Protein 3C3K (pdb70)

Foldseek 3Di:
DQLEEEEEFLAPVAVLRVLLVLLQQVLSVVVRHHYDYFNCNLPVVSVVVVLVCVVVVNHQAYEYQHFPLNVVVVCVSCPQRQYEYFQFDDPPDPHHYEHAQLLVVLLVVLVVLVVVPFQAEEEEAEDVSHVSSVNSVVSPVVNNVVVVGPHYYYFYFHDQALCSLQVSLVVQVVDPDHGLEYEYAALRSQLSNLVNCVVVVHDANVRYAYAYEAPGCSLCVHVVRHWYKHTPSSVSNNVRVVSSVVCSPDPDYHHDDIDTGDTRSRD/DQAEEEEEFLAPPAVLSVLLVVLLQVQSVVVRYYYDYFPCNQPLVSVVVVLVCVVVVRHQAYEYAHAPVCCVVCCVSCPLGQYEYEAADDQVDFHAYEHADLLVVLLVVVVVLVVVPFQAEEEEAEDVSHVSSVSSQCSNVVSSVVVVRPHYYYFYQDDQALCSLLVSLVVQCPDPDHGLEYEYAALRSQLSNLVNCVVVVHDANVRYFYEHEAPGCSQCVHVQRHWYWHDPSSCRNNVRNVLSVLSSDPPHPRGHYYHHDDIDGDDTRRRD

Organism: Actinobacillus succinogenes (strain ATCC 55618 / DSM 22257 / CCUG 43843 / 130Z) (NCBI:txid339671)

Solvent-accessible surface area: 21289 Å² total; per-residue (Å²): 222,52,26,13,0,0,0,0,0,12,37,12,61,19,46,15,1,12,35,0,1,114,0,0,14,92,11,0,57,145,71,64,19,71,12,1,0,3,11,0,85,26,58,46,47,25,0,121,16,1,4,63,0,24,89,34,159,36,5,10,0,0,0,0,4,0,1,34,79,11,3,86,57,0,65,113,58,7,34,107,57,22,5,0,2,0,13,1,22,28,57,169,30,138,14,18,1,0,2,4,57,6,39,36,0,0,42,83,0,0,32,35,6,32,174,71,49,28,113,86,0,0,0,0,0,37,59,73,35,17,17,43,0,65,40,12,26,50,0,0,74,68,54,5,179,129,64,59,28,147,15,53,85,46,19,107,6,150,84,26,44,13,79,15,0,23,103,8,0,72,64,8,22,181,36,108,68,87,4,20,0,0,0,0,4,5,0,20,0,0,2,0,0,8,34,0,0,80,111,51,65,50,51,19,22,139,65,4,1,0,0,0,0,10,22,17,67,18,0,74,23,9,98,20,31,0,0,0,0,58,13,41,11,57,86,0,0,48,57,0,0,42,7,0,18,102,44,42,132,88,167,121,66,51,89,34,107,59,125,30,34,118,41,124,0,20,117,258,90,16,10,0,0,0,0,1,9,35,13,59,18,48,13,1,14,30,0,1,112,0,0,14,99,27,0,56,186,64,43,23,57,12,0,0,6,8,0,70,32,54,48,50,30,0,119,27,0,0,70,1,2,80,36,183,35,4,64,0,0,0,0,2,0,3,26,74,6,10,78,89,1,101,140,68,0,52,108,94,18,18,0,2,0,9,1,58,45,78,165,23,117,16,9,2,0,1,2,47,9,51,41,0,0,45,83,0,0,31,25,4,36,171,72,44,24,123,90,0,0,0,0,0,47,59,71,55,14,31,38,2,79,50,10,26,47,0,0,58,88,54,0,111,127,60,66,22,143,16,35,85,47,13,107,2,154,81,27,45,13,76,8,0,25,104,6,0,73,67,4,14,184,42,110,68,102,3,14,0,0,0,0,9,6,0,22,0,0,2,0,0,8,30,0,0,82,106,53,65,49,54,21,14,138,66,3,0,0,0,0,0,8,16,14,70,24,1,75,16,8,100,16,32,0,0,0,0,59,8,26,13,52,98,0,0,46,71,0,0,44,7,0,14,76,55,49,85,118,136,55,156,40,151,64,60,39,56,75,31,110,55,147,20,36,148,46,112,0,15,148

B-factor: mean 19.9, std 6.7, range [6.81, 59.12]

CATH classification: 3.40.50.2300 (+1 more: 3.40.50.2300)

Sequence (539 aa):
KTGMLLVMVSNIANPFCAAVVKGIEKTAEKNGYRILLCNTESDLARSRSCLTLLSGKMVDGVITMDALSELPELQNIIGAFPWVQCAEYDPLSTVSSVSIDDVAASEYVVDQLVKSGKKRIALINHDLAYQYAQHRESGYLNRLKFHGLDYSRISYAENLDYMAGKLATFSLLKSAVKPDAIFAISDVLAAGAIQALTESGLSIPQDVAVVGFDGVDISQITVPALTTVQQPSEQIGMKAVSLLLEQIHSDVHHLLPWKFVRRQSSEKTGMLLVMVSNIANPFCAAVVKGIEKTAEKNGYRILLCNTESDLARSRSCLTLLSGKMVDGVITMDALSELPELQNIIGAFPWVQCAEYDPLSTVSSVSIDDVAASEYVVDQLVKSGKKRIALINHDLAYQYAQHRESGYLNRLKFHGLDYSRISYAENLDYMAGKLATFSLLKSAVKPDAIFAISDVLAAGAIQALTESGLSIPQDVAVVGFDGVDISQITVPALTTVQQPSEQIGMKAVSLLLEQIHSDVLAKTVHHLLPWKFVRRQSSE

Nearest PDB structures (foldseek):
  3c3k-assembly1_A  TM=1.004E+00  e=8.674E-56  Actinobacillus succinogenes 130Z
  3c3k-assembly1_B  TM=9.838E-01  e=5.955E-51  Actinobacillus succinogenes 130Z
  2o20-assembly3_E  TM=8.814E-01  e=1.344E-20  Lactococcus lactis
  3h5o-assembly1_A  TM=9.016E-01  e=6.628E-18  Chromobacterium violaceum
  3clk-assembly1_B  TM=8.522E-01  e=9.092E-19  Lactiplantibacillus plantarum WCFS1

Secondary structure (DSSP, 8-state):
---EEEEEES-TTSHHHHHHHHHHHHHHHHTT-EEEEEE-TT-HHHHHHHTHHHHTT--SEEEE---GGGHHHHHHHHTTSSEEEESS--TTSSS-EEE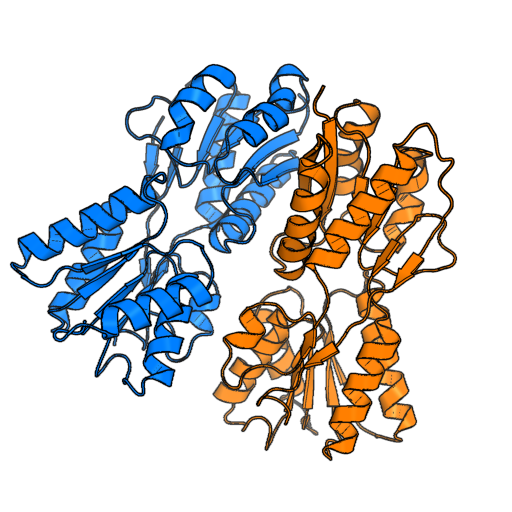--HHHHHHHHHHHHHHTT---EEEEE--TTSHHHHHHHHHHHHHHHHHT----EEEE-SSSSHHHHHHHHHHHHSSSS--SEEEESSHHHHHHHHHHHHHTT--TTTT-EEE-SB--GGGGTSSSPPBEEE--HHHHHHHHHHHHHHHHT---EEEPPPEEE--TTT-/--EEEEEEES-TTSHHHHHHHHHHHHHHHTTTEEEEEEE-TT-HHHHHHHTHHHHTTS-S-EEE-S-GGGHHHHHHHHTTS-EEEES---TT-SSEEEE--HHHHHHHHHHHHHHTT---EEEEE--TTSHHHHHHHHHHHHHHHHTT----EEEE-SSSSHHHHHHHHHHHHSSSS--SEEEESSHHHHHHHHHHHHHTT--TTTT-EEE-SB--GGGGTSSS--BEEE--HHHHHHHHHHHHHHHH-TT------EEEPPPEEE--TTT-

Radius of gyration: 23.86 Å; Cα contacts (8 Å, |Δi|>4): 1235; chains: 2; bounding box: 47×69×69 Å

InterPro domains:
  IPR000843 LacI-type HTH domain [PF00356] (2-47)
  IPR000843 LacI-type HTH domain [PR00036] (2-12)
  IPR000843 LacI-type HTH domain [PR00036] (12-22)
  IPR000843 LacI-type HTH domain [PS50932] (1-55)
  IPR000843 LacI-type HTH domain [SM00354] (1-70)
  IPR000843 LacI-type HTH domain [cd01392] (4-55)
  IPR001387 Cro/C1-type, helix-turn-helix domain [PS50943] (1-45)
  IPR010982 Lambda repressor-like, DNA-binding domain superfamily [G3DSA:1.10.260.40] (1-58)
  IPR010982 Lambda repressor-like, DNA-binding domain superfamily [SSF47413] (2-58)
  IPR028082 Periplasmic binding protein-like I [SSF53822] (61-326)
  IPR046335 Transcriptional regulator LacI/GalR-like, sensor domain [PF13377] (166-327)

Structure (mmCIF, N/CA/C/O backbone):
data_3C3K
#
_entry.id   3C3K
#
_cell.length_a   34.888
_cell.length_b   67.602
_cell.length_c   204.802
_cell.angle_alpha   90.000
_cell.angle_beta   90.000
_cell.angle_gamma   90.000
#
_symmetry.space_group_name_H-M   'P 21 21 21'
#
loop_
_entity.id
_entity.type
_entity.pdbx_description
1 polymer 'Alanine racemase'
2 non-polymer GLYCEROL
3 non-polymer 'CHLORIDE ION'
4 water water
#
loop_
_atom_site.group_PDB
_atom_site.id
_atom_site.type_symbol
_atom_site.label_atom_id
_atom_site.label_alt_id
_atom_site.label_comp_id
_atom_site.label_asym_id
_atom_site.label_entity_id
_atom_site.label_seq_id
_atom_site.pdbx_PDB_ins_code
_atom_site.Cartn_x
_atom_site.Cartn_y
_atom_site.Cartn_z
_atom_site.occupancy
_atom_site.B_iso_or_equiv
_atom_site.auth_seq_id
_atom_site.auth_comp_id
_atom_site.auth_asym_id
_atom_site.auth_atom_id
_atom_site.pdbx_PDB_model_num
ATOM 1 N N . LYS A 1 7 ? 33.212 50.877 52.582 1.00 36.78 7 LYS A N 1
ATOM 2 C CA . LYS A 1 7 ? 33.345 52.322 52.889 1.00 36.32 7 LYS A CA 1
ATOM 3 C C . LYS A 1 7 ? 32.971 52.759 54.327 1.00 34.95 7 LYS A C 1
ATOM 4 O O . LYS A 1 7 ? 33.518 53.759 54.778 1.00 34.83 7 LYS A O 1
ATOM 10 N N . THR A 1 8 ? 32.085 52.055 55.054 1.00 32.58 8 THR A N 1
ATOM 11 C CA . THR A 1 8 ? 31.772 52.506 56.424 1.00 31.23 8 THR A CA 1
ATOM 12 C C . THR A 1 8 ? 32.648 51.892 57.497 1.00 30.62 8 THR A C 1
ATOM 13 O O . THR A 1 8 ? 32.758 52.437 58.592 1.00 30.37 8 THR A O 1
ATOM 17 N N . GLY A 1 9 ? 33.198 50.715 57.226 1.00 29.42 9 GLY A N 1
ATOM 18 C CA . GLY A 1 9 ? 34.050 50.043 58.214 1.00 27.19 9 GLY A CA 1
ATOM 19 C C . GLY A 1 9 ? 33.250 49.325 59.285 1.00 25.31 9 GLY A C 1
ATOM 20 O O . GLY A 1 9 ? 33.815 48.912 60.286 1.00 25.37 9 GLY A O 1
ATOM 21 N N . MET A 1 10 ? 31.949 49.172 59.045 1.00 22.88 10 MET A N 1
ATOM 22 C CA . MET A 1 10 ? 31.025 48.517 59.939 1.00 21.89 10 MET A CA 1
ATOM 23 C C . MET A 1 10 ? 30.282 47.334 59.263 1.00 20.52 10 MET A C 1
ATOM 24 O O . MET A 1 10 ? 29.793 47.467 58.130 1.00 20.13 10 MET A O 1
ATOM 29 N N . LEU A 1 11 ? 30.167 46.213 59.972 1.00 17.89 11 LEU A N 1
ATOM 30 C CA . LEU A 1 11 ? 29.253 45.130 59.558 1.00 16.46 11 LEU A CA 1
ATOM 31 C C . LEU A 1 11 ? 28.068 44.895 60.514 1.00 15.75 11 LEU A C 1
ATOM 32 O O . LEU A 1 11 ? 28.162 45.087 61.723 1.00 15.61 11 LEU A O 1
ATOM 37 N N . LEU A 1 12 ? 26.925 44.532 59.974 1.00 14.45 12 LEU A N 1
ATOM 38 C CA . LEU A 1 12 ? 25.824 44.175 60.846 1.00 14.16 12 LEU A CA 1
ATOM 39 C C . LEU A 1 12 ? 25.764 42.648 61.024 1.00 14.27 12 LEU A C 1
ATOM 40 O O . LEU A 1 12 ? 25.847 41.905 60.046 1.00 11.76 12 LEU A O 1
ATOM 45 N N . VAL A 1 13 ? 25.624 42.193 62.268 1.00 12.81 13 VAL A N 1
ATOM 46 C CA . VAL A 1 13 ? 25.411 40.756 62.559 1.00 12.79 13 VAL A CA 1
ATOM 47 C C . VAL A 1 13 ? 24.046 40.514 63.170 1.00 13.10 13 VAL A C 1
ATOM 48 O O . VAL A 1 13 ? 23.759 41.016 64.239 1.00 13.65 13 VAL A O 1
ATOM 52 N N . MET A 1 14 ? 23.175 39.772 62.493 1.00 12.64 14 MET A N 1
ATOM 53 C CA . MET A 1 14 ? 21.925 39.420 63.123 1.00 13.57 14 MET A CA 1
ATOM 54 C C . MET A 1 14 ? 22.080 38.030 63.803 1.00 12.92 14 MET A C 1
ATOM 55 O O . MET A 1 14 ? 22.262 37.027 63.155 1.00 12.55 14 MET A O 1
ATOM 60 N N . VAL A 1 15 ? 21.930 37.989 65.118 1.00 14.47 15 VAL A N 1
ATOM 61 C CA . VAL A 1 15 ? 22.136 36.805 65.901 1.00 14.87 15 VAL A CA 1
ATOM 62 C C . VAL A 1 15 ? 20.774 36.223 66.247 1.00 15.84 15 VAL A C 1
ATOM 63 O O . VAL A 1 15 ? 19.847 36.958 66.531 1.00 16.76 15 VAL A O 1
ATOM 67 N N . SER A 1 16 ? 20.628 34.904 66.247 1.00 15.65 16 SER A N 1
ATOM 68 C CA . SER A 1 16 ? 19.369 34.275 66.640 1.00 17.64 16 SER A CA 1
ATOM 69 C C . SER A 1 16 ? 19.077 34.369 68.139 1.00 18.80 16 SER A C 1
ATOM 70 O O . SER A 1 16 ? 17.961 34.656 68.529 1.00 20.31 16 SER A O 1
ATOM 73 N N . ASN A 1 17 ? 20.096 34.204 68.975 1.00 18.77 17 ASN A N 1
ATOM 74 C CA . ASN A 1 17 ? 19.930 34.207 70.442 1.00 18.21 17 ASN A CA 1
ATOM 75 C C . ASN A 1 17 ? 21.274 34.414 71.118 1.00 17.08 17 ASN A C 1
ATOM 76 O O . ASN A 1 17 ? 22.036 33.447 71.252 1.00 16.78 17 ASN A O 1
ATOM 81 N N . ILE A 1 18 ? 21.579 35.636 71.550 1.00 15.69 18 ILE A N 1
ATOM 82 C CA . ILE A 1 18 ? 22.816 35.912 72.286 1.00 16.17 18 ILE A CA 1
ATOM 83 C C . ILE A 1 18 ? 22.988 35.128 73.580 1.00 17.16 18 ILE A C 1
ATOM 84 O O . ILE A 1 18 ? 24.133 34.926 74.010 1.00 15.66 18 ILE A O 1
ATOM 89 N N . ALA A 1 19 ? 21.876 34.658 74.173 1.00 16.37 19 ALA A N 1
ATOM 90 C CA . ALA A 1 19 ? 21.939 33.806 75.334 1.00 17.15 19 ALA A CA 1
ATOM 91 C C . ALA A 1 19 ? 22.239 32.383 74.888 1.00 17.41 19 ALA A C 1
ATOM 92 O O . ALA A 1 19 ? 22.463 31.542 75.716 1.00 17.92 19 ALA A O 1
ATOM 94 N N . ASN A 1 20 ? 22.274 32.089 73.599 1.00 16.96 20 ASN A N 1
ATOM 95 C CA . ASN A 1 20 ? 22.707 30.707 73.208 1.00 16.67 20 ASN A CA 1
ATOM 96 C C . ASN A 1 20 ? 24.251 30.713 73.108 1.00 16.08 20 ASN A C 1
ATOM 97 O O . ASN A 1 20 ? 24.816 31.459 72.330 1.00 17.01 20 ASN A O 1
ATOM 102 N N . PRO A 1 21 ? 24.935 29.876 73.891 1.00 15.95 21 PRO A N 1
ATOM 103 C CA . PRO A 1 21 ? 26.399 29.937 73.844 1.00 14.93 21 PRO A CA 1
ATOM 104 C C . PRO A 1 21 ? 27.008 29.554 72.505 1.00 14.70 21 PRO A C 1
ATOM 105 O O . PRO A 1 21 ? 28.118 29.982 72.192 1.00 13.78 21 PRO A O 1
ATOM 109 N N . PHE A 1 22 ? 26.298 28.798 71.687 1.00 13.68 22 PHE A N 1
ATOM 110 C CA . PHE A 1 22 ? 26.726 28.643 70.278 1.00 15.14 22 PHE A CA 1
ATOM 111 C C . PHE A 1 22 ? 26.854 29.992 69.528 1.00 15.13 22 PHE A C 1
ATOM 112 O O . PHE A 1 22 ? 27.852 30.281 68.885 1.00 16.52 22 PHE A O 1
ATOM 120 N N . CYS A 1 23 ? 25.844 30.827 69.634 1.00 16.49 23 CYS A N 1
ATOM 121 C CA . CYS A 1 23 ? 25.853 32.174 69.050 1.00 16.40 23 CYS A CA 1
ATOM 122 C C . CYS A 1 23 ? 27.028 33.027 69.518 1.00 16.03 23 CYS A C 1
ATOM 123 O O . CYS A 1 23 ? 27.703 33.699 68.702 1.00 15.35 23 CYS A O 1
ATOM 126 N N . ALA A 1 24 ? 27.276 32.996 70.826 1.00 14.58 24 ALA A N 1
ATOM 127 C CA . ALA A 1 24 ? 28.384 33.742 71.375 1.00 14.79 24 ALA A CA 1
ATOM 128 C C . ALA A 1 24 ? 29.705 33.257 70.768 1.00 13.77 24 ALA A C 1
ATOM 129 O O . ALA A 1 24 ? 30.509 34.082 70.439 1.00 14.74 24 ALA A O 1
ATOM 131 N N . ALA A 1 25 ? 29.928 31.965 70.608 1.00 13.96 25 ALA A N 1
ATOM 132 C CA . ALA A 1 25 ? 31.216 31.455 70.021 1.00 13.66 25 ALA A CA 1
ATOM 133 C C . ALA A 1 25 ? 31.290 31.791 68.547 1.00 14.28 25 ALA A C 1
ATOM 134 O O . ALA A 1 25 ? 32.332 32.125 68.061 1.00 13.55 25 ALA A O 1
ATOM 136 N N . VAL A 1 26 ? 30.159 31.765 67.826 1.00 13.20 26 VAL A N 1
ATOM 137 C CA . VAL A 1 26 ? 30.179 32.150 66.409 1.00 12.56 26 VAL A CA 1
ATOM 138 C C . VAL A 1 26 ? 30.483 33.671 66.280 1.00 13.00 26 VAL A C 1
ATOM 139 O O . VAL A 1 26 ? 31.291 34.056 65.479 1.00 12.84 26 VAL A O 1
ATOM 143 N N . VAL A 1 27 ? 29.857 34.514 67.106 1.00 11.62 27 VAL A N 1
ATOM 144 C CA . VAL A 1 27 ? 30.071 35.964 67.099 1.00 11.59 27 VAL A CA 1
ATOM 145 C C . VAL A 1 27 ? 31.543 36.304 67.421 1.00 13.01 27 VAL A C 1
ATOM 146 O O . VAL A 1 27 ? 32.088 37.145 66.807 1.00 13.57 27 VAL A O 1
ATOM 150 N N . LYS A 1 28 ? 32.168 35.605 68.354 1.00 14.44 28 LYS A N 1
ATOM 151 C CA . LYS A 1 28 ? 33.573 35.766 68.664 1.00 16.17 28 LYS A CA 1
ATOM 152 C C . LYS A 1 28 ? 34.414 35.542 67.412 1.00 14.87 28 LYS A C 1
ATOM 153 O O . LYS A 1 28 ? 35.272 36.336 67.098 1.00 15.88 28 LYS A O 1
ATOM 159 N N . GLY A 1 29 ? 34.118 34.497 66.645 1.00 14.46 29 GLY A N 1
ATOM 160 C CA . GLY A 1 29 ? 34.834 34.241 65.429 1.00 12.83 29 GLY A CA 1
ATOM 161 C C . GLY A 1 29 ? 34.574 35.292 64.365 1.00 14.03 29 GLY A C 1
ATOM 162 O O . GLY A 1 29 ? 35.463 35.647 63.588 1.00 11.80 29 GLY A O 1
ATOM 163 N N . ILE A 1 30 ? 33.334 35.735 64.248 1.00 12.39 30 ILE A N 1
ATOM 164 C CA . ILE A 1 30 ? 33.055 36.837 63.352 1.00 12.77 30 ILE A CA 1
ATOM 165 C C . ILE A 1 30 ? 33.824 38.110 63.725 1.00 14.34 30 ILE A C 1
ATOM 166 O O . ILE A 1 30 ? 34.387 38.762 62.829 1.00 13.23 30 ILE A O 1
ATOM 171 N N . GLU A 1 31 ? 33.773 38.516 65.015 1.00 14.53 31 GLU A N 1
ATOM 172 C CA . GLU A 1 31 ? 34.455 39.741 65.463 1.00 17.43 31 GLU A CA 1
ATOM 173 C C . GLU A 1 31 ? 35.943 39.629 65.214 1.00 17.60 31 GLU A C 1
ATOM 174 O O . GLU A 1 31 ? 36.568 40.609 64.875 1.00 17.91 31 GLU A O 1
ATOM 180 N N . LYS A 1 32 ? 36.516 38.457 65.419 1.00 17.73 32 LYS A N 1
ATOM 181 C CA . LYS A 1 32 ? 37.935 38.304 65.129 1.00 19.24 32 LYS A CA 1
ATOM 182 C C . LYS A 1 32 ? 38.287 38.578 63.697 1.00 19.14 32 LYS A C 1
ATOM 183 O O . LYS A 1 32 ? 39.158 39.367 63.441 1.00 21.28 32 LYS A O 1
ATOM 189 N N . THR A 1 33 ? 37.600 37.965 62.740 1.00 19.05 33 THR A N 1
ATOM 190 C CA . THR A 1 33 ? 37.976 38.127 61.355 1.00 18.59 33 THR A CA 1
ATOM 191 C C . THR A 1 33 ? 37.649 39.517 60.867 1.00 18.07 33 THR A C 1
ATOM 192 O O . THR A 1 33 ? 38.443 40.087 60.151 1.00 17.35 33 THR A O 1
ATOM 196 N N . ALA A 1 34 ? 36.477 40.066 61.246 1.00 16.96 34 ALA A N 1
ATOM 197 C CA . ALA A 1 34 ? 36.136 41.451 60.894 1.00 14.87 34 ALA A CA 1
ATOM 198 C C . ALA A 1 34 ? 37.248 42.402 61.332 1.00 15.57 34 ALA A C 1
ATOM 199 O O . ALA A 1 34 ? 37.715 43.231 60.525 1.00 15.22 34 ALA A O 1
ATOM 201 N N . GLU A 1 35 ? 37.719 42.268 62.574 1.00 16.17 35 GLU A N 1
ATOM 202 C CA . GLU A 1 35 ? 38.683 43.258 63.093 1.00 16.29 35 GLU A CA 1
ATOM 203 C C . GLU A 1 35 ? 40.087 43.003 62.521 1.00 17.71 35 GLU A C 1
ATOM 204 O O . GLU A 1 35 ? 40.971 43.827 62.569 1.00 17.99 35 GLU A O 1
ATOM 210 N N . LYS A 1 36 ? 40.287 41.838 61.990 1.00 17.08 36 LYS A N 1
ATOM 211 C CA . LYS A 1 36 ? 41.568 41.506 61.379 1.00 19.28 36 LYS A CA 1
ATOM 212 C C . LYS A 1 36 ? 41.654 42.180 59.983 1.00 19.14 36 LYS A C 1
ATOM 213 O O . LYS A 1 36 ? 42.712 42.264 59.338 1.00 20.05 36 LYS A O 1
ATOM 219 N N . ASN A 1 37 ? 40.487 42.627 59.529 1.00 19.68 37 ASN A N 1
ATOM 220 C CA . ASN A 1 37 ? 40.245 43.139 58.197 1.00 19.16 37 ASN A CA 1
ATOM 221 C C . ASN A 1 37 ? 39.729 44.561 58.238 1.00 19.42 37 ASN A C 1
ATOM 222 O O . ASN A 1 37 ? 39.161 45.042 57.278 1.00 19.45 37 ASN A O 1
ATOM 227 N N . GLY A 1 38 ? 39.897 45.224 59.385 1.00 19.69 38 GLY A N 1
ATOM 228 C CA . GLY A 1 38 ? 39.563 46.598 59.517 1.00 19.78 38 GLY A CA 1
ATOM 229 C C . GLY A 1 38 ? 38.097 46.905 59.643 1.00 20.04 38 GLY A C 1
ATOM 230 O O . GLY A 1 38 ? 37.671 48.026 59.346 1.00 21.78 38 GLY A O 1
ATOM 231 N N . TYR A 1 39 ? 37.309 45.942 60.081 1.00 18.86 39 TYR A N 1
ATOM 232 C CA . TYR A 1 39 ? 35.857 46.203 60.341 1.00 18.93 39 TYR A CA 1
ATOM 233 C C . TYR A 1 39 ? 35.561 46.123 61.808 1.00 18.10 39 TYR A C 1
ATOM 234 O O . TYR A 1 39 ? 36.231 45.429 62.545 1.00 17.51 39 TYR A O 1
ATOM 243 N N . ARG A 1 40 ? 34.516 46.805 62.211 1.00 18.39 40 ARG A N 1
ATOM 244 C CA . ARG A 1 40 ? 33.896 46.655 63.497 1.00 18.27 40 ARG A CA 1
ATOM 245 C C . ARG A 1 40 ? 32.501 46.136 63.294 1.00 18.79 40 ARG A C 1
ATOM 246 O O . ARG A 1 40 ? 31.909 46.290 62.218 1.00 18.35 40 ARG A O 1
ATOM 254 N N . ILE A 1 41 ? 31.936 45.564 64.345 1.00 18.28 41 ILE A N 1
ATOM 255 C CA . ILE A 1 41 ? 30.710 44.794 64.208 1.00 19.43 41 ILE A CA 1
ATOM 256 C C . ILE A 1 41 ? 29.578 45.391 65.081 1.00 17.72 41 ILE A C 1
ATOM 257 O O . ILE A 1 41 ? 29.821 45.768 66.221 1.00 17.07 41 ILE A O 1
ATOM 262 N N . LEU A 1 42 ? 28.353 45.493 64.549 1.00 16.23 42 LEU A N 1
ATOM 263 C CA . LEU A 1 42 ? 27.179 45.787 65.360 1.00 15.88 42 LEU A CA 1
ATOM 264 C C . LEU A 1 42 ? 26.245 44.564 65.403 1.00 16.31 42 LEU A C 1
ATOM 265 O O . LEU A 1 42 ? 26.115 43.899 64.390 1.00 15.69 42 LEU A O 1
ATOM 270 N N . LEU A 1 43 ? 25.614 44.267 66.544 1.00 14.04 43 LEU A N 1
ATOM 271 C CA . LEU A 1 43 ? 24.837 43.043 66.629 1.00 16.53 43 LEU A CA 1
ATOM 272 C C . LEU A 1 43 ? 23.393 43.404 66.839 1.00 16.28 43 LEU A C 1
ATOM 273 O O . LEU A 1 43 ? 23.086 44.392 67.529 1.00 15.45 43 LEU A O 1
ATOM 278 N N . CYS A 1 44 ? 22.511 42.611 66.259 1.00 17.68 44 CYS A N 1
ATOM 279 C CA . CYS A 1 44 ? 21.108 42.686 66.606 1.00 16.65 44 CYS A CA 1
ATOM 280 C C . CYS A 1 44 ? 20.663 41.294 67.167 1.00 16.86 44 CYS A C 1
ATOM 281 O O . CYS A 1 44 ? 20.766 40.308 66.479 1.00 16.99 44 CYS A O 1
ATOM 284 N N . ASN A 1 45 ? 20.176 41.212 68.410 1.00 16.09 45 ASN A N 1
ATOM 285 C CA . ASN A 1 45 ? 19.586 40.005 68.906 1.00 15.24 45 ASN A CA 1
ATOM 286 C C . ASN A 1 45 ? 18.155 39.842 68.322 1.00 16.59 45 ASN A C 1
ATOM 287 O O . ASN A 1 45 ? 17.165 40.244 68.942 1.00 16.06 45 ASN A O 1
ATOM 292 N N . THR A 1 46 ? 18.046 39.257 67.125 1.00 17.77 46 THR A N 1
ATOM 293 C CA . THR A 1 46 ? 16.748 39.310 66.424 1.00 18.84 46 THR A CA 1
ATOM 294 C C . THR A 1 46 ? 15.765 38.300 66.939 1.00 19.26 46 THR A C 1
ATOM 295 O O . THR A 1 46 ? 14.543 38.475 66.835 1.00 19.35 46 THR A O 1
ATOM 299 N N . GLU A 1 47 ? 16.324 37.200 67.452 1.00 19.03 47 GLU A N 1
ATOM 300 C CA . GLU A 1 47 ? 15.616 35.931 67.629 1.00 19.86 47 GLU A CA 1
ATOM 301 C C . GLU A 1 47 ? 14.724 35.571 66.471 1.00 19.17 47 GLU A C 1
ATOM 302 O O . GLU A 1 47 ? 13.608 35.068 66.669 1.00 19.93 47 GLU A O 1
ATOM 308 N N . SER A 1 48 ? 15.210 35.808 65.271 1.00 19.55 48 SER A N 1
ATOM 309 C CA . SER A 1 48 ? 14.453 35.536 64.045 1.00 20.88 48 SER A CA 1
ATOM 310 C C . SER A 1 48 ? 13.069 36.160 64.029 1.00 21.72 48 SER A C 1
ATOM 311 O O . SER A 1 48 ? 12.125 35.573 63.508 1.00 21.41 48 SER A O 1
ATOM 314 N N . ASP A 1 49 ? 12.993 37.388 64.547 1.00 22.52 49 ASP A N 1
ATOM 315 C CA . ASP A 1 49 ? 11.782 38.160 64.583 1.00 22.46 49 ASP A CA 1
ATOM 316 C C . ASP A 1 49 ? 11.958 39.311 63.593 1.00 22.19 49 ASP A C 1
ATOM 317 O O . ASP A 1 49 ? 12.638 40.281 63.870 1.00 23.40 49 ASP A O 1
ATOM 322 N N . LEU A 1 50 ? 11.286 39.179 62.462 1.00 21.09 50 LEU A N 1
ATOM 323 C CA . LEU A 1 50 ? 11.424 40.053 61.303 1.00 20.50 50 LEU A CA 1
ATOM 324 C C . LEU A 1 50 ? 11.097 41.483 61.724 1.00 20.56 50 LEU A C 1
ATOM 325 O O . LEU A 1 50 ? 11.627 42.380 61.127 1.00 19.48 50 LEU A O 1
ATOM 330 N N . ALA A 1 51 ? 10.252 41.695 62.755 1.00 19.31 51 ALA A N 1
ATOM 331 C CA . ALA A 1 51 ? 10.080 43.060 63.286 1.00 20.21 51 ALA A CA 1
ATOM 332 C C . ALA A 1 51 ? 11.404 43.711 63.755 1.00 20.74 51 ALA A C 1
ATOM 333 O O . ALA A 1 51 ? 11.624 44.877 63.476 1.00 21.77 51 ALA A O 1
ATOM 335 N N . ARG A 1 52 ? 12.258 42.976 64.470 1.00 19.17 52 ARG A N 1
ATOM 336 C CA . ARG A 1 52 ? 13.596 43.471 64.824 1.00 18.81 52 ARG A CA 1
ATOM 337 C C . ARG A 1 52 ? 14.508 43.518 63.627 1.00 18.93 52 ARG A C 1
ATOM 338 O O . ARG A 1 52 ? 15.292 44.444 63.450 1.00 20.44 52 ARG A O 1
ATOM 346 N N . SER A 1 53 ? 14.448 42.523 62.789 1.00 19.28 53 SER A N 1
ATOM 347 C CA . SER A 1 53 ? 15.270 42.586 61.575 1.00 20.25 53 SER A CA 1
ATOM 348 C C . SER A 1 53 ? 14.996 43.805 60.726 1.00 20.33 53 SER A C 1
ATOM 349 O O . SER A 1 53 ? 15.950 44.412 60.245 1.00 18.92 53 SER A O 1
ATOM 352 N N . ARG A 1 54 ? 13.720 44.169 60.536 1.00 20.29 54 ARG A N 1
ATOM 353 C CA . ARG A 1 54 ? 13.393 45.289 59.638 1.00 21.75 54 ARG A CA 1
ATOM 354 C C . ARG A 1 54 ? 13.974 46.590 60.188 1.00 22.57 54 ARG A C 1
ATOM 355 O O . ARG A 1 54 ? 14.396 47.501 59.445 1.00 21.34 54 ARG A O 1
ATOM 363 N N . SER A 1 55 ? 14.017 46.654 61.513 1.00 21.20 55 SER A N 1
ATOM 364 C CA . SER A 1 55 ? 14.505 47.794 62.204 1.00 22.10 55 SER A CA 1
ATOM 365 C C . SER A 1 55 ? 16.018 47.880 62.019 1.00 21.72 55 SER A C 1
ATOM 366 O O . SER A 1 55 ? 16.546 48.891 61.548 1.00 21.04 55 SER A O 1
ATOM 369 N N . CYS A 1 56 ? 16.747 46.825 62.362 1.00 21.16 56 CYS A N 1
ATOM 370 C CA . CYS A 1 56 ? 18.211 46.907 62.254 1.00 19.66 56 CYS A CA 1
ATOM 371 C C . CYS A 1 56 ? 18.682 46.975 60.824 1.00 20.31 56 CYS A C 1
ATOM 372 O O . CYS A 1 56 ? 19.764 47.531 60.542 1.00 19.63 56 CYS A O 1
ATOM 375 N N . LEU A 1 57 ? 17.882 46.470 59.884 1.00 19.35 57 LEU A N 1
ATOM 376 C CA . LEU A 1 57 ? 18.309 46.586 58.486 1.00 19.02 57 LEU A CA 1
ATOM 377 C C . LEU A 1 57 ? 18.198 48.002 57.925 1.00 20.04 57 LEU A C 1
ATOM 378 O O . LEU A 1 57 ? 18.707 48.269 56.840 1.00 18.95 57 LEU A O 1
ATOM 383 N N . THR A 1 58 ? 17.616 48.943 58.687 1.00 20.23 58 THR A N 1
ATOM 384 C CA . THR A 1 58 ? 17.611 50.316 58.196 1.00 20.06 58 THR A CA 1
ATOM 385 C C . THR A 1 58 ? 19.033 50.851 58.203 1.00 21.02 58 THR A C 1
ATOM 386 O O . THR A 1 58 ? 19.253 51.949 57.733 1.00 20.78 58 THR A O 1
ATOM 390 N N . LEU A 1 59 ? 19.989 50.106 58.759 1.00 19.60 59 LEU A N 1
ATOM 391 C CA . LEU A 1 59 ? 21.442 50.434 58.623 1.00 20.86 59 LEU A CA 1
ATOM 392 C C . LEU A 1 59 ? 22.019 50.248 57.210 1.00 21.44 59 LEU A C 1
ATOM 393 O O . LEU A 1 59 ? 23.085 50.828 56.870 1.00 20.83 59 LEU A O 1
ATOM 398 N N . LEU A 1 60 ? 21.355 49.436 56.382 1.00 21.63 60 LEU A N 1
ATOM 399 C CA . LEU A 1 60 ? 21.787 49.279 54.988 1.00 24.28 60 LEU A CA 1
ATOM 400 C C . LEU A 1 60 ? 21.400 50.531 54.239 1.00 25.17 60 LEU A C 1
ATOM 401 O O . LEU A 1 60 ? 22.197 51.124 53.533 1.00 25.67 60 LEU A O 1
ATOM 406 N N . SER A 1 61 ? 20.142 50.925 54.375 1.00 26.99 61 SER A N 1
ATOM 407 C CA . SER A 1 61 ? 19.655 52.035 53.590 1.00 28.07 61 SER A CA 1
ATOM 408 C C . SER A 1 61 ? 20.194 53.333 54.210 1.00 28.64 61 SER A C 1
ATOM 409 O O . SER A 1 61 ? 20.394 54.367 53.545 1.00 27.66 61 SER A O 1
ATOM 412 N N . GLY A 1 62 ? 20.376 53.287 55.521 1.00 28.81 62 GLY A N 1
ATOM 413 C CA . GLY A 1 62 ? 20.998 54.391 56.196 1.00 28.87 62 GLY A CA 1
ATOM 414 C C . GLY A 1 62 ? 22.453 54.528 55.807 1.00 29.27 62 GLY A C 1
ATOM 415 O O . GLY A 1 62 ? 23.099 55.481 56.207 1.00 30.19 62 GLY A O 1
ATOM 416 N N . LYS A 1 63 ? 22.990 53.572 55.066 1.00 29.22 63 LYS A N 1
ATOM 417 C CA . LYS A 1 63 ? 24.391 53.654 54.606 1.00 30.38 63 LYS A CA 1
ATOM 418 C C . LYS A 1 63 ? 25.425 53.592 55.720 1.00 28.84 63 LYS A C 1
ATOM 419 O O . LYS A 1 63 ? 26.539 54.103 55.575 1.00 31.05 63 LYS A O 1
ATOM 425 N N . MET A 1 64 ? 25.074 52.913 56.802 1.00 26.30 64 MET A N 1
ATOM 426 C CA . MET A 1 64 ? 25.910 52.776 57.977 1.00 24.26 64 MET A CA 1
ATOM 427 C C . MET A 1 64 ? 26.754 51.473 58.032 1.00 22.09 64 MET A C 1
ATOM 428 O O . MET A 1 64 ? 27.664 51.369 58.852 1.00 21.94 64 MET A O 1
ATOM 433 N N . VAL A 1 65 ? 26.491 50.495 57.163 1.00 19.77 65 VAL A N 1
ATOM 434 C CA . VAL A 1 65 ? 27.255 49.227 57.166 1.00 17.33 65 VAL A CA 1
ATOM 435 C C . VAL A 1 65 ? 27.547 48.808 55.754 1.00 16.50 65 VAL A C 1
ATOM 436 O O . VAL A 1 65 ? 26.909 49.309 54.869 1.00 17.26 65 VAL A O 1
ATOM 440 N N . ASP A 1 66 ? 28.518 47.907 55.558 1.00 16.28 66 ASP A N 1
ATOM 441 C CA . ASP A 1 66 ? 29.026 47.471 54.256 1.00 17.31 66 ASP A CA 1
ATOM 442 C C . ASP A 1 66 ? 28.539 46.043 53.915 1.00 17.80 66 ASP A C 1
ATOM 443 O O . ASP A 1 66 ? 28.603 45.561 52.768 1.00 16.62 66 ASP A O 1
ATOM 448 N N . GLY A 1 67 ? 28.070 45.348 54.930 1.00 17.13 67 GLY A N 1
ATOM 449 C CA . GLY A 1 67 ? 27.669 43.952 54.720 1.00 16.52 67 GLY A CA 1
ATOM 450 C C . GLY A 1 67 ? 26.885 43.440 55.907 1.00 16.02 67 GLY A C 1
ATOM 451 O O . GLY A 1 67 ? 26.962 43.984 57.016 1.00 15.47 67 GLY A O 1
ATOM 452 N N . VAL A 1 68 ? 26.179 42.351 55.672 1.00 15.96 68 VAL A N 1
ATOM 453 C CA . VAL A 1 68 ? 25.326 41.724 56.690 1.00 15.97 68 VAL A CA 1
ATOM 454 C C . VAL A 1 68 ? 25.597 40.224 56.843 1.00 13.92 68 VAL A C 1
ATOM 455 O O . VAL A 1 68 ? 25.671 39.532 55.865 1.00 12.23 68 VAL A O 1
ATOM 459 N N . ILE A 1 69 ? 25.700 39.715 58.081 1.00 13.96 69 ILE A N 1
ATOM 460 C CA . ILE A 1 69 ? 25.677 38.286 58.348 1.00 12.60 69 ILE A CA 1
ATOM 461 C C . ILE A 1 69 ? 24.446 37.990 59.204 1.00 14.31 69 ILE A C 1
ATOM 462 O O . ILE A 1 69 ? 24.222 38.674 60.210 1.00 14.56 69 ILE A O 1
ATOM 467 N N . THR A 1 70 ? 23.697 36.958 58.843 1.00 13.85 70 THR A N 1
ATOM 468 C CA . THR A 1 70 ? 22.480 36.537 59.573 1.00 16.37 70 THR A CA 1
ATOM 469 C C . THR A 1 70 ? 22.614 35.111 60.137 1.00 14.86 70 THR A C 1
ATOM 470 O O . THR A 1 70 ? 23.245 34.271 59.531 1.00 15.83 70 THR A O 1
ATOM 474 N N . MET A 1 71 ? 22.070 34.872 61.326 1.00 16.00 71 MET A N 1
ATOM 475 C CA . MET A 1 71 ? 21.997 33.531 61.890 1.00 16.57 71 MET A CA 1
ATOM 476 C C . MET A 1 71 ? 20.497 33.214 62.022 1.00 17.67 71 MET A C 1
ATOM 477 O O . MET A 1 71 ? 20.118 32.169 62.571 1.00 18.25 71 MET A O 1
ATOM 482 N N . ASP A 1 72 ? 19.660 34.098 61.470 1.00 19.29 72 ASP A N 1
ATOM 483 C CA . ASP A 1 72 ? 18.186 33.945 61.518 1.00 19.73 72 ASP A CA 1
ATOM 484 C C . ASP A 1 72 ? 17.645 32.674 60.849 1.00 19.61 72 ASP A C 1
ATOM 485 O O . ASP A 1 72 ? 18.164 32.237 59.808 1.00 20.21 72 ASP A O 1
ATOM 490 N N . ALA A 1 73 ? 16.565 32.146 61.443 1.00 19.11 73 ALA A N 1
ATOM 491 C CA . ALA A 1 73 ? 15.764 30.985 61.013 1.00 19.50 73 ALA A CA 1
ATOM 492 C C . ALA A 1 73 ? 15.448 31.021 59.521 1.00 21.12 73 ALA A C 1
ATOM 493 O O . ALA A 1 73 ? 15.155 32.085 58.981 1.00 19.16 73 ALA A O 1
ATOM 495 N N . LEU A 1 74 ? 15.532 29.843 58.897 1.00 22.15 74 LEU A N 1
ATOM 496 C CA . LEU A 1 74 ? 15.161 29.621 57.498 1.00 24.61 74 LEU A CA 1
ATOM 497 C C . LEU A 1 74 ? 13.804 30.228 57.160 1.00 24.90 74 LEU A C 1
ATOM 498 O O . LEU A 1 74 ? 13.621 30.827 56.125 1.00 26.32 74 LEU A O 1
ATOM 503 N N . SER A 1 75 ? 12.845 30.017 58.036 1.00 25.31 75 SER A N 1
ATOM 504 C CA . SER A 1 75 ? 11.522 30.626 57.977 1.00 25.05 75 SER A CA 1
ATOM 505 C C . SER A 1 75 ? 11.554 32.115 57.535 1.00 25.43 75 SER A C 1
ATOM 506 O O . SER A 1 75 ? 10.657 32.591 56.844 1.00 25.71 75 SER A O 1
ATOM 509 N N . GLU A 1 76 ? 12.570 32.852 57.983 1.00 23.05 76 GLU A N 1
ATOM 510 C CA . GLU A 1 76 ? 12.580 34.329 57.855 1.00 22.74 76 GLU A CA 1
ATOM 511 C C . GLU A 1 76 ? 13.359 34.714 56.614 1.00 21.78 76 GLU A C 1
ATOM 512 O O . GLU A 1 76 ? 13.249 35.839 56.152 1.00 23.23 76 GLU A O 1
ATOM 518 N N . LEU A 1 77 ? 14.132 33.781 56.074 1.00 21.20 77 LEU A N 1
ATOM 519 C CA . LEU A 1 77 ? 15.107 34.112 55.026 1.00 21.54 77 LEU A CA 1
ATOM 520 C C . LEU A 1 77 ? 14.473 34.614 53.704 1.00 21.40 77 LEU A C 1
ATOM 521 O O . LEU A 1 77 ? 15.006 35.529 53.090 1.00 21.88 77 LEU A O 1
ATOM 526 N N . PRO A 1 78 ? 13.309 34.063 53.291 1.00 21.63 78 PRO A N 1
ATOM 527 C CA . PRO A 1 78 ? 12.757 34.633 52.048 1.00 21.58 78 PRO A CA 1
ATOM 528 C C . PRO A 1 78 ? 12.428 36.153 52.129 1.00 22.68 78 PRO A C 1
ATOM 529 O O . PRO A 1 78 ? 12.713 36.905 51.180 1.00 19.84 78 PRO A O 1
ATOM 533 N N . GLU A 1 79 ? 11.850 36.579 53.268 1.00 22.38 79 GLU A N 1
ATOM 534 C CA . GLU A 1 79 ? 11.568 37.976 53.524 1.00 23.30 79 GLU A CA 1
ATOM 535 C C . GLU A 1 79 ? 12.794 38.852 53.719 1.00 22.12 79 GLU A C 1
ATOM 536 O O . GLU A 1 79 ? 12.841 39.960 53.242 1.00 22.99 79 GLU A O 1
ATOM 542 N N . LEU A 1 80 ? 13.769 38.355 54.460 1.00 20.67 80 LEU A N 1
ATOM 543 C CA . LEU A 1 80 ? 15.089 38.999 54.533 1.00 20.28 80 LEU A CA 1
ATOM 544 C C . LEU A 1 80 ? 15.697 39.224 53.162 1.00 21.04 80 LEU A C 1
ATOM 545 O O . LEU A 1 80 ? 16.385 40.221 52.952 1.00 20.68 80 LEU A O 1
ATOM 550 N N . GLN A 1 81 ? 15.433 38.319 52.226 1.00 21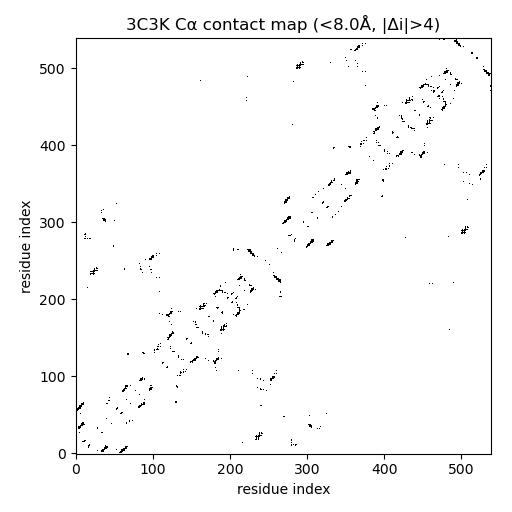.39 81 GLN A N 1
ATOM 551 C CA . GLN A 1 81 ? 16.024 38.436 50.872 1.00 21.99 81 GLN A CA 1
ATOM 552 C C . GLN A 1 81 ? 15.429 39.620 50.136 1.00 21.73 81 GLN A C 1
ATOM 553 O O . GLN A 1 81 ? 16.111 40.331 49.389 1.00 20.34 81 GLN A O 1
ATOM 559 N N . ASN A 1 82 ? 14.132 39.804 50.353 1.00 21.62 82 ASN A N 1
ATOM 560 C CA . ASN A 1 82 ? 13.419 40.925 49.806 1.00 22.39 82 ASN A CA 1
ATOM 561 C C . ASN A 1 82 ? 13.961 42.221 50.290 1.00 21.68 82 ASN A C 1
ATOM 562 O O . ASN A 1 82 ? 14.013 43.171 49.509 1.00 22.08 82 ASN A O 1
ATOM 567 N N . ILE A 1 83 ? 14.340 42.293 51.569 1.00 20.39 83 ILE A N 1
ATOM 568 C CA . ILE A 1 83 ? 14.906 43.542 52.105 1.00 19.63 83 ILE A CA 1
ATOM 569 C C . ILE A 1 83 ? 16.374 43.714 51.658 1.00 19.35 83 ILE A C 1
ATOM 570 O O . ILE A 1 83 ? 16.795 44.779 51.195 1.00 19.97 83 ILE A O 1
ATOM 575 N N . ILE A 1 84 ? 17.154 42.663 51.799 1.00 17.89 84 ILE A N 1
ATOM 576 C CA . ILE A 1 84 ? 18.610 42.767 51.569 1.00 17.01 84 ILE A CA 1
ATOM 577 C C . ILE A 1 84 ? 19.025 42.812 50.080 1.00 17.37 84 ILE A C 1
ATOM 578 O O . ILE A 1 84 ? 19.981 43.515 49.696 1.00 17.80 84 ILE A O 1
ATOM 583 N N . GLY A 1 85 ? 18.314 42.063 49.254 1.00 17.69 85 GLY A N 1
ATOM 584 C CA . GLY A 1 85 ? 18.586 42.007 47.802 1.00 17.23 85 GLY A CA 1
ATOM 585 C C . GLY A 1 85 ? 20.035 41.602 47.609 1.00 17.61 85 GLY A C 1
ATOM 586 O O . GLY A 1 85 ? 20.498 40.639 48.258 1.00 18.84 85 GLY A O 1
ATOM 587 N N . ALA A 1 86 ? 20.758 42.294 46.740 1.00 15.41 86 ALA A N 1
ATOM 588 C CA . ALA A 1 86 ? 22.126 41.915 46.401 1.00 15.62 86 ALA A CA 1
ATOM 589 C C . ALA A 1 86 ? 23.192 42.491 47.320 1.00 16.30 86 ALA A C 1
ATOM 590 O O . ALA A 1 86 ? 24.348 42.281 47.072 1.00 16.77 86 ALA A O 1
ATOM 592 N N . PHE A 1 87 ? 22.827 43.238 48.350 1.00 17.71 87 PHE A N 1
ATOM 593 C CA . PHE A 1 87 ? 23.825 43.799 49.323 1.00 18.32 87 PHE A CA 1
ATOM 594 C C . PHE A 1 87 ? 24.660 42.655 49.894 1.00 17.68 87 PHE A C 1
ATOM 595 O O . PHE A 1 87 ? 24.153 41.554 49.983 1.00 20.21 87 PHE A O 1
ATOM 603 N N . PRO A 1 88 ? 25.971 42.861 50.169 1.00 17.27 88 PRO A N 1
ATOM 604 C CA . PRO A 1 88 ? 26.749 41.717 50.686 1.00 16.52 88 PRO A CA 1
ATOM 605 C C . PRO A 1 88 ? 26.071 41.039 51.887 1.00 15.55 88 PRO A C 1
ATOM 606 O O . PRO A 1 88 ? 25.629 41.713 52.839 1.00 15.41 88 PRO A O 1
ATOM 610 N N . TRP A 1 89 ? 26.008 39.713 51.839 1.00 15.23 89 TRP A N 1
ATOM 611 C CA . TRP A 1 89 ? 25.235 38.962 52.785 1.00 14.42 89 TRP A CA 1
ATOM 612 C C . TRP A 1 89 ? 25.738 37.576 52.854 1.00 13.83 89 TRP A C 1
ATOM 613 O O . TRP A 1 89 ? 25.922 36.921 51.811 1.00 13.62 89 TRP A O 1
ATOM 624 N N . VAL A 1 90 ? 25.906 37.069 54.072 1.00 13.17 90 VAL A N 1
ATOM 625 C CA . VAL A 1 90 ? 26.217 35.642 54.225 1.00 13.59 90 VAL A CA 1
ATOM 626 C C . VAL A 1 90 ? 25.281 35.131 55.266 1.00 13.84 90 VAL A C 1
ATOM 627 O O . VAL A 1 90 ? 25.114 35.783 56.301 1.00 13.91 90 VAL A O 1
ATOM 631 N N . GLN A 1 91 ? 24.684 33.962 55.027 1.00 12.70 91 GLN A N 1
ATOM 632 C CA . GLN A 1 91 ? 23.930 33.307 56.057 1.00 14.83 91 GLN A CA 1
ATOM 633 C C . GLN A 1 91 ? 24.849 32.332 56.808 1.00 15.93 91 GLN A C 1
ATOM 634 O O . GLN A 1 91 ? 25.636 31.629 56.201 1.00 16.10 91 GLN A O 1
ATOM 640 N N . CYS A 1 92 ? 24.728 32.295 58.113 1.00 18.04 92 CYS A N 1
ATOM 641 C CA . CYS A 1 92 ? 25.712 31.660 58.966 1.00 18.55 92 CYS A CA 1
ATOM 642 C C . CYS A 1 92 ? 24.991 30.657 59.864 1.00 20.06 92 CYS A C 1
ATOM 643 O O . CYS A 1 92 ? 24.084 31.046 60.582 1.00 21.13 92 CYS A O 1
ATOM 646 N N . ALA A 1 93 ? 25.371 29.373 59.804 1.00 20.86 93 ALA A N 1
ATOM 647 C CA . ALA A 1 93 ? 24.749 28.254 60.576 1.00 21.54 93 ALA A CA 1
ATOM 648 C C . ALA A 1 93 ? 23.351 27.966 60.123 1.00 21.81 93 ALA A C 1
ATOM 649 O O . ALA A 1 93 ? 23.001 26.839 59.843 1.00 22.10 93 ALA A O 1
ATOM 651 N N . GLU A 1 94 ? 22.538 29.006 60.074 1.00 22.11 94 GLU A N 1
ATOM 652 C CA . GLU A 1 94 ? 21.200 28.868 59.562 1.00 23.48 94 GLU A CA 1
ATOM 653 C C . GLU A 1 94 ? 21.229 29.484 58.153 1.00 22.62 94 GLU A C 1
ATOM 654 O O . GLU A 1 94 ? 21.710 30.591 57.983 1.00 21.64 94 GLU A O 1
ATOM 660 N N . TYR A 1 95 ? 20.796 28.721 57.144 1.00 22.96 95 TYR A N 1
ATOM 661 C CA . TYR A 1 95 ? 20.775 29.152 55.737 1.00 24.48 95 TYR A CA 1
ATOM 662 C C . TYR A 1 95 ? 19.690 28.409 54.951 1.00 25.85 95 TYR A C 1
ATOM 663 O O . TYR A 1 95 ? 18.998 27.508 55.470 1.00 25.77 95 TYR A O 1
ATOM 672 N N . ASP A 1 96 ? 19.566 28.764 53.679 1.00 26.27 96 ASP A N 1
ATOM 673 C CA . ASP A 1 96 ? 18.573 28.148 52.782 1.00 26.76 96 ASP A CA 1
ATOM 674 C C . ASP A 1 96 ? 19.336 27.530 51.612 1.00 26.55 96 ASP A C 1
ATOM 675 O O . ASP A 1 96 ? 19.858 28.250 50.750 1.00 26.05 96 ASP A O 1
ATOM 680 N N . PRO A 1 97 ? 19.418 26.185 51.582 1.00 26.60 97 PRO A N 1
ATOM 681 C CA . PRO A 1 97 ? 20.281 25.505 50.637 1.00 27.00 97 PRO A CA 1
ATOM 682 C C . PRO A 1 97 ? 19.777 25.618 49.199 1.00 27.40 97 PRO A C 1
ATOM 683 O O . PRO A 1 97 ? 20.503 25.287 48.238 1.00 27.91 97 PRO A O 1
ATOM 687 N N . LEU A 1 98 ? 18.518 26.027 49.072 1.00 27.06 98 LEU A N 1
ATOM 688 C CA . LEU A 1 98 ? 17.871 26.246 47.776 1.00 26.97 98 LEU A CA 1
ATOM 689 C C . LEU A 1 98 ? 18.091 27.675 47.247 1.00 26.32 98 LEU A C 1
ATOM 690 O O . LEU A 1 98 ? 17.760 27.984 46.107 1.00 26.32 98 LEU A O 1
ATOM 695 N N . SER A 1 99 ? 18.655 28.542 48.074 1.00 25.65 99 SER A N 1
ATOM 696 C CA . SER A 1 99 ? 18.848 29.938 47.709 1.00 24.60 99 SER A CA 1
ATOM 697 C C . SER A 1 99 ? 20.231 30.203 47.145 1.00 24.69 99 SER A C 1
ATOM 698 O O . SER A 1 99 ? 21.154 29.386 47.268 1.00 23.96 99 SER A O 1
ATOM 701 N N . THR A 1 100 ? 20.377 31.388 46.572 1.00 23.52 100 THR A N 1
ATOM 702 C CA . THR A 1 100 ? 21.604 31.770 45.907 1.00 23.96 100 THR A CA 1
ATOM 703 C C . THR A 1 100 ? 22.537 32.543 46.849 1.00 22.69 100 THR A C 1
ATOM 704 O O . THR A 1 100 ? 23.603 32.954 46.429 1.00 24.65 100 THR A O 1
ATOM 708 N N . VAL A 1 101 ? 22.127 32.709 48.100 1.00 21.50 101 VAL A N 1
ATOM 709 C CA . VAL A 1 101 ? 22.907 33.436 49.116 1.00 19.31 101 VAL A CA 1
ATOM 710 C C . VAL A 1 101 ? 24.055 32.620 49.688 1.00 18.42 101 VAL A C 1
ATOM 711 O O . VAL A 1 101 ? 23.863 31.545 50.179 1.00 18.94 101 VAL A O 1
ATOM 715 N N . SER A 1 102 ? 25.255 33.142 49.628 1.00 17.28 102 SER A N 1
ATOM 716 C CA . SER A 1 102 ? 26.351 32.426 50.156 1.00 18.07 102 SER A CA 1
ATOM 717 C C . SER A 1 102 ? 26.200 32.062 51.696 1.00 16.41 102 SER A C 1
ATOM 718 O O . SER A 1 102 ? 25.663 32.849 52.514 1.00 15.88 102 SER A O 1
ATOM 721 N N . SER A 1 103 ? 26.573 30.840 52.067 1.00 14.75 103 SER A N 1
ATOM 722 C CA . SER A 1 103 ? 26.487 30.396 53.482 1.00 14.92 103 SER A CA 1
ATOM 723 C C . SER A 1 103 ? 27.624 29.528 54.010 1.00 13.07 103 SER A C 1
ATOM 724 O O . SER A 1 103 ? 28.432 28.996 53.265 1.00 12.96 103 SER A O 1
ATOM 727 N N . VAL A 1 104 ? 27.649 29.376 55.327 1.00 13.88 104 VAL A N 1
ATOM 728 C CA . VAL A 1 104 ? 28.554 28.433 55.949 1.00 13.05 104 VAL A CA 1
ATOM 729 C C . VAL A 1 104 ? 27.882 27.768 57.137 1.00 12.76 104 VAL A C 1
ATOM 730 O O . VAL A 1 104 ? 27.293 28.438 57.996 1.00 12.73 104 VAL A O 1
ATOM 734 N N . SER A 1 105 ? 27.905 26.441 57.164 1.00 12.62 105 SER A N 1
ATOM 735 C CA . SER A 1 105 ? 27.404 25.717 58.325 1.00 15.39 105 SER A CA 1
ATOM 736 C C . SER A 1 105 ? 28.061 24.358 58.349 1.00 14.84 105 SER A C 1
ATOM 737 O O . SER A 1 105 ? 29.071 24.166 57.679 1.00 19.29 105 SER A O 1
ATOM 740 N N . ILE A 1 106 ? 27.501 23.436 59.132 1.00 15.56 106 ILE A N 1
ATOM 741 C CA . ILE A 1 106 ? 27.820 22.007 59.064 1.00 14.47 106 ILE A CA 1
ATOM 742 C C . ILE A 1 106 ? 26.689 21.248 58.396 1.00 16.31 106 ILE A C 1
ATOM 743 O O . ILE A 1 106 ? 25.594 21.815 58.188 1.00 16.65 106 ILE A O 1
ATOM 748 N N . ASP A 1 107 ? 26.919 19.953 58.135 1.00 16.48 107 ASP A N 1
ATOM 749 C CA . ASP A 1 107 ? 25.864 19.070 57.677 1.00 17.19 107 ASP A CA 1
ATOM 750 C C . ASP A 1 107 ? 25.155 18.482 58.887 1.00 17.69 107 ASP A C 1
ATOM 751 O O . ASP A 1 107 ? 25.556 17.445 59.431 1.00 16.64 107 ASP A O 1
ATOM 756 N N . ASP A 1 108 ? 24.104 19.174 59.284 1.00 17.58 108 ASP A N 1
ATOM 757 C CA . ASP A 1 108 ? 23.272 18.830 60.412 1.00 18.52 108 ASP A CA 1
ATOM 758 C C . ASP A 1 108 ? 22.659 17.446 60.277 1.00 16.35 108 ASP A C 1
ATOM 759 O O . ASP A 1 108 ? 22.606 16.711 61.243 1.00 16.62 108 ASP A O 1
ATOM 764 N N . VAL A 1 109 ? 22.133 17.134 59.099 1.00 13.88 109 VAL A N 1
ATOM 765 C CA . VAL A 1 109 ? 21.522 15.827 58.860 1.00 13.02 109 VAL A CA 1
ATOM 766 C C . VAL A 1 109 ? 22.538 14.680 59.087 1.00 14.32 109 VAL A C 1
ATOM 767 O O . VAL A 1 109 ? 22.208 13.706 59.821 1.00 14.20 109 VAL A O 1
ATOM 771 N N . ALA A 1 110 ? 23.732 14.796 58.481 1.00 13.13 110 ALA A N 1
ATOM 772 C CA . ALA A 1 110 ? 24.785 13.789 58.645 1.00 13.93 110 ALA A CA 1
ATOM 773 C C . ALA A 1 110 ? 25.132 13.611 60.123 1.00 14.61 110 ALA A C 1
ATOM 774 O O . ALA A 1 110 ? 25.299 12.476 60.602 1.00 13.64 110 ALA A O 1
ATOM 776 N N . ALA A 1 111 ? 25.223 14.734 60.836 1.00 14.58 111 ALA A N 1
ATOM 777 C CA . ALA A 1 111 ? 25.575 14.708 62.237 1.00 14.93 111 ALA A CA 1
ATOM 778 C C . ALA A 1 111 ? 24.574 14.011 63.098 1.00 15.33 111 ALA A C 1
ATOM 779 O O . ALA A 1 111 ? 24.974 13.187 63.950 1.00 13.04 111 ALA A O 1
ATOM 781 N N . SER A 1 112 ? 23.267 14.306 62.934 1.00 15.37 112 SER A N 1
ATOM 782 C CA . SER A 1 112 ? 22.322 13.640 63.792 1.00 16.50 112 SER A CA 1
ATOM 783 C C . SER A 1 112 ? 22.158 12.206 63.422 1.00 16.06 112 SER A C 1
ATOM 784 O O . SER A 1 112 ? 21.834 11.410 64.300 1.00 14.84 112 SER A O 1
ATOM 787 N N . GLU A 1 113 ? 22.361 11.861 62.144 1.00 14.01 113 GLU A N 1
ATOM 788 C CA . GLU A 1 113 ? 22.346 10.457 61.795 1.00 15.54 113 GLU A CA 1
ATOM 789 C C . GLU A 1 113 ? 23.472 9.683 62.450 1.00 15.51 113 GLU A C 1
ATOM 790 O O . GLU A 1 113 ? 23.262 8.571 62.901 1.00 16.77 113 GLU A O 1
ATOM 796 N N . TYR A 1 114 ? 24.673 10.255 62.481 1.00 15.43 114 TYR A N 1
ATOM 797 C CA . TYR A 1 114 ? 25.781 9.603 63.092 1.00 15.78 114 TYR A CA 1
ATOM 798 C C . TYR A 1 114 ? 25.547 9.360 64.608 1.00 15.77 114 TYR A C 1
ATOM 799 O O . TYR A 1 114 ? 25.927 8.311 65.116 1.00 15.05 114 TYR A O 1
ATOM 808 N N . VAL A 1 115 ? 24.978 10.346 65.312 1.00 14.31 115 VAL A N 1
ATOM 809 C CA . VAL A 1 115 ? 24.627 10.198 66.740 1.00 14.49 115 VAL A CA 1
ATOM 810 C C . VAL A 1 115 ? 23.693 9.018 66.937 1.00 15.27 115 VAL A C 1
ATOM 811 O O . VAL A 1 115 ? 23.971 8.169 67.750 1.00 14.47 115 VAL A O 1
ATOM 815 N N . VAL A 1 116 ? 22.588 8.959 66.170 1.00 14.82 116 VAL A N 1
ATOM 816 C CA . VAL A 1 116 ? 21.699 7.841 66.294 1.00 16.10 116 VAL A CA 1
ATOM 817 C C . VAL A 1 116 ? 22.445 6.511 66.014 1.00 17.26 116 VAL A C 1
ATOM 818 O O . VAL A 1 116 ? 22.371 5.562 66.780 1.00 17.31 116 VAL A O 1
ATOM 822 N N . ASP A 1 117 ? 23.197 6.441 64.931 1.00 18.90 117 ASP A N 1
ATOM 823 C CA . ASP A 1 117 ? 23.987 5.228 64.653 1.00 18.68 117 ASP A CA 1
ATOM 824 C C . ASP A 1 117 ? 24.912 4.814 65.806 1.00 17.92 117 ASP A C 1
ATOM 825 O O . ASP A 1 117 ? 25.043 3.669 66.107 1.00 16.00 117 ASP A O 1
ATOM 830 N N . GLN A 1 118 ? 25.568 5.759 66.428 1.00 17.85 118 GLN A N 1
ATOM 831 C CA . GLN A 1 118 ? 26.382 5.415 67.561 1.00 18.24 118 GLN A CA 1
ATOM 832 C C . GLN A 1 118 ? 25.552 4.935 68.718 1.00 17.33 118 GLN A C 1
ATOM 833 O O . GLN A 1 118 ? 25.970 4.016 69.432 1.00 14.38 118 GLN A O 1
ATOM 839 N N . LEU A 1 119 ? 24.380 5.544 68.935 1.00 15.51 119 LEU A N 1
ATOM 840 C CA . LEU A 1 119 ? 23.580 5.094 70.068 1.00 16.44 119 LEU A CA 1
ATOM 841 C C . LEU A 1 119 ? 23.162 3.615 69.845 1.00 17.26 119 LEU A C 1
ATOM 842 O O . LEU A 1 119 ? 23.338 2.745 70.731 1.00 18.64 119 LEU A O 1
ATOM 847 N N . VAL A 1 120 ? 22.687 3.339 68.637 1.00 17.42 120 VAL A N 1
ATOM 848 C CA . VAL A 1 120 ? 22.231 2.007 68.202 1.00 18.03 120 VAL A CA 1
ATOM 849 C C . VAL A 1 120 ? 23.373 1.002 68.314 1.00 18.21 120 VAL A C 1
ATOM 850 O O . VAL A 1 120 ? 23.196 -0.099 68.854 1.00 18.39 120 VAL A O 1
ATOM 854 N N . LYS A 1 121 ? 24.556 1.395 67.843 1.00 18.36 121 LYS A N 1
ATOM 855 C CA . LYS A 1 121 ? 25.717 0.505 67.906 1.00 19.00 121 LYS A CA 1
ATOM 856 C C . LYS A 1 121 ? 26.065 0.177 69.363 1.00 20.11 121 LYS A C 1
ATOM 857 O O . LYS A 1 121 ? 26.621 -0.911 69.680 1.00 19.03 121 LYS A O 1
ATOM 863 N N . SER A 1 122 ? 25.676 1.063 70.274 1.00 19.03 122 SER A N 1
ATOM 864 C CA . SER A 1 122 ? 25.994 0.825 71.668 1.00 19.81 122 SER A CA 1
ATOM 865 C C . SER A 1 122 ? 24.936 -0.021 72.389 1.00 19.68 122 SER A C 1
ATOM 866 O O . SER A 1 122 ? 25.072 -0.285 73.576 1.00 21.43 122 SER A O 1
ATOM 869 N N . GLY A 1 123 ? 23.878 -0.420 71.682 1.00 20.24 123 GLY A N 1
ATOM 870 C CA . GLY A 1 123 ? 22.852 -1.280 72.228 1.00 19.87 123 GLY A CA 1
ATOM 871 C C . GLY A 1 123 ? 21.587 -0.600 72.703 1.00 20.06 123 GLY A C 1
ATOM 872 O O . GLY A 1 123 ? 20.694 -1.265 73.211 1.00 19.17 123 GLY A O 1
ATOM 873 N N . LYS A 1 124 ? 21.521 0.731 72.565 1.00 18.94 124 LYS A N 1
ATOM 874 C CA . LYS A 1 124 ? 20.272 1.511 72.802 1.00 18.14 124 LYS A CA 1
ATOM 875 C C . LYS A 1 124 ? 19.271 1.349 71.662 1.00 17.99 124 LYS A C 1
ATOM 876 O O . LYS A 1 124 ? 19.647 1.291 70.479 1.00 18.42 124 LYS A O 1
ATOM 882 N N . LYS A 1 125 ? 17.996 1.313 72.020 1.00 18.44 125 LYS A N 1
ATOM 883 C CA . LYS A 1 125 ? 16.914 0.987 71.117 1.00 18.93 125 LYS A CA 1
ATOM 884 C C . LYS A 1 125 ? 15.796 2.004 71.196 1.00 18.26 125 LYS A C 1
ATOM 885 O O . LYS A 1 125 ? 14.878 2.008 70.388 1.00 18.11 125 LYS A O 1
ATOM 891 N N . ARG A 1 126 ? 15.801 2.774 72.272 1.00 17.98 126 ARG A N 1
ATOM 892 C CA . ARG A 1 126 ? 14.675 3.643 72.564 1.00 16.42 126 ARG A CA 1
ATOM 893 C C . ARG A 1 126 ? 15.164 5.066 72.729 1.00 16.45 126 ARG A C 1
ATOM 894 O O . ARG A 1 126 ? 15.294 5.571 73.846 1.00 14.97 126 ARG A O 1
ATOM 902 N N . ILE A 1 127 ? 15.423 5.697 71.588 1.00 15.24 127 ILE A N 1
ATOM 903 C CA . ILE A 1 127 ? 16.115 6.978 71.563 1.00 15.84 127 ILE A CA 1
ATOM 904 C C . ILE A 1 127 ? 15.078 8.066 71.389 1.00 15.70 127 ILE A C 1
ATOM 905 O O . ILE A 1 127 ? 14.341 8.085 70.389 1.00 15.33 127 ILE A O 1
ATOM 910 N N . ALA A 1 128 ? 15.056 8.993 72.339 1.00 15.08 128 ALA A N 1
ATOM 911 C CA . ALA A 1 128 ? 14.153 10.149 72.230 1.00 14.79 128 ALA A CA 1
ATOM 912 C C . ALA A 1 128 ? 14.940 11.383 71.784 1.00 15.28 128 ALA A C 1
ATOM 913 O O . ALA A 1 128 ? 16.140 11.489 72.072 1.00 15.47 128 ALA A O 1
ATOM 915 N N . LEU A 1 129 ? 14.279 12.282 71.049 1.00 12.66 129 LEU A N 1
ATOM 916 C CA . LEU A 1 129 ? 14.898 13.536 70.627 1.00 11.69 129 LEU A CA 1
ATOM 917 C C . LEU A 1 129 ? 14.266 14.647 71.431 1.00 12.28 129 LEU A C 1
ATOM 918 O O . LEU A 1 129 ? 13.012 14.761 71.408 1.00 13.02 129 LEU A O 1
ATOM 923 N N . ILE A 1 130 ? 15.086 15.538 71.993 1.00 11.35 130 ILE A N 1
ATOM 924 C CA . ILE A 1 130 ? 14.573 16.844 72.475 1.00 12.24 130 ILE A CA 1
ATOM 925 C C . ILE A 1 130 ? 14.954 17.928 71.475 1.00 13.15 130 ILE A C 1
ATOM 926 O O . ILE A 1 130 ? 16.180 18.307 71.325 1.00 11.58 130 ILE A O 1
ATOM 931 N N . ASN A 1 131 ? 13.903 18.402 70.807 1.00 11.63 131 ASN A N 1
ATOM 932 C CA . ASN A 1 131 ? 13.983 19.403 69.745 1.00 14.20 131 ASN A CA 1
ATOM 933 C C . ASN A 1 131 ? 13.536 20.780 70.234 1.00 14.14 131 ASN A C 1
ATOM 934 O O . ASN A 1 131 ? 12.997 20.945 71.327 1.00 14.65 131 ASN A O 1
ATOM 939 N N . HIS A 1 132 ? 13.780 21.781 69.419 1.00 17.25 132 HIS A N 1
ATOM 940 C CA . HIS A 1 132 ? 13.413 23.125 69.786 1.00 19.60 132 HIS A CA 1
ATOM 941 C C . HIS A 1 132 ? 12.479 23.774 68.700 1.00 20.76 132 HIS A C 1
ATOM 942 O O . HIS A 1 132 ? 11.317 23.373 68.536 1.00 22.69 132 HIS A O 1
ATOM 949 N N . ASP A 1 133 ? 12.960 24.684 67.887 1.00 19.87 133 ASP A N 1
ATOM 950 C CA . ASP A 1 133 ? 12.024 25.470 67.098 1.00 17.99 133 ASP A CA 1
ATOM 951 C C . ASP A 1 133 ? 12.152 25.079 65.655 1.00 17.28 133 ASP A C 1
ATOM 952 O O . ASP A 1 133 ? 13.185 25.311 65.033 1.00 16.87 133 ASP A O 1
ATOM 957 N N . LEU A 1 134 ? 11.121 24.429 65.129 1.00 15.43 134 LEU A N 1
ATOM 958 C CA . LEU A 1 134 ? 11.132 23.936 63.750 1.00 16.11 134 LEU A CA 1
ATOM 959 C C . LEU A 1 134 ? 11.093 25.056 62.687 1.00 16.21 134 LEU A C 1
ATOM 960 O O . LEU A 1 134 ? 11.152 24.773 61.478 1.00 16.93 134 LEU A O 1
ATOM 965 N N . ALA A 1 135 ? 10.940 26.301 63.127 1.00 15.16 135 ALA A N 1
ATOM 966 C CA . ALA A 1 135 ? 11.212 27.424 62.257 1.00 15.34 135 ALA A CA 1
ATOM 967 C C . ALA A 1 135 ? 12.650 27.342 61.729 1.00 16.09 135 ALA A C 1
ATOM 968 O O . ALA A 1 135 ? 12.913 27.717 60.574 1.00 15.91 135 ALA A O 1
ATOM 970 N N . TYR A 1 136 ? 13.557 26.815 62.550 1.00 15.22 136 TYR A N 1
ATOM 971 C CA . TYR A 1 136 ? 14.979 26.696 62.166 1.00 16.98 136 TYR A CA 1
ATOM 972 C C . TYR A 1 136 ? 15.271 25.450 61.353 1.00 17.28 136 TYR A C 1
ATOM 973 O O . TYR A 1 136 ? 14.938 24.330 61.736 1.00 16.22 136 TYR A O 1
ATOM 982 N N . GLN A 1 137 ? 15.932 25.632 60.227 1.00 19.14 137 GLN A N 1
ATOM 983 C CA . GLN A 1 137 ? 16.314 24.481 59.462 1.00 21.60 137 GLN A CA 1
ATOM 984 C C . GLN A 1 137 ? 17.250 23.542 60.195 1.00 22.36 137 GLN A C 1
ATOM 985 O O . GLN A 1 137 ? 17.291 22.358 59.904 1.00 21.41 137 GLN A O 1
ATOM 991 N N . TYR A 1 138 ? 18.037 24.038 61.136 1.00 23.87 138 TYR A N 1
ATOM 992 C CA . TYR A 1 138 ? 18.886 23.065 61.782 1.00 23.52 138 TYR A CA 1
ATOM 993 C C . TYR A 1 138 ? 18.015 22.157 62.673 1.00 22.50 138 TYR A C 1
ATOM 994 O O . TYR A 1 138 ? 18.335 20.984 62.788 1.00 24.30 138 TYR A O 1
ATOM 1003 N N . ALA A 1 139 ? 16.897 22.665 63.226 1.00 19.83 139 ALA A N 1
ATOM 1004 C CA . ALA A 1 139 ? 15.940 21.834 63.944 1.00 18.78 139 ALA A CA 1
ATOM 1005 C C . ALA A 1 139 ? 15.233 20.806 63.063 1.00 18.45 139 ALA A C 1
ATOM 1006 O O . ALA A 1 139 ? 15.020 19.633 63.479 1.00 16.84 139 ALA A O 1
ATOM 1008 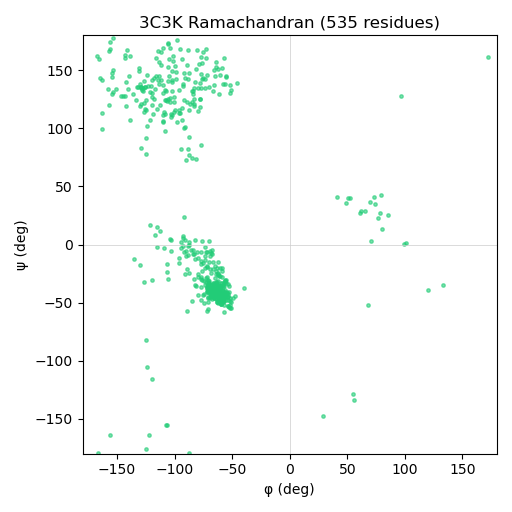N N . GLN A 1 140 ? 14.836 21.255 61.880 1.00 16.30 140 GLN A N 1
ATOM 1009 C CA . GLN A 1 140 ? 14.315 20.385 60.846 1.00 16.97 140 GLN A CA 1
ATOM 1010 C C . GLN A 1 140 ? 15.280 19.290 60.400 1.00 15.79 140 GLN A C 1
ATOM 1011 O O . GLN A 1 140 ? 14.913 18.137 60.305 1.00 13.62 140 GLN A O 1
ATOM 1017 N N . HIS A 1 141 ? 16.524 19.669 60.141 1.00 14.68 141 HIS A N 1
ATOM 1018 C CA . HIS A 1 141 ? 17.510 18.689 59.689 1.00 14.00 141 HIS A CA 1
ATOM 1019 C C . HIS A 1 141 ? 17.818 17.649 60.719 1.00 14.53 141 HIS A C 1
ATOM 1020 O O . HIS A 1 141 ? 17.995 16.473 60.397 1.00 12.35 141 HIS A O 1
ATOM 1027 N N . ARG A 1 142 ? 17.998 18.085 61.970 1.00 14.24 142 ARG A N 1
ATOM 1028 C CA . ARG A 1 142 ? 18.382 17.134 63.023 1.00 14.97 142 ARG A CA 1
ATOM 1029 C C . ARG A 1 142 ? 17.223 16.182 63.314 1.00 16.08 142 ARG A C 1
ATOM 1030 O O . ARG A 1 142 ? 17.447 14.977 63.636 1.00 16.53 142 ARG A O 1
ATOM 1038 N N . GLU A 1 143 ? 15.997 16.690 63.223 1.00 16.16 143 GLU A N 1
ATOM 1039 C CA . GLU A 1 143 ? 14.843 15.841 63.328 1.00 16.48 143 GLU A CA 1
ATOM 1040 C C . GLU A 1 143 ? 14.794 14.870 62.125 1.00 17.27 143 GLU A C 1
ATOM 1041 O O . GLU A 1 143 ? 14.575 13.684 62.326 1.00 18.10 143 GLU A O 1
ATOM 1047 N N . SER A 1 144 ? 15.097 15.301 60.897 1.00 15.98 144 SER A N 1
ATOM 1048 C CA . SER A 1 144 ? 15.124 14.295 59.818 1.00 16.52 144 SER A CA 1
ATOM 1049 C C . SER A 1 144 ? 16.215 13.230 59.997 1.00 15.88 144 SER A C 1
ATOM 1050 O O . SER A 1 144 ? 15.984 12.057 59.745 1.00 16.80 144 SER A O 1
ATOM 1053 N N . GLY A 1 145 ? 17.409 13.636 60.404 1.00 15.22 145 GLY A N 1
ATOM 1054 C CA . GLY A 1 145 ? 18.517 12.684 60.595 1.00 13.58 145 GLY A CA 1
ATOM 1055 C C . GLY A 1 145 ? 18.160 11.655 61.651 1.00 14.33 145 GLY A C 1
ATOM 1056 O O . GLY A 1 145 ? 18.390 10.420 61.484 1.00 15.03 145 GLY A O 1
ATOM 1057 N N . TYR A 1 146 ? 17.547 12.123 62.723 1.00 12.52 146 TYR A N 1
ATOM 1058 C CA . TYR A 1 146 ? 17.048 11.248 63.743 1.00 13.20 146 TYR A CA 1
ATOM 1059 C C . TYR A 1 146 ? 16.052 10.229 63.184 1.00 14.38 146 TYR A C 1
ATOM 1060 O O . TYR A 1 146 ? 16.212 9.015 63.335 1.00 14.36 146 TYR A O 1
ATOM 1069 N N . LEU A 1 147 ? 14.989 10.719 62.570 1.00 15.50 147 LEU A N 1
ATOM 1070 C CA . LEU A 1 147 ? 13.976 9.834 61.987 1.00 14.23 147 LEU A CA 1
ATOM 1071 C C . LEU A 1 147 ? 14.534 8.931 60.898 1.00 14.52 147 LEU A C 1
ATOM 1072 O O . LEU A 1 147 ? 14.159 7.771 60.804 1.00 14.20 147 LEU A O 1
ATOM 1077 N N . ASN A 1 148 ? 15.477 9.427 60.110 1.00 16.51 148 ASN A N 1
ATOM 1078 C CA . ASN A 1 148 ? 16.128 8.622 59.089 1.00 18.16 148 ASN A CA 1
ATOM 1079 C C . ASN A 1 148 ? 16.724 7.346 59.667 1.00 19.23 148 ASN A C 1
ATOM 1080 O O . ASN A 1 148 ? 16.605 6.224 59.101 1.00 19.28 148 ASN A O 1
ATOM 1085 N N . ARG A 1 149 ? 17.392 7.494 60.787 1.00 19.18 149 ARG A N 1
ATOM 1086 C CA . ARG A 1 149 ? 18.149 6.356 61.272 1.00 18.84 149 ARG A CA 1
ATOM 1087 C C . ARG A 1 149 ? 17.292 5.440 62.152 1.00 19.27 149 ARG A C 1
ATOM 1088 O O . ARG A 1 149 ? 17.567 4.256 62.221 1.00 18.41 149 ARG A O 1
ATOM 1096 N N . LEU A 1 150 ? 16.232 5.976 62.765 1.00 19.54 150 LEU A N 1
ATOM 1097 C CA . LEU A 1 150 ? 15.244 5.121 63.421 1.00 19.20 150 LEU A CA 1
ATOM 1098 C C . LEU A 1 150 ? 14.575 4.181 62.421 1.00 20.32 150 LEU A C 1
ATOM 1099 O O . LEU A 1 150 ? 14.459 2.966 62.681 1.00 21.56 150 LEU A O 1
ATOM 1104 N N . LYS A 1 151 ? 14.162 4.696 61.267 1.00 19.42 151 LYS A N 1
ATOM 1105 C CA . LYS A 1 151 ? 13.567 3.845 60.236 1.00 21.07 151 LYS A CA 1
ATOM 1106 C C . LYS A 1 151 ? 14.551 2.836 59.655 1.00 21.24 151 LYS A C 1
ATOM 1107 O O . LYS A 1 151 ? 14.246 1.617 59.548 1.00 21.71 151 LYS A O 1
ATOM 1113 N N . PHE A 1 152 ? 15.749 3.317 59.353 1.00 20.10 152 PHE A N 1
ATOM 1114 C CA . PHE A 1 152 ? 16.802 2.458 58.886 1.00 21.18 152 PHE A CA 1
ATOM 1115 C C . PHE A 1 152 ? 17.064 1.261 59.784 1.00 22.28 152 PHE A C 1
ATOM 1116 O O . PHE A 1 152 ? 17.069 0.115 59.299 1.00 21.76 152 PHE A O 1
ATOM 1124 N N . HIS A 1 153 ? 17.295 1.510 61.078 1.00 21.09 153 HIS A N 1
ATOM 1125 C CA . HIS A 1 153 ? 17.659 0.443 61.973 1.00 21.60 153 HIS A CA 1
ATOM 1126 C C . HIS A 1 153 ? 16.463 -0.372 62.354 1.00 21.92 153 HIS A C 1
ATOM 1127 O O . HIS A 1 153 ? 16.572 -1.359 63.081 1.00 24.42 153 HIS A O 1
ATOM 1134 N N . GLY A 1 154 ? 15.300 0.082 61.930 1.00 21.71 154 GLY A N 1
ATOM 1135 C CA . GLY A 1 154 ? 14.072 -0.581 62.173 1.00 18.69 154 GLY A CA 1
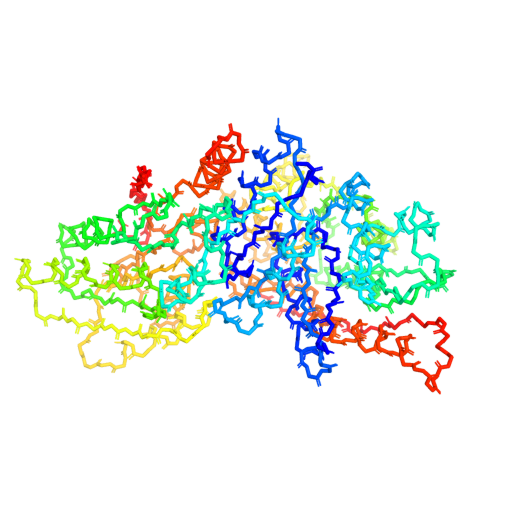ATOM 1136 C C . GLY A 1 154 ? 13.602 -0.477 63.561 1.00 20.39 154 GLY A C 1
ATOM 1137 O O . GLY A 1 154 ? 13.092 -1.452 64.068 1.00 20.74 154 GLY A O 1
ATOM 1138 N N . LEU A 1 155 ? 13.732 0.689 64.197 1.00 19.10 155 LEU A N 1
ATOM 1139 C CA . LEU A 1 155 ? 13.405 0.799 65.618 1.00 20.21 155 LEU A CA 1
ATOM 1140 C C . LEU A 1 155 ? 11.950 1.186 65.772 1.00 21.41 155 LEU A C 1
ATOM 1141 O O . LEU A 1 155 ? 11.474 1.992 65.023 1.00 21.77 155 LEU A O 1
ATOM 1146 N N . ASP A 1 156 ? 11.215 0.700 66.738 1.00 23.33 156 ASP A N 1
ATOM 1147 C CA . ASP A 1 156 ? 9.875 1.313 66.750 1.00 25.94 156 ASP A CA 1
ATOM 1148 C C . ASP A 1 156 ? 9.490 2.391 67.766 1.00 24.86 156 ASP A C 1
ATOM 1149 O O . ASP A 1 156 ? 8.437 3.063 67.639 1.00 25.41 156 ASP A O 1
ATOM 1154 N N . TYR A 1 157 ? 10.394 2.645 68.688 1.00 22.52 157 TYR A N 1
ATOM 1155 C CA . TYR A 1 157 ? 10.206 3.767 69.571 1.00 20.52 157 TYR A CA 1
ATOM 1156 C C . TYR A 1 157 ? 10.687 5.030 68.889 1.00 21.61 157 TYR A C 1
ATOM 1157 O O . TYR A 1 157 ? 11.795 5.080 68.312 1.00 17.72 157 TYR A O 1
ATOM 1166 N N . SER A 1 158 ? 9.876 6.058 68.998 1.00 21.67 158 SER A N 1
ATOM 1167 C CA . SER A 1 158 ? 10.230 7.320 68.410 1.00 23.85 158 SER A CA 1
ATOM 1168 C C . SER A 1 158 ? 9.408 8.304 69.230 1.00 25.19 158 SER A C 1
ATOM 1169 O O . SER A 1 158 ? 8.176 8.165 69.321 1.00 26.07 158 SER A O 1
ATOM 1172 N N . ARG A 1 159 ? 10.081 9.235 69.903 1.00 25.38 159 ARG A N 1
ATOM 1173 C CA . ARG A 1 159 ? 9.418 10.322 70.660 1.00 25.23 159 ARG A CA 1
ATOM 1174 C C . ARG A 1 159 ? 10.226 11.633 70.594 1.00 22.28 159 ARG A C 1
ATOM 1175 O O . ARG A 1 159 ? 11.392 11.660 70.851 1.00 20.74 159 ARG A O 1
ATOM 1183 N N . ILE A 1 160 ? 9.578 12.714 70.205 1.00 21.34 160 ILE A N 1
ATOM 1184 C CA . ILE A 1 160 ? 10.260 13.988 70.061 1.00 20.53 160 ILE A CA 1
ATOM 1185 C C . ILE A 1 160 ? 9.554 14.907 71.024 1.00 20.79 160 ILE A C 1
ATOM 1186 O O . ILE A 1 160 ? 8.347 14.993 70.982 1.00 19.06 160 ILE A O 1
ATOM 1191 N N . SER A 1 161 ? 10.306 15.562 71.896 1.00 20.03 161 SER A N 1
ATOM 1192 C CA . SER A 1 161 ? 9.748 16.568 72.781 1.00 20.91 161 SER A CA 1
ATOM 1193 C C . SER A 1 161 ? 10.249 17.940 72.369 1.00 20.86 161 SER A C 1
ATOM 1194 O O . SER A 1 161 ? 11.418 18.124 72.134 1.00 19.71 161 SER A O 1
ATOM 1197 N N . TYR A 1 162 ? 9.343 18.908 72.213 1.00 21.36 162 TYR A N 1
ATOM 1198 C CA . TYR A 1 162 ? 9.722 20.222 71.717 1.00 20.43 162 TYR A CA 1
ATOM 1199 C C . TYR A 1 162 ? 9.952 21.118 72.929 1.00 21.41 162 TYR A C 1
ATOM 1200 O O . TYR A 1 162 ? 9.019 21.397 73.692 1.00 22.18 162 TYR A O 1
ATOM 1209 N N . ALA A 1 163 ? 11.190 21.535 73.138 1.00 21.12 163 ALA A N 1
ATOM 1210 C CA . ALA A 1 163 ? 11.508 22.487 74.213 1.00 21.20 163 ALA A CA 1
ATOM 1211 C C . ALA A 1 163 ? 11.021 23.865 73.804 1.00 21.12 163 ALA A C 1
ATOM 1212 O O . ALA A 1 163 ? 11.212 24.254 72.697 1.00 21.36 163 ALA A O 1
ATOM 1214 N N . GLU A 1 164 ? 10.356 24.609 74.673 1.00 22.83 164 GLU A N 1
ATOM 1215 C CA . GLU A 1 164 ? 9.967 25.971 74.266 1.00 25.09 164 GLU A CA 1
ATOM 1216 C C . GLU A 1 164 ? 11.131 26.977 74.240 1.00 24.94 164 GLU A C 1
ATOM 1217 O O . GLU A 1 164 ? 11.266 27.812 73.332 1.00 25.33 164 GLU A O 1
ATOM 1223 N N . ASN A 1 165 ? 11.963 26.909 75.260 1.00 24.08 165 ASN A N 1
ATOM 1224 C CA . ASN A 1 165 ? 13.087 27.827 75.373 1.00 23.17 165 ASN A CA 1
ATOM 1225 C C . ASN A 1 165 ? 14.359 27.080 75.241 1.00 21.54 165 ASN A C 1
ATOM 1226 O O . ASN A 1 165 ? 14.431 25.885 75.510 1.00 18.54 165 ASN A O 1
ATOM 1231 N N . LEU A 1 166 ? 15.394 27.798 74.850 1.00 20.83 166 LEU A N 1
ATOM 1232 C CA . LEU A 1 166 ? 16.702 27.251 74.854 1.00 21.62 166 LEU A CA 1
ATOM 1233 C C . LEU A 1 166 ? 17.326 27.525 76.208 1.00 21.74 166 LEU A C 1
ATOM 1234 O O . LEU A 1 166 ? 18.201 28.360 76.336 1.00 22.57 166 LEU A O 1
ATOM 1239 N N . ASP A 1 167 ? 16.860 26.823 77.229 1.00 20.72 167 ASP A N 1
ATOM 1240 C CA . ASP A 1 167 ? 17.495 26.908 78.540 1.00 20.13 167 ASP A CA 1
ATOM 1241 C C . ASP A 1 167 ? 17.474 25.537 79.216 1.00 19.37 167 ASP A C 1
ATOM 1242 O O . ASP A 1 167 ? 16.694 24.648 78.800 1.00 19.13 167 ASP A O 1
ATOM 1247 N N . TYR A 1 168 ? 18.332 25.318 80.205 1.00 18.01 168 TYR A N 1
ATOM 1248 C CA . TYR A 1 168 ? 18.319 24.007 80.876 1.00 16.89 168 TYR A CA 1
ATOM 1249 C C . TYR A 1 168 ? 16.960 23.571 81.442 1.00 17.01 168 TYR A C 1
ATOM 1250 O O . TYR A 1 168 ? 16.606 22.371 81.402 1.00 15.40 168 TYR A O 1
ATOM 1259 N N . MET A 1 169 ? 16.232 24.501 82.042 1.00 15.12 169 MET A N 1
ATOM 1260 C CA . MET A 1 169 ? 14.912 24.117 82.567 1.00 15.91 169 MET A CA 1
ATOM 1261 C C . MET A 1 169 ? 13.989 23.518 81.507 1.00 16.37 169 MET A C 1
ATOM 1262 O O . MET A 1 169 ? 13.253 22.585 81.785 1.00 17.98 169 MET A O 1
ATOM 1267 N N . ALA A 1 170 ? 14.055 24.009 80.275 1.00 16.75 170 ALA A N 1
ATOM 1268 C CA . ALA A 1 170 ? 13.306 23.415 79.150 1.00 16.54 170 ALA A CA 1
ATOM 1269 C C . ALA A 1 170 ? 13.702 21.948 78.892 1.00 16.72 170 ALA A C 1
ATOM 1270 O O . ALA A 1 170 ? 12.839 21.095 78.760 1.00 16.58 170 ALA A O 1
ATOM 1272 N N . GLY A 1 171 ? 14.997 21.662 78.798 1.00 15.05 171 GLY A N 1
ATOM 1273 C CA . GLY A 1 171 ? 15.431 20.282 78.626 1.00 15.12 171 GLY A CA 1
ATOM 1274 C C . GLY A 1 171 ? 15.005 19.399 79.815 1.00 14.69 171 GLY A C 1
ATOM 1275 O O . GLY A 1 171 ? 14.600 18.235 79.653 1.00 12.62 171 GLY A O 1
ATOM 1276 N N . LYS A 1 172 ? 15.112 19.942 81.018 1.00 13.88 172 LYS A N 1
ATOM 1277 C CA . LYS A 1 172 ? 14.742 19.184 82.198 1.00 14.72 172 LYS A CA 1
ATOM 1278 C C . LYS A 1 172 ? 13.288 18.740 82.188 1.00 16.48 172 LYS A C 1
ATOM 1279 O O . LYS A 1 172 ? 12.958 17.542 82.401 1.00 15.46 172 LYS A O 1
ATOM 1285 N N . LEU A 1 173 ? 12.408 19.688 81.929 1.00 16.19 173 LEU A N 1
ATOM 1286 C CA . LEU A 1 173 ? 10.962 19.394 81.895 1.00 17.92 173 LEU A CA 1
ATOM 1287 C C . LEU A 1 173 ? 10.569 18.546 80.698 1.00 18.04 173 LEU A C 1
ATOM 1288 O O . LEU A 1 173 ? 9.633 17.739 80.773 1.00 17.90 173 LEU A O 1
ATOM 1293 N N . ALA A 1 174 ? 11.294 18.711 79.569 1.00 19.22 174 ALA A N 1
ATOM 1294 C CA . ALA A 1 174 ? 11.135 17.829 78.429 1.00 18.83 174 ALA A CA 1
ATOM 1295 C C . ALA A 1 174 ? 11.423 16.395 78.857 1.00 19.21 174 ALA A C 1
ATOM 1296 O O . ALA A 1 174 ? 10.619 15.505 78.620 1.00 19.68 174 ALA A O 1
ATOM 1298 N N . THR A 1 175 ? 12.517 16.185 79.586 1.00 19.62 175 THR A N 1
ATOM 1299 C CA . THR A 1 175 ? 12.897 14.892 80.101 1.00 18.93 175 THR A CA 1
ATOM 1300 C C . THR A 1 175 ? 11.912 14.256 81.061 1.00 20.43 175 THR A C 1
ATOM 1301 O O . THR A 1 175 ? 11.573 13.072 80.922 1.00 18.70 175 THR A O 1
ATOM 1305 N N . PHE A 1 176 ? 11.424 15.020 82.043 1.00 21.39 176 PHE A N 1
ATOM 1306 C CA . PHE A 1 176 ? 10.397 14.495 82.943 1.00 21.91 176 PHE A CA 1
ATOM 1307 C C . PHE A 1 176 ? 9.198 14.106 82.083 1.00 22.66 176 PHE A C 1
ATOM 1308 O O . PHE A 1 176 ? 8.492 13.109 82.347 1.00 23.16 176 PHE A O 1
ATOM 1316 N N . SER A 1 177 ? 8.996 14.845 81.015 1.00 22.96 177 SER A N 1
ATOM 1317 C CA . SER A 1 177 ? 7.807 14.574 80.180 1.00 24.93 177 SER A CA 1
ATOM 1318 C C . SER A 1 177 ? 7.911 13.205 79.474 1.00 25.30 177 SER A C 1
ATOM 1319 O O . SER A 1 177 ? 6.948 12.427 79.445 1.00 25.52 177 SER A O 1
ATOM 1322 N N . LEU A 1 178 ? 9.101 12.941 78.941 1.00 24.21 178 LEU A N 1
ATOM 1323 C CA . LEU A 1 178 ? 9.467 11.693 78.332 1.00 24.65 178 LEU A CA 1
ATOM 1324 C C . LEU A 1 178 ? 9.496 10.523 79.316 1.00 24.57 178 LEU A C 1
ATOM 1325 O O . LEU A 1 178 ? 9.287 9.378 78.932 1.00 24.04 178 LEU A O 1
ATOM 1330 N N . LEU A 1 179 ? 9.771 10.810 80.584 1.00 25.72 179 LEU A N 1
ATOM 1331 C CA . LEU A 1 179 ? 9.836 9.759 81.604 1.00 26.78 179 LEU A CA 1
ATOM 1332 C C . LEU A 1 179 ? 8.461 9.415 82.146 1.00 28.45 179 LEU A C 1
ATOM 1333 O O . LEU A 1 179 ? 8.313 8.447 82.881 1.00 28.98 179 LEU A O 1
ATOM 1338 N N . LYS A 1 180 ? 7.453 10.190 81.771 1.00 30.20 180 LYS A N 1
ATOM 1339 C CA . LYS A 1 180 ? 6.137 9.924 82.283 1.00 32.88 180 LYS A CA 1
ATOM 1340 C C . LYS A 1 180 ? 5.496 8.716 81.634 1.00 32.64 180 LYS A C 1
ATOM 1341 O O . LYS A 1 180 ? 4.778 8.030 82.308 1.00 35.40 180 LYS A O 1
ATOM 1347 N N . SER A 1 181 ? 5.786 8.413 80.374 1.00 33.72 181 SER A N 1
ATOM 1348 C CA . SER A 1 181 ? 5.218 7.223 79.673 1.00 33.46 181 SER A CA 1
ATOM 1349 C C . SER A 1 181 ? 5.492 5.864 80.344 1.00 32.05 181 SER A C 1
ATOM 1350 O O . SER A 1 181 ? 6.416 5.704 81.129 1.00 32.53 181 SER A O 1
ATOM 1353 N N . ALA A 1 182 ? 4.695 4.874 79.996 1.00 31.17 182 ALA A N 1
ATOM 1354 C CA . ALA A 1 182 ? 4.983 3.488 80.363 1.00 30.31 182 ALA A CA 1
ATOM 1355 C C . ALA A 1 182 ? 6.308 3.048 79.790 1.00 29.26 182 ALA A C 1
ATOM 1356 O O . ALA A 1 182 ? 7.085 2.393 80.476 1.00 29.48 182 ALA A O 1
ATOM 1358 N N . VAL A 1 183 ? 6.554 3.422 78.529 1.00 27.59 183 VAL A N 1
ATOM 1359 C CA . VAL A 1 183 ? 7.800 3.117 77.808 1.00 25.15 183 VAL A CA 1
ATOM 1360 C C . VAL A 1 183 ? 8.779 4.322 77.898 1.00 23.30 183 VAL A C 1
ATOM 1361 O O . VAL A 1 183 ? 8.515 5.350 77.322 1.00 23.15 183 VAL A O 1
ATOM 1365 N N . LYS A 1 184 ? 9.894 4.171 78.582 1.00 19.04 184 LYS A N 1
ATOM 1366 C CA . LYS A 1 184 ? 10.763 5.297 78.820 1.00 19.88 184 LYS A CA 1
ATOM 1367 C C . LYS A 1 184 ? 11.938 5.211 77.825 1.00 18.12 184 LYS A C 1
ATOM 1368 O O . LYS A 1 184 ? 12.261 4.162 77.359 1.00 17.67 184 LYS A O 1
ATOM 1374 N N . PRO A 1 185 ? 12.605 6.321 77.534 1.00 18.97 185 PRO A N 1
ATOM 1375 C CA . PRO A 1 185 ? 13.735 6.180 76.602 1.00 17.72 185 PRO A CA 1
ATOM 1376 C C . PRO A 1 185 ? 14.879 5.503 77.300 1.00 17.30 185 PRO A C 1
ATOM 1377 O O . PRO A 1 185 ? 14.902 5.504 78.538 1.00 16.78 185 PRO A O 1
ATOM 1381 N N . ASP A 1 186 ? 15.817 4.929 76.526 1.00 15.18 186 ASP A N 1
ATOM 1382 C CA . ASP A 1 186 ? 17.073 4.447 77.080 1.00 14.36 186 ASP A CA 1
ATOM 1383 C C . ASP A 1 186 ? 18.211 5.344 76.626 1.00 14.09 186 ASP A C 1
ATOM 1384 O O . ASP A 1 186 ? 19.357 5.187 77.066 1.00 13.79 186 ASP A O 1
ATOM 1389 N N . ALA A 1 187 ? 17.857 6.323 75.791 1.00 13.15 187 ALA A N 1
ATOM 1390 C CA . ALA A 1 187 ? 18.730 7.409 75.424 1.00 12.38 187 ALA A CA 1
ATOM 1391 C C . ALA A 1 187 ? 17.931 8.670 74.999 1.00 11.56 187 ALA A C 1
ATOM 1392 O O . ALA A 1 187 ? 16.810 8.593 74.433 1.00 11.79 187 ALA A O 1
ATOM 1394 N N . ILE A 1 188 ? 18.527 9.809 75.290 1.00 11.69 188 ILE A N 1
ATOM 1395 C CA . ILE A 1 188 ? 17.999 11.126 74.930 1.00 13.09 188 ILE A CA 1
ATOM 1396 C C . ILE A 1 188 ? 19.066 11.877 74.162 1.00 12.77 188 ILE A C 1
ATOM 1397 O O . ILE A 1 188 ? 20.148 12.101 74.684 1.00 12.57 188 ILE A O 1
ATOM 1402 N N . PHE A 1 189 ? 18.756 12.179 72.894 1.00 11.91 189 PHE A N 1
ATOM 1403 C CA . PHE A 1 189 ? 19.492 13.110 72.041 1.00 11.73 189 PHE A CA 1
ATOM 1404 C C . PHE A 1 189 ? 18.817 14.503 72.068 1.00 12.48 189 PHE A C 1
ATOM 1405 O O . PHE A 1 189 ? 17.626 14.679 71.657 1.00 9.47 189 PHE A O 1
ATOM 1413 N N . ALA A 1 190 ? 19.550 15.484 72.586 1.00 11.73 190 ALA A N 1
ATOM 1414 C CA . ALA A 1 190 ? 19.069 16.893 72.623 1.00 12.49 190 ALA A CA 1
ATOM 1415 C C . ALA A 1 190 ? 19.736 17.693 71.510 1.00 12.70 190 ALA A C 1
ATOM 1416 O O . ALA A 1 190 ? 20.947 17.520 71.231 1.00 15.85 190 ALA A O 1
ATOM 1418 N N . ILE A 1 191 ? 19.000 18.570 70.832 1.00 14.19 191 ILE A N 1
ATOM 1419 C CA . ILE A 1 191 ? 19.609 19.402 69.751 1.00 13.35 191 ILE A CA 1
ATOM 1420 C C . ILE A 1 191 ? 20.469 20.559 70.222 1.00 13.28 191 ILE A C 1
ATOM 1421 O O . ILE A 1 191 ? 20.937 21.350 69.411 1.00 13.38 191 ILE A O 1
ATOM 1426 N N . SER A 1 192 ? 20.650 20.673 71.531 1.00 13.60 192 SER A N 1
ATOM 1427 C CA . SER A 1 192 ? 21.682 21.538 72.067 1.00 14.13 192 SER A CA 1
ATOM 1428 C C . SER A 1 192 ? 22.167 21.074 73.441 1.00 14.02 192 SER A C 1
ATOM 1429 O O . SER A 1 192 ? 21.427 20.466 74.206 1.00 13.01 192 SER A O 1
ATOM 1432 N N . ASP A 1 193 ? 23.426 21.358 73.731 1.00 14.39 193 ASP A N 1
ATOM 1433 C CA . ASP A 1 193 ? 24.071 20.992 74.964 1.00 14.90 193 ASP A CA 1
ATOM 1434 C C . ASP A 1 193 ? 23.430 21.573 76.194 1.00 15.84 193 ASP A C 1
ATOM 1435 O O . ASP A 1 193 ? 23.597 21.032 77.293 1.00 14.73 193 ASP A O 1
ATOM 1440 N N . VAL A 1 194 ? 22.771 22.723 76.035 1.00 16.27 194 VAL A N 1
ATOM 1441 C CA . VAL A 1 194 ? 22.093 23.383 77.137 1.00 16.04 194 VAL A CA 1
ATOM 1442 C C . VAL A 1 194 ? 20.862 22.553 77.486 1.00 15.20 194 VAL A C 1
ATOM 1443 O O . VAL A 1 194 ? 20.631 22.281 78.651 1.00 13.53 194 VAL A O 1
ATOM 1447 N N . LEU A 1 195 ? 20.114 22.127 76.475 1.00 13.43 195 LEU A N 1
ATOM 1448 C CA . LEU A 1 195 ? 18.969 21.232 76.660 1.00 13.80 195 LEU A CA 1
ATOM 1449 C C . LEU A 1 195 ? 19.408 19.887 77.305 1.00 14.61 195 LEU A C 1
ATOM 1450 O O . LEU A 1 195 ? 18.720 19.312 78.206 1.00 16.53 195 LEU A O 1
ATOM 1455 N N . ALA A 1 196 ? 20.588 19.419 76.912 1.00 13.34 196 ALA A N 1
ATOM 1456 C CA . ALA A 1 196 ? 21.073 18.096 77.347 1.00 13.92 196 ALA A CA 1
ATOM 1457 C C . ALA A 1 196 ? 21.456 18.165 78.808 1.00 14.29 196 ALA A C 1
ATOM 1458 O O . ALA A 1 196 ? 21.241 17.217 79.513 1.00 14.41 196 ALA A O 1
ATOM 1460 N N . ALA A 1 197 ? 22.049 19.293 79.238 1.00 15.78 197 ALA A N 1
ATOM 1461 C CA . ALA A 1 197 ? 22.432 19.472 80.659 1.00 14.68 197 ALA A CA 1
ATOM 1462 C C . ALA A 1 197 ? 21.185 19.419 81.537 1.00 15.62 197 ALA A C 1
ATOM 1463 O O . ALA A 1 197 ? 21.210 18.898 82.671 1.00 17.21 197 ALA A O 1
ATOM 1465 N N . GLY A 1 198 ? 20.084 19.933 81.011 1.00 16.39 198 GLY A N 1
ATOM 1466 C CA . GLY A 1 198 ? 18.796 19.874 81.692 1.00 13.59 198 GLY A CA 1
ATOM 1467 C C . GLY A 1 198 ? 18.306 18.454 81.780 1.00 15.57 198 GLY A C 1
ATOM 1468 O O . GLY A 1 198 ? 17.709 18.029 82.818 1.00 15.34 198 GLY A O 1
ATOM 1469 N N . ALA A 1 199 ? 18.554 17.687 80.723 1.00 14.18 199 ALA A N 1
ATOM 1470 C CA . ALA A 1 199 ? 18.157 16.267 80.742 1.00 13.70 199 ALA A CA 1
ATOM 1471 C C . ALA A 1 199 ? 18.945 15.521 81.786 1.00 13.58 199 ALA A C 1
ATOM 1472 O O . ALA A 1 199 ? 18.391 14.654 82.456 1.00 13.56 199 ALA A O 1
ATOM 1474 N N . ILE A 1 200 ? 20.257 15.756 81.817 1.00 12.85 200 ILE A N 1
ATOM 1475 C CA . ILE A 1 200 ? 21.119 15.084 82.764 1.00 14.41 200 ILE A CA 1
ATOM 1476 C C . ILE A 1 200 ? 20.621 15.390 84.170 1.00 13.82 200 ILE A C 1
ATOM 1477 O O . ILE A 1 200 ? 20.647 14.551 85.052 1.00 15.80 200 ILE A O 1
ATOM 1482 N N . GLN A 1 201 ? 20.148 16.595 84.383 1.00 15.95 201 GLN A N 1
ATOM 1483 C CA . GLN A 1 201 ? 19.678 16.935 85.722 1.00 14.99 201 GLN A CA 1
ATOM 1484 C C . GLN A 1 201 ? 18.370 16.267 86.120 1.00 15.62 201 GLN A C 1
ATOM 1485 O O . GLN A 1 201 ? 18.255 15.812 87.259 1.00 13.10 201 GLN A O 1
ATOM 1491 N N . ALA A 1 202 ? 17.422 16.176 85.181 1.00 14.93 202 ALA A N 1
ATOM 1492 C CA . ALA A 1 202 ? 16.182 15.448 85.415 1.00 16.67 202 ALA A CA 1
ATOM 1493 C C . ALA A 1 202 ? 16.492 13.951 85.633 1.00 17.56 202 ALA A C 1
ATOM 1494 O O . ALA A 1 202 ? 15.991 13.329 86.570 1.00 16.04 202 ALA A O 1
ATOM 1496 N N . LEU A 1 203 ? 17.390 13.397 84.819 1.00 17.22 203 LEU A N 1
ATOM 1497 C CA . LEU A 1 203 ? 17.726 11.951 84.968 1.00 17.88 203 LEU A CA 1
ATOM 1498 C C . LEU A 1 203 ? 18.277 11.668 86.360 1.00 18.95 203 LEU A C 1
ATOM 1499 O O . LEU A 1 203 ? 17.815 10.735 87.044 1.00 19.49 203 LEU A O 1
ATOM 1504 N N . THR A 1 204 ? 19.243 12.497 86.766 1.00 20.05 204 THR A N 1
ATOM 1505 C CA . THR A 1 204 ? 19.848 12.433 88.065 1.00 21.27 204 THR A CA 1
ATOM 1506 C C . THR A 1 204 ? 18.905 12.573 89.241 1.00 20.69 204 THR A C 1
ATOM 1507 O O . THR A 1 204 ? 18.965 11.782 90.148 1.00 20.78 204 THR A O 1
ATOM 1511 N N . GLU A 1 205 ? 18.050 13.574 89.243 1.00 21.45 205 GLU A N 1
ATOM 1512 C CA . GLU A 1 205 ? 17.008 13.717 90.292 1.00 23.29 205 GLU A CA 1
ATOM 1513 C C . GLU A 1 205 ? 15.981 12.594 90.258 1.00 24.34 205 GLU A C 1
ATOM 1514 O O . GLU A 1 205 ? 15.243 12.351 91.247 1.00 24.53 205 GLU A O 1
ATOM 1520 N N . SER A 1 206 ? 15.918 11.893 89.132 1.00 24.73 206 SER A N 1
ATOM 1521 C CA . SER A 1 206 ? 15.004 10.760 89.058 1.00 24.32 206 SER A CA 1
ATOM 1522 C C . SER A 1 206 ? 15.692 9.480 89.506 1.00 23.97 206 SER A C 1
ATOM 1523 O O . SER A 1 206 ? 15.078 8.439 89.563 1.00 24.36 206 SER A O 1
ATOM 1526 N N . GLY A 1 207 ? 16.988 9.550 89.779 1.00 24.43 207 GLY A N 1
ATOM 1527 C CA . GLY A 1 207 ? 17.756 8.384 90.189 1.00 23.50 207 GLY A CA 1
ATOM 1528 C C . GLY A 1 207 ? 17.944 7.372 89.075 1.00 23.74 207 GLY A C 1
ATOM 1529 O O . GLY A 1 207 ? 17.956 6.157 89.334 1.00 24.91 207 GLY A O 1
ATOM 1530 N N . LEU A 1 208 ? 18.120 7.857 87.841 1.00 21.90 208 LEU A N 1
ATOM 1531 C CA . LEU A 1 208 ? 18.530 7.037 86.707 1.00 20.32 208 LEU A CA 1
ATOM 1532 C C . LEU A 1 208 ? 20.023 7.264 86.437 1.00 20.71 208 LEU A C 1
ATOM 1533 O O . LEU A 1 208 ? 20.488 8.416 86.443 1.00 21.78 208 LEU A O 1
ATOM 1538 N N . SER A 1 209 ? 20.772 6.169 86.267 1.00 18.57 209 SER A N 1
ATOM 1539 C CA . SER A 1 209 ? 22.174 6.186 85.931 1.00 18.32 209 SER A CA 1
ATOM 1540 C C . SER A 1 209 ? 22.366 6.491 84.447 1.00 17.72 209 SER A C 1
ATOM 1541 O O . SER A 1 209 ? 21.540 6.083 83.599 1.00 16.70 209 SER A O 1
ATOM 1544 N N . ILE A 1 210 ? 23.446 7.187 84.139 1.00 15.87 210 ILE A N 1
ATOM 1545 C CA . ILE A 1 210 ? 23.687 7.730 82.819 1.00 16.89 210 ILE A CA 1
ATOM 1546 C C . ILE A 1 210 ? 25.084 7.266 82.552 1.00 18.49 210 ILE A C 1
ATOM 1547 O O . ILE A 1 210 ? 25.965 7.607 83.315 1.00 18.82 210 ILE A O 1
ATOM 1552 N N . PRO A 1 211 ? 25.283 6.471 81.501 1.00 18.56 211 PRO A N 1
ATOM 1553 C CA . PRO A 1 211 ? 24.310 5.990 80.520 1.00 18.73 211 PRO A CA 1
ATOM 1554 C C . PRO A 1 211 ? 23.646 4.653 80.790 1.00 18.59 211 PRO A C 1
ATOM 1555 O O . PRO A 1 211 ? 22.948 4.149 79.942 1.00 19.96 211 PRO A O 1
ATOM 1559 N N . GLN A 1 212 ? 23.878 4.044 81.938 1.00 19.24 212 GLN A N 1
ATOM 1560 C CA . GLN A 1 212 ? 23.360 2.678 82.158 1.00 19.31 212 GLN A CA 1
ATOM 1561 C C . GLN A 1 212 ? 21.865 2.583 82.072 1.00 17.82 212 GLN A C 1
ATOM 1562 O O . GLN A 1 212 ? 21.355 1.651 81.458 1.00 18.71 212 GLN A O 1
ATOM 1568 N N . ASP A 1 213 ? 21.148 3.536 82.640 1.00 16.41 213 ASP A N 1
ATOM 1569 C CA . ASP A 1 213 ? 19.696 3.561 82.437 1.00 15.53 213 ASP A CA 1
ATOM 1570 C C . ASP A 1 213 ? 19.397 4.392 81.198 1.00 15.59 213 ASP A C 1
ATOM 1571 O O . ASP A 1 213 ? 18.776 3.854 80.265 1.00 15.10 213 ASP A O 1
ATOM 1576 N N . VAL A 1 214 ? 19.825 5.664 81.151 1.00 14.18 214 VAL A N 1
ATOM 1577 C CA . VAL A 1 214 ? 19.537 6.524 79.928 1.00 14.34 214 VAL A CA 1
ATOM 1578 C C . VAL A 1 214 ? 20.802 7.228 79.551 1.00 14.10 214 VAL A C 1
ATOM 1579 O O . VAL A 1 214 ? 21.386 7.816 80.412 1.00 14.89 214 VAL A O 1
ATOM 1583 N N . ALA A 1 215 ? 21.258 7.061 78.302 1.00 14.31 215 ALA A N 1
ATOM 1584 C CA . ALA A 1 215 ? 22.363 7.812 77.736 1.00 14.72 215 ALA A CA 1
ATOM 1585 C C . ALA A 1 215 ? 21.828 9.204 77.325 1.00 14.57 215 ALA A C 1
ATOM 1586 O O . ALA A 1 215 ? 20.620 9.389 77.055 1.00 14.70 215 ALA A O 1
ATOM 1588 N N . VAL A 1 216 ? 22.731 10.169 77.269 1.00 14.73 216 VAL A N 1
ATOM 1589 C CA . VAL A 1 216 ? 22.373 11.525 76.809 1.00 13.30 216 VAL A CA 1
ATOM 1590 C C . VAL A 1 216 ? 23.429 11.949 75.817 1.00 12.24 216 VAL A C 1
ATOM 1591 O O . VAL A 1 216 ? 24.602 11.742 76.026 1.00 13.06 216 VAL A O 1
ATOM 1595 N N . VAL A 1 217 ? 23.005 12.522 74.710 1.00 11.73 217 VAL A N 1
ATOM 1596 C CA . VAL A 1 217 ? 23.931 13.112 73.719 1.00 12.18 217 VAL A CA 1
ATOM 1597 C C . VAL A 1 217 ? 23.451 14.551 73.456 1.00 12.01 217 VAL A C 1
ATOM 1598 O O . VAL A 1 217 ? 22.237 14.799 73.351 1.00 11.86 217 VAL A O 1
ATOM 1602 N N . GLY A 1 218 ? 24.340 15.525 73.425 1.00 10.74 218 GLY A N 1
ATOM 1603 C CA . GLY A 1 218 ? 23.866 16.880 73.158 1.00 11.16 218 GLY A CA 1
ATOM 1604 C C . GLY A 1 218 ? 24.269 17.332 71.751 1.00 12.36 218 GLY A C 1
ATOM 1605 O O . GLY A 1 218 ? 24.519 16.522 70.872 1.00 14.08 218 GLY A O 1
ATOM 1606 N N . PHE A 1 219 ? 24.368 18.623 71.545 1.00 13.61 219 PHE A N 1
ATOM 1607 C CA . PHE A 1 219 ? 24.833 19.141 70.265 1.00 14.51 219 PHE A CA 1
ATOM 1608 C C . PHE A 1 219 ? 25.471 20.526 70.507 1.00 14.69 219 PHE A C 1
ATOM 1609 O O . PHE A 1 219 ? 24.906 21.330 71.236 1.00 15.16 219 PHE A O 1
ATOM 1617 N N . ASP A 1 220 ? 26.680 20.710 69.958 1.00 14.38 220 ASP A N 1
ATOM 1618 C CA . ASP A 1 220 ? 27.359 21.995 69.637 1.00 14.78 220 ASP A CA 1
ATOM 1619 C C . ASP A 1 220 ? 28.797 21.932 70.134 1.00 15.05 220 ASP A C 1
ATOM 1620 O O . ASP A 1 220 ? 29.679 22.475 69.511 1.00 13.85 220 ASP A O 1
ATOM 1625 N N . GLY A 1 221 ? 28.997 21.254 71.269 1.00 15.34 221 GLY A N 1
ATOM 1626 C CA . GLY A 1 221 ? 30.300 21.215 71.948 1.00 15.62 221 GLY A CA 1
ATOM 1627 C C . GLY A 1 221 ? 30.702 22.493 72.673 1.00 15.13 221 GLY A C 1
ATOM 1628 O O . GLY A 1 221 ? 31.868 22.805 72.769 1.00 14.36 221 GLY A O 1
ATOM 1629 N N . VAL A 1 222 ? 29.742 23.207 73.253 1.00 15.20 222 VAL A N 1
ATOM 1630 C CA . VAL A 1 222 ? 30.043 24.443 74.018 1.00 13.79 222 VAL A CA 1
ATOM 1631 C C . VAL A 1 222 ? 30.506 24.004 75.410 1.00 14.57 222 VAL A C 1
ATOM 1632 O O . VAL A 1 222 ? 30.376 22.851 75.764 1.00 13.88 222 VAL A O 1
ATOM 1636 N N . ASP A 1 223 ? 31.066 24.913 76.190 1.00 15.88 223 ASP A N 1
ATOM 1637 C CA . ASP A 1 223 ? 31.668 24.585 77.511 1.00 16.15 223 ASP A CA 1
ATOM 1638 C C . ASP A 1 223 ? 30.750 23.897 78.478 1.00 15.17 223 ASP A C 1
ATOM 1639 O O . ASP A 1 223 ? 31.205 23.080 79.273 1.00 16.74 223 ASP A O 1
ATOM 1644 N N . ILE A 1 224 ? 29.450 24.153 78.427 1.00 13.43 224 ILE A N 1
ATOM 1645 C CA . ILE A 1 224 ? 28.566 23.401 79.325 1.00 13.09 224 ILE A CA 1
ATOM 1646 C C . ILE A 1 224 ? 28.653 21.868 79.209 1.00 12.57 224 ILE A C 1
ATOM 1647 O O . ILE A 1 224 ? 28.466 21.153 80.177 1.00 11.46 224 ILE A O 1
ATOM 1652 N N . SER A 1 225 ? 28.950 21.375 78.024 1.00 13.36 225 SER A N 1
ATOM 1653 C CA . SER A 1 225 ? 29.102 19.962 77.781 1.00 13.31 225 SER A CA 1
ATOM 1654 C C . SER A 1 225 ? 30.295 19.398 78.589 1.00 15.15 225 SER A C 1
ATOM 1655 O O . SER A 1 225 ? 30.350 18.228 78.890 1.00 15.45 225 SER A O 1
ATOM 1658 N N . GLN A 1 226 ? 31.198 20.253 79.016 1.00 17.81 226 GLN A N 1
ATOM 1659 C CA . GLN A 1 226 ? 32.331 19.801 79.867 1.00 20.37 226 GLN A CA 1
ATOM 1660 C C . GLN A 1 226 ? 32.091 19.956 81.358 1.00 20.47 226 GLN A C 1
ATOM 1661 O O . GLN A 1 226 ? 32.892 19.517 82.142 1.00 20.41 226 GLN A O 1
ATOM 1667 N N . ILE A 1 227 ? 30.951 20.523 81.738 1.00 19.79 227 ILE A N 1
ATOM 1668 C CA . ILE A 1 227 ? 30.729 20.959 83.137 1.00 21.70 227 ILE A CA 1
ATOM 1669 C C . ILE A 1 227 ? 29.761 19.976 83.846 1.00 21.38 227 ILE A C 1
ATOM 1670 O O . ILE A 1 227 ? 29.793 19.774 85.063 1.00 21.34 227 ILE A O 1
ATOM 1675 N N . THR A 1 228 ? 28.883 19.399 83.028 1.00 20.68 228 THR A N 1
ATOM 1676 C CA . THR A 1 228 ? 27.842 18.470 83.392 1.00 18.93 228 THR A CA 1
ATOM 1677 C C . THR A 1 228 ? 28.502 17.181 84.003 1.00 19.50 228 THR A C 1
ATOM 1678 O O . THR A 1 228 ? 29.660 16.872 83.672 1.00 18.23 228 THR A O 1
ATOM 1682 N N . VAL A 1 229 ? 27.798 16.490 84.915 1.00 20.41 229 VAL A N 1
ATOM 1683 C CA . VAL A 1 229 ? 28.223 15.173 85.471 1.00 20.62 229 VAL A CA 1
ATOM 1684 C C . VAL A 1 229 ? 27.187 14.091 85.144 1.00 21.15 229 VAL A C 1
ATOM 1685 O O . VAL A 1 229 ? 26.077 14.133 85.608 1.00 21.23 229 VAL A O 1
ATOM 1689 N N . PRO A 1 230 ? 27.526 13.117 84.288 1.00 20.43 230 PRO A N 1
ATOM 1690 C CA . PRO A 1 230 ? 28.786 12.931 83.618 1.00 19.61 230 PRO A CA 1
ATOM 1691 C C . PRO A 1 230 ? 28.931 13.935 82.486 1.00 18.47 230 PRO A C 1
ATOM 1692 O O . PRO A 1 230 ? 27.932 14.564 82.069 1.00 18.87 230 PRO A O 1
ATOM 1696 N N . ALA A 1 231 ? 30.162 14.062 81.999 1.00 17.23 231 ALA A N 1
ATOM 1697 C CA . ALA A 1 231 ? 30.480 14.972 80.914 1.00 16.61 231 ALA A CA 1
ATOM 1698 C C . ALA A 1 231 ? 29.752 14.515 79.695 1.00 15.04 231 ALA A C 1
ATOM 1699 O O . ALA A 1 231 ? 29.462 13.324 79.529 1.00 13.65 231 ALA A O 1
ATOM 1701 N N . LEU A 1 232 ? 29.456 15.443 78.810 1.00 16.00 232 LEU A N 1
ATOM 1702 C CA . LEU A 1 232 ? 28.402 15.179 77.829 1.00 15.91 232 LEU A CA 1
ATOM 1703 C C . LEU A 1 232 ? 28.904 14.851 76.443 1.00 15.21 232 LEU A C 1
ATOM 1704 O O . LEU A 1 232 ? 29.586 15.640 75.840 1.00 15.50 232 LEU A O 1
ATOM 1709 N N . THR A 1 233 ? 28.525 13.691 75.916 1.00 14.34 233 THR A N 1
ATOM 1710 C CA . THR A 1 233 ? 28.860 13.340 74.532 1.00 13.34 233 THR A CA 1
ATOM 1711 C C . THR A 1 233 ? 28.108 14.323 73.703 1.00 13.37 233 THR A C 1
ATOM 1712 O O . THR A 1 233 ? 26.936 14.629 74.021 1.00 12.80 233 THR A O 1
ATOM 1716 N N . THR A 1 234 ? 28.742 14.865 72.660 1.00 13.28 234 THR A N 1
ATOM 1717 C CA . THR A 1 234 ? 28.091 15.899 71.870 1.00 13.94 234 THR A CA 1
ATOM 1718 C C . THR A 1 234 ? 28.663 15.955 70.469 1.00 14.12 234 THR A C 1
ATOM 1719 O O . THR A 1 234 ? 29.623 15.298 70.185 1.00 14.81 234 THR A O 1
ATOM 1723 N N . VAL A 1 235 ? 28.066 16.774 69.611 1.00 15.02 235 VAL A N 1
ATOM 1724 C CA . VAL A 1 235 ? 28.572 16.970 68.267 1.00 13.39 235 VAL A CA 1
ATOM 1725 C C . VAL A 1 235 ? 29.257 18.324 68.362 1.00 13.78 235 VAL A C 1
ATOM 1726 O O . VAL A 1 235 ? 28.625 19.322 68.546 1.00 13.68 235 VAL A O 1
ATOM 1730 N N . GLN A 1 236 ? 30.580 18.364 68.250 1.00 15.72 236 GLN A N 1
ATOM 1731 C CA . GLN A 1 236 ? 31.258 19.622 68.346 1.00 14.81 236 GLN A CA 1
ATOM 1732 C C . GLN A 1 236 ? 31.257 20.309 66.967 1.00 16.29 236 GLN A C 1
ATOM 1733 O O . GLN A 1 236 ? 31.705 19.714 65.975 1.00 15.88 236 GLN A O 1
ATOM 1739 N N . GLN A 1 237 ? 30.699 21.539 66.909 1.00 15.86 237 GLN A N 1
ATOM 1740 C CA . GLN A 1 237 ? 30.820 22.389 65.760 1.00 16.35 237 GLN A CA 1
ATOM 1741 C C . GLN A 1 237 ? 32.113 23.225 65.860 1.00 17.34 237 GLN A C 1
ATOM 1742 O O . GLN A 1 237 ? 32.541 23.592 66.916 1.00 15.10 237 GLN A O 1
ATOM 1748 N N . PRO A 1 238 ? 32.721 23.527 64.731 1.00 17.43 238 PRO A N 1
ATOM 1749 C CA . PRO A 1 238 ? 33.851 24.423 64.816 1.00 17.06 238 PRO A CA 1
ATOM 1750 C C . PRO A 1 238 ? 33.246 25.844 64.799 1.00 17.83 238 PRO A C 1
ATOM 1751 O O . PRO A 1 238 ? 33.288 26.525 63.774 1.00 18.32 238 PRO A O 1
ATOM 1755 N N . SER A 1 239 ? 32.640 26.259 65.908 1.00 16.83 239 SER A N 1
ATOM 1756 C CA . SER A 1 239 ? 31.745 27.414 65.890 1.00 17.29 239 SER A CA 1
ATOM 1757 C C . SER A 1 239 ? 32.495 28.697 65.569 1.00 17.38 239 SER A C 1
ATOM 1758 O O . SER A 1 239 ? 32.018 29.524 64.834 1.00 17.51 239 SER A O 1
ATOM 1761 N N . GLU A 1 240 ? 33.686 28.821 66.112 1.00 17.21 240 GLU A N 1
ATOM 1762 C CA . GLU A 1 240 ? 34.431 30.008 65.932 1.00 18.75 240 GLU A CA 1
ATOM 1763 C C . GLU A 1 240 ? 34.818 30.146 64.482 1.00 17.92 240 GLU A C 1
ATOM 1764 O O . GLU A 1 240 ? 34.784 31.226 63.955 1.00 18.64 240 GLU A O 1
ATOM 1770 N N . GLN A 1 241 ? 35.177 29.045 63.845 1.00 18.46 241 GLN A N 1
ATOM 1771 C CA . GLN A 1 241 ? 35.582 29.047 62.442 1.00 18.37 241 GLN A CA 1
ATOM 1772 C C . GLN A 1 241 ? 34.414 29.250 61.507 1.00 17.35 241 GLN A C 1
ATOM 1773 O O . GLN A 1 241 ? 34.575 29.747 60.415 1.00 17.16 241 GLN A O 1
ATOM 1779 N N . ILE A 1 242 ? 33.244 28.760 61.881 1.00 14.94 242 ILE A N 1
ATOM 1780 C CA . ILE A 1 242 ? 32.012 29.119 61.180 1.00 14.80 242 ILE A CA 1
ATOM 1781 C C . ILE A 1 242 ? 31.884 30.651 61.076 1.00 12.94 242 ILE A C 1
ATOM 1782 O O . ILE A 1 242 ? 31.626 31.187 60.023 1.00 13.51 242 ILE A O 1
ATOM 1787 N N . GLY A 1 243 ? 32.129 31.348 62.166 1.00 13.83 243 GLY A N 1
ATOM 1788 C CA . GLY A 1 243 ? 32.020 32.787 62.181 1.00 13.15 243 GLY A CA 1
ATOM 1789 C C . GLY A 1 243 ? 33.085 33.438 61.317 1.00 14.90 243 GLY A C 1
ATOM 1790 O O . GLY A 1 243 ? 32.790 34.366 60.578 1.00 13.81 243 GLY A O 1
ATOM 1791 N N . MET A 1 244 ? 34.339 32.985 61.468 1.00 15.73 244 MET A N 1
ATOM 1792 C CA . MET A 1 244 ? 35.475 33.501 60.711 1.00 16.04 244 MET A CA 1
ATOM 1793 C C . MET A 1 244 ? 35.235 33.304 59.241 1.00 16.11 244 MET A C 1
ATOM 1794 O O . MET A 1 244 ? 35.419 34.219 58.445 1.00 18.60 244 MET A O 1
ATOM 1799 N N . LYS A 1 245 ? 34.888 32.093 58.837 1.00 15.03 245 LYS A N 1
ATOM 1800 C CA . LYS A 1 245 ? 34.558 31.845 57.415 1.00 15.47 245 LYS A CA 1
ATOM 1801 C C . LYS A 1 245 ? 33.371 32.682 56.899 1.00 15.12 245 LYS A C 1
ATOM 1802 O O . LYS A 1 245 ? 33.400 33.109 55.744 1.00 15.61 245 LYS A O 1
ATOM 1808 N N . ALA A 1 246 ? 32.374 32.980 57.730 1.00 14.89 246 ALA A N 1
ATOM 1809 C CA . ALA A 1 246 ? 31.263 33.851 57.274 1.00 15.01 246 ALA A CA 1
ATOM 1810 C C . ALA A 1 246 ? 31.773 35.252 56.855 1.00 16.13 246 ALA A C 1
ATOM 1811 O O . ALA A 1 246 ? 31.346 35.835 55.865 1.00 16.57 246 ALA A O 1
ATOM 1813 N N . VAL A 1 247 ? 32.678 35.804 57.643 1.00 16.16 247 VAL A N 1
ATOM 1814 C CA . VAL A 1 247 ? 33.249 37.114 57.332 1.00 16.28 247 VAL A CA 1
ATOM 1815 C C . VAL A 1 247 ? 34.135 37.044 56.085 1.00 16.72 247 VAL A C 1
ATOM 1816 O O . VAL A 1 247 ? 34.124 37.956 55.289 1.00 16.03 247 VAL A O 1
ATOM 1820 N N . SER A 1 248 ? 34.928 35.984 55.952 1.00 17.36 248 SER A N 1
ATOM 1821 C CA . SER A 1 248 ? 35.797 35.860 54.797 1.00 17.92 248 SER A CA 1
ATOM 1822 C C . SER A 1 248 ? 34.972 35.814 53.568 1.00 16.79 248 SER A C 1
ATOM 1823 O O . SER A 1 248 ? 35.351 36.417 52.616 1.00 15.10 248 SER A O 1
ATOM 1826 N N . LEU A 1 249 ? 33.886 35.033 53.566 1.00 16.90 249 LEU A N 1
ATOM 1827 C CA . LEU A 1 249 ? 32.947 35.023 52.418 1.00 16.37 249 LEU A CA 1
ATOM 1828 C C . LEU A 1 249 ? 32.284 36.367 52.185 1.00 15.31 249 LEU A C 1
ATOM 1829 O O . LEU A 1 249 ? 32.003 36.752 51.057 1.00 17.09 249 LEU A O 1
ATOM 1834 N N . LEU A 1 250 ? 31.987 37.094 53.244 1.00 14.54 250 LEU A N 1
ATOM 1835 C CA . LEU A 1 250 ? 31.381 38.405 53.094 1.00 13.76 250 LEU A CA 1
ATOM 1836 C C . LEU A 1 250 ? 32.287 39.408 52.423 1.00 14.67 250 LEU A C 1
ATOM 1837 O O . LEU A 1 250 ? 31.840 40.224 51.569 1.00 12.32 250 LEU A O 1
ATOM 1842 N N . LEU A 1 251 ? 33.549 39.397 52.854 1.00 14.48 251 LEU A N 1
ATOM 1843 C CA . LEU A 1 251 ? 34.555 40.318 52.335 1.00 17.51 251 LEU A CA 1
ATOM 1844 C C . LEU A 1 251 ? 34.653 40.164 50.850 1.00 18.81 251 LEU A C 1
ATOM 1845 O O . LEU A 1 251 ? 34.726 41.162 50.123 1.00 20.73 251 LEU A O 1
ATOM 1850 N N . GLU A 1 252 ? 34.599 38.923 50.395 1.00 20.70 252 GLU A N 1
ATOM 1851 C CA . GLU A 1 252 ? 34.557 38.620 48.950 1.00 22.02 252 GLU A CA 1
ATOM 1852 C C . GLU A 1 252 ? 33.420 39.297 48.206 1.00 22.57 252 GLU A C 1
ATOM 1853 O O . GLU A 1 252 ? 33.645 39.842 47.124 1.00 24.22 252 GLU A O 1
ATOM 1859 N N . GLN A 1 253 ? 32.208 39.328 48.761 1.00 22.06 253 GLN A N 1
ATOM 1860 C CA . GLN A 1 253 ? 31.175 40.161 48.157 1.00 22.10 253 GLN A CA 1
ATOM 1861 C C . GLN A 1 253 ? 31.496 41.691 48.260 1.00 24.96 253 GLN A C 1
ATOM 1862 O O . GLN A 1 253 ? 31.296 42.456 47.308 1.00 24.83 253 GLN A O 1
ATOM 1868 N N . ILE A 1 254 ? 31.984 42.142 49.412 1.00 26.64 254 ILE A N 1
ATOM 1869 C CA . ILE A 1 254 ? 32.249 43.562 49.583 1.00 28.60 254 ILE A CA 1
ATOM 1870 C C . ILE A 1 254 ? 33.280 44.052 48.562 1.00 31.04 254 ILE A C 1
ATOM 1871 O O . ILE A 1 254 ? 33.153 45.152 48.048 1.00 30.63 254 ILE A O 1
ATOM 1876 N N . HIS A 1 255 ? 34.261 43.222 48.241 1.00 33.74 255 HIS A N 1
ATOM 1877 C CA . HIS A 1 255 ? 35.225 43.587 47.211 1.00 37.60 255 HIS A CA 1
ATOM 1878 C C . HIS A 1 255 ? 34.957 43.174 45.754 1.00 40.04 255 HIS A C 1
ATOM 1879 O O . HIS A 1 255 ? 35.914 43.089 44.989 1.00 40.73 255 HIS A O 1
ATOM 1886 N N . SER A 1 256 ? 33.713 42.926 45.346 1.00 44.13 256 SER A N 1
ATOM 1887 C CA . SER A 1 256 ? 33.488 42.430 43.962 1.00 48.24 256 SER A CA 1
ATOM 1888 C C . SER A 1 256 ? 32.609 43.312 43.029 1.00 50.70 256 SER A C 1
ATOM 1889 O O . SER A 1 256 ? 33.055 44.427 42.724 1.00 50.97 256 SER A O 1
ATOM 1892 N N . ASP A 1 257 ? 31.414 42.919 42.539 1.00 53.24 257 ASP A N 1
ATOM 1893 C CA . ASP A 1 257 ? 30.478 41.820 42.921 1.00 54.88 257 ASP A CA 1
ATOM 1894 C C . ASP A 1 257 ? 30.435 41.317 44.375 1.00 55.55 257 ASP A C 1
ATOM 1895 O O . ASP A 1 257 ? 29.351 41.198 44.970 1.00 56.01 257 ASP A O 1
ATOM 1900 N N . VAL A 1 263 ? 27.941 29.652 46.529 1.00 31.54 263 VAL A N 1
ATOM 1901 C CA . VAL A 1 263 ? 28.511 28.594 47.390 1.00 29.96 263 VAL A CA 1
ATOM 1902 C C . VAL A 1 263 ? 27.820 28.363 48.759 1.00 27.47 263 VAL A C 1
ATOM 1903 O O . VAL A 1 263 ? 27.655 29.288 49.550 1.00 26.71 263 VAL A O 1
ATOM 1907 N N . HIS A 1 264 ? 27.445 27.129 49.059 1.00 25.22 264 HIS A N 1
ATOM 1908 C CA . HIS A 1 264 ? 27.007 26.795 50.405 1.00 23.74 264 HIS A CA 1
ATOM 1909 C C . HIS A 1 264 ? 28.080 25.958 51.045 1.00 22.71 264 HIS A C 1
ATOM 1910 O O . HIS A 1 264 ? 28.142 24.750 50.834 1.00 22.68 264 HIS A O 1
ATOM 1917 N N . HIS A 1 265 ? 28.935 26.580 51.833 1.00 21.27 265 HIS A N 1
ATOM 1918 C CA . HIS A 1 265 ? 30.059 25.860 52.399 1.00 20.91 265 HIS A CA 1
ATOM 1919 C C . HIS A 1 265 ? 29.683 25.062 53.656 1.00 20.59 265 HIS A C 1
ATOM 1920 O O . HIS A 1 265 ? 28.917 25.531 54.507 1.00 18.07 265 HIS A O 1
ATOM 1927 N N . LEU A 1 266 ? 30.243 23.866 53.752 1.00 19.68 266 LEU A N 1
ATOM 1928 C CA . LEU A 1 266 ? 30.063 23.004 54.878 1.00 20.40 266 LEU A CA 1
ATOM 1929 C C . LEU A 1 266 ? 31.389 22.743 55.547 1.00 20.78 266 LEU A C 1
ATOM 1930 O O . LEU A 1 266 ? 32.321 22.339 54.875 1.00 21.57 266 LEU A O 1
ATOM 1935 N N . LEU A 1 267 ? 31.481 23.019 56.864 1.00 20.10 267 LEU A N 1
ATOM 1936 C CA . LEU A 1 267 ? 32.671 22.749 57.645 1.00 18.99 267 LEU A CA 1
ATOM 1937 C C . LEU A 1 267 ? 32.516 21.452 58.432 1.00 18.81 267 LEU A C 1
ATOM 1938 O O . LEU A 1 267 ? 31.417 21.036 58.763 1.00 20.29 267 LEU A O 1
ATOM 1943 N N . PRO A 1 268 ? 33.632 20.802 58.742 1.00 18.88 268 PRO A N 1
ATOM 1944 C CA . PRO A 1 268 ? 33.454 19.492 59.404 1.00 18.26 268 PRO A CA 1
ATOM 1945 C C . PRO A 1 268 ? 32.988 19.538 60.891 1.00 18.24 268 PRO A C 1
ATOM 1946 O O . PRO A 1 268 ? 33.428 20.366 61.653 1.00 18.48 268 PRO A O 1
ATOM 1950 N N . TRP A 1 269 ? 32.132 18.616 61.300 1.00 18.21 269 TRP A N 1
ATOM 1951 C CA . TRP A 1 269 ? 31.794 18.470 62.714 1.00 19.12 269 TRP A CA 1
ATOM 1952 C C . TRP A 1 269 ? 32.580 17.278 63.293 1.00 19.87 269 TRP A C 1
ATOM 1953 O O . TRP A 1 269 ? 33.135 16.493 62.519 1.00 19.05 269 TRP A O 1
ATOM 1964 N N . LYS A 1 270 ? 32.694 17.191 64.630 1.00 20.48 270 LYS A N 1
ATOM 1965 C CA . LYS A 1 270 ? 33.246 16.015 65.309 1.00 20.38 270 LYS A CA 1
ATOM 1966 C C . LYS A 1 270 ? 32.326 15.451 66.357 1.00 18.93 270 LYS A C 1
ATOM 1967 O O . LYS A 1 270 ? 31.749 16.181 67.169 1.00 18.43 270 LYS A O 1
ATOM 1973 N N . PHE A 1 271 ? 32.191 14.138 66.372 1.00 16.69 271 PHE A N 1
ATOM 1974 C CA . PHE A 1 271 ? 31.486 13.502 67.481 1.00 17.12 271 PHE A CA 1
ATOM 1975 C C . PHE A 1 271 ? 32.542 13.389 68.555 1.00 17.83 271 PHE A C 1
ATOM 1976 O O . PHE A 1 271 ? 33.619 12.827 68.313 1.00 18.46 271 PHE A O 1
ATOM 1984 N N . VAL A 1 272 ? 32.225 13.931 69.724 1.00 16.60 272 VAL A N 1
ATOM 1985 C CA . VAL A 1 272 ? 33.056 13.832 70.918 1.00 16.24 272 VAL A CA 1
ATOM 1986 C C . VAL A 1 272 ? 32.387 12.938 71.953 1.00 16.47 272 VAL A C 1
ATOM 1987 O O . VAL A 1 272 ? 31.419 13.309 72.617 1.00 14.89 272 VAL A O 1
ATOM 1991 N N . ARG A 1 273 ? 32.948 11.745 72.072 1.00 17.86 273 ARG A N 1
ATOM 1992 C CA . ARG A 1 273 ? 32.410 10.753 72.941 1.00 20.68 273 ARG A CA 1
ATOM 1993 C C . ARG A 1 273 ? 32.882 10.957 74.397 1.00 18.46 273 ARG A C 1
ATOM 1994 O O . ARG A 1 273 ? 34.095 11.018 74.710 1.00 16.90 273 ARG A O 1
ATOM 2002 N N . ARG A 1 274 ? 31.911 11.172 75.269 1.00 16.39 274 ARG A N 1
ATOM 2003 C CA . ARG A 1 274 ? 32.194 11.355 76.720 1.00 16.09 274 ARG A CA 1
ATOM 2004 C C . ARG A 1 274 ? 31.414 10.376 77.619 1.00 17.25 274 ARG A C 1
ATOM 2005 O O . ARG A 1 274 ? 30.673 9.471 77.111 1.00 17.22 274 ARG A O 1
ATOM 2013 N N . GLN A 1 275 ? 31.551 10.532 78.949 1.00 16.13 275 GLN A N 1
ATOM 2014 C CA . GLN A 1 275 ? 30.926 9.550 79.801 1.00 17.74 275 GLN A CA 1
ATOM 2015 C C . GLN A 1 275 ? 29.386 9.499 79.723 1.00 17.64 275 GLN A C 1
ATOM 2016 O O . GLN A 1 275 ? 28.819 8.487 80.030 1.00 17.99 275 GLN A O 1
ATOM 2022 N N . SER A 1 276 ? 28.700 10.569 79.342 1.00 17.07 276 SER A N 1
ATOM 2023 C CA . SER A 1 276 ? 27.209 10.533 79.303 1.00 15.76 276 SER A CA 1
ATOM 2024 C C . SER A 1 276 ? 26.656 9.466 78.290 1.00 16.51 276 SER A C 1
ATOM 2025 O O . SER A 1 276 ? 25.466 9.127 78.318 1.00 16.13 276 SER A O 1
ATOM 2028 N N . SER A 1 277 ? 27.509 8.972 77.400 1.00 16.48 277 SER A N 1
ATOM 2029 C CA . SER A 1 277 ? 27.125 7.937 76.428 1.00 18.86 277 SER A CA 1
ATOM 2030 C C . SER A 1 277 ? 27.925 6.606 76.509 1.00 20.74 277 SER A C 1
ATOM 2031 O O . SER A 1 277 ? 27.367 5.561 76.205 1.00 20.87 277 SER A O 1
ATOM 2034 N N . GLU A 1 278 ? 29.195 6.676 76.916 1.00 22.17 278 GLU A N 1
ATOM 2035 C CA . GLU A 1 278 ? 30.102 5.530 77.093 1.00 26.01 278 GLU A CA 1
ATOM 2036 C C . GLU A 1 278 ? 30.206 4.968 78.556 1.00 25.64 278 GLU A C 1
ATOM 2037 O O . GLU A 1 278 ? 30.007 5.718 79.541 1.00 26.06 278 GLU A O 1
ATOM 2043 N N . LYS B 1 7 ? 9.587 55.812 62.727 1.00 44.83 7 LYS B N 1
ATOM 2044 C CA . LYS B 1 7 ? 8.699 56.065 63.904 1.00 45.33 7 LYS B CA 1
ATOM 2045 C C . LYS B 1 7 ? 9.220 55.267 65.118 1.00 44.16 7 LYS B C 1
ATOM 2046 O O . LYS B 1 7 ? 9.282 55.780 66.228 1.00 44.84 7 LYS B O 1
ATOM 2052 N N . THR B 1 8 ? 9.578 54.006 64.892 1.00 42.59 8 THR B N 1
ATOM 2053 C CA . THR B 1 8 ? 10.249 53.177 65.902 1.00 40.01 8 THR B CA 1
ATOM 2054 C C . THR B 1 8 ? 11.725 53.562 65.974 1.00 37.04 8 THR B C 1
ATOM 2055 O O . THR B 1 8 ? 12.440 53.581 64.955 1.00 37.62 8 THR B O 1
ATOM 2059 N N . GLY B 1 9 ? 12.180 53.907 67.170 1.00 33.39 9 GLY B N 1
ATOM 2060 C CA . GLY B 1 9 ? 13.578 54.275 67.337 1.00 27.37 9 GLY B CA 1
ATOM 2061 C C . GLY B 1 9 ? 14.459 53.080 67.606 1.00 24.13 9 GLY B C 1
ATOM 2062 O O . GLY B 1 9 ? 13.989 51.971 67.664 1.00 21.38 9 GLY B O 1
ATOM 2063 N N . MET B 1 10 ? 15.749 53.335 67.790 1.00 21.39 10 MET B N 1
ATOM 2064 C CA . MET B 1 10 ? 16.652 52.325 68.291 1.00 19.60 10 MET B CA 1
ATOM 2065 C C . MET B 1 10 ? 17.468 52.928 69.438 1.00 17.59 10 MET B C 1
ATOM 2066 O O . MET B 1 10 ? 17.783 54.150 69.483 1.00 14.64 10 MET B O 1
ATOM 2071 N N . LEU B 1 11 ? 17.826 52.042 70.355 1.00 15.76 11 LEU B N 1
ATOM 2072 C CA . LEU B 1 11 ? 18.780 52.340 71.415 1.00 14.14 11 LEU B CA 1
ATOM 2073 C C . LEU B 1 11 ? 20.044 51.485 71.245 1.00 14.54 11 LEU B C 1
ATOM 2074 O O . LEU B 1 11 ? 19.951 50.309 70.827 1.00 15.61 11 LEU B O 1
ATOM 2079 N N . LEU B 1 12 ? 21.189 52.086 71.515 1.00 13.49 12 LEU B N 1
ATOM 2080 C CA . LEU B 1 12 ? 22.484 51.403 71.553 1.00 13.66 12 LEU B CA 1
ATOM 2081 C C . LEU B 1 12 ? 22.804 50.834 72.951 1.00 13.90 12 LEU B C 1
ATOM 2082 O O . LEU B 1 12 ? 22.846 51.579 73.953 1.00 13.21 12 LEU B O 1
ATOM 2087 N N . VAL B 1 13 ? 23.050 49.518 73.030 1.00 14.07 13 VAL B N 1
ATOM 2088 C CA . VAL B 1 13 ? 23.653 48.954 74.241 1.00 13.78 13 VAL B CA 1
ATOM 2089 C C . VAL B 1 13 ? 25.115 48.597 74.008 1.00 14.27 13 VAL B C 1
ATOM 2090 O O . VAL B 1 13 ? 25.424 47.846 73.097 1.00 14.92 13 VAL B O 1
ATOM 2094 N N . MET B 1 14 ? 26.005 49.132 74.843 1.00 13.39 14 MET B N 1
ATOM 2095 C CA . MET B 1 14 ? 27.429 48.818 74.814 1.00 12.29 14 MET B CA 1
ATOM 2096 C C . MET B 1 14 ? 27.662 47.775 75.882 1.00 13.15 14 MET B C 1
ATOM 2097 O O . MET B 1 14 ? 27.671 48.088 77.075 1.00 13.27 14 MET B O 1
ATOM 2102 N N . VAL B 1 15 ? 27.864 46.535 75.452 1.00 13.62 15 VAL B N 1
ATOM 2103 C CA . VAL B 1 15 ? 27.925 45.363 76.315 1.00 14.91 15 VAL B CA 1
ATOM 2104 C C . VAL B 1 15 ? 29.370 45.072 76.729 1.00 16.13 15 VAL B C 1
ATOM 2105 O O . VAL B 1 15 ? 30.298 45.148 75.896 1.00 13.59 15 VAL B O 1
ATOM 2109 N N . SER B 1 16 ? 29.575 44.761 78.007 1.00 15.05 16 SER B N 1
ATOM 2110 C CA . SER B 1 16 ? 30.930 44.463 78.451 1.00 16.23 16 SER B CA 1
ATOM 2111 C C . SER B 1 16 ? 31.449 43.107 77.949 1.00 15.71 16 SER B C 1
ATOM 2112 O O . SER B 1 16 ? 32.606 42.972 77.633 1.00 16.17 16 SER B O 1
ATOM 2115 N N . ASN B 1 17 ? 30.608 42.098 77.855 1.00 16.26 17 ASN B N 1
ATOM 2116 C CA . ASN B 1 17 ? 31.047 40.823 77.225 1.00 16.99 17 ASN B CA 1
ATOM 2117 C C . ASN B 1 17 ? 29.833 40.003 76.854 1.00 16.69 17 ASN B C 1
ATOM 2118 O O . ASN B 1 17 ? 29.085 39.511 77.687 1.00 17.46 17 ASN B O 1
ATOM 2123 N N . ILE B 1 18 ? 29.643 39.852 75.580 1.00 16.73 18 ILE B N 1
ATOM 2124 C CA . ILE B 1 18 ? 28.465 39.230 75.068 1.00 16.90 18 ILE B CA 1
ATOM 2125 C C . ILE B 1 18 ? 28.406 37.724 75.455 1.00 16.69 18 ILE B C 1
ATOM 2126 O O . ILE B 1 18 ? 27.316 37.134 75.487 1.00 16.45 18 ILE B O 1
ATOM 2131 N N . ALA B 1 19 ? 29.549 37.130 75.778 1.00 15.04 19 ALA B N 1
ATOM 2132 C CA . ALA B 1 19 ? 29.596 35.768 76.294 1.00 14.96 19 ALA B CA 1
ATOM 2133 C C . ALA B 1 19 ? 29.348 35.609 77.782 1.00 14.33 19 ALA B C 1
ATOM 2134 O O . ALA B 1 19 ? 29.160 34.485 78.242 1.00 14.90 19 ALA B O 1
ATOM 2136 N N . ASN B 1 20 ? 29.281 36.717 78.510 1.00 13.90 20 ASN B N 1
ATOM 2137 C CA . ASN B 1 20 ? 28.944 36.700 79.936 1.00 14.04 20 ASN B CA 1
ATOM 2138 C C . ASN B 1 20 ? 27.436 36.561 80.116 1.00 12.22 20 ASN B C 1
ATOM 2139 O O . ASN B 1 20 ? 26.690 37.405 79.690 1.00 12.94 20 ASN B O 1
ATOM 2144 N N . PRO B 1 21 ? 26.960 35.449 80.702 1.00 13.28 21 PRO B N 1
ATOM 2145 C CA . PRO B 1 21 ? 25.505 35.288 80.827 1.00 13.16 21 PRO B CA 1
ATOM 2146 C C . PRO B 1 21 ? 24.829 36.436 81.631 1.00 12.64 21 PRO B C 1
ATOM 2147 O O . PRO B 1 21 ? 23.617 36.592 81.567 1.00 13.23 21 PRO B O 1
ATOM 2151 N N . PHE B 1 22 ? 25.579 37.179 82.441 1.00 12.94 22 PHE B N 1
ATOM 2152 C CA . PHE B 1 22 ? 25.003 38.335 83.147 1.00 13.60 22 PHE B CA 1
ATOM 2153 C C . PHE B 1 22 ? 24.613 39.394 82.111 1.00 14.22 22 PHE B C 1
ATOM 2154 O O . PHE B 1 22 ? 23.536 40.007 82.171 1.00 13.24 22 PHE B O 1
ATOM 2162 N N . CYS B 1 23 ? 25.494 39.622 81.134 1.00 14.16 23 CYS B N 1
ATOM 2163 C CA . CYS B 1 23 ? 25.106 40.565 80.072 1.00 14.56 23 CYS B CA 1
ATOM 2164 C C . CYS B 1 23 ? 23.840 40.157 79.392 1.00 14.46 23 CYS B C 1
ATOM 2165 O O . CYS B 1 23 ? 23.030 41.001 79.145 1.00 17.37 23 CYS B O 1
ATOM 2168 N N . ALA B 1 24 ? 23.681 38.875 79.040 1.00 14.66 24 ALA B N 1
ATOM 2169 C CA . ALA B 1 24 ? 22.523 38.418 78.319 1.00 13.44 24 ALA B CA 1
ATOM 2170 C C . ALA B 1 24 ? 21.277 38.668 79.123 1.00 11.95 24 ALA B C 1
ATOM 2171 O O . ALA B 1 24 ? 20.230 38.978 78.567 1.00 13.03 24 ALA B O 1
ATOM 2173 N N . ALA B 1 25 ? 21.356 38.484 80.428 1.00 10.00 25 ALA B N 1
ATOM 2174 C CA . ALA B 1 25 ? 20.242 38.724 81.324 1.00 10.70 25 ALA B CA 1
ATOM 2175 C C . ALA B 1 25 ? 19.934 40.198 81.409 1.00 11.99 25 ALA B C 1
ATOM 2176 O O . ALA B 1 25 ? 18.780 40.570 81.423 1.00 11.97 25 ALA B O 1
ATOM 2178 N N . VAL B 1 26 ? 20.952 41.058 81.474 1.00 12.15 26 VAL B N 1
ATOM 2179 C CA . VAL B 1 26 ? 20.650 42.505 81.473 1.00 12.56 26 VAL B CA 1
ATOM 2180 C C . VAL B 1 26 ? 20.044 42.929 80.108 1.00 14.44 26 VAL B C 1
ATOM 2181 O O . VAL B 1 26 ? 19.017 43.629 80.036 1.00 15.46 26 VAL B O 1
ATOM 2185 N N . VAL B 1 27 ? 20.637 42.459 79.005 1.00 14.55 27 VAL B N 1
ATOM 2186 C CA . VAL B 1 27 ? 20.025 42.713 77.708 1.00 12.75 27 VAL B CA 1
ATOM 2187 C C . VAL B 1 27 ? 18.570 42.302 77.591 1.00 14.16 27 VAL B C 1
ATOM 2188 O O . VAL B 1 27 ? 17.756 43.027 77.007 1.00 12.00 27 VAL B O 1
ATOM 2192 N N . LYS B 1 28 ? 18.233 41.135 78.116 1.00 15.30 28 LYS B N 1
ATOM 2193 C CA . LYS B 1 28 ? 16.884 40.711 78.106 1.00 18.02 28 LYS B CA 1
ATOM 2194 C C . LYS B 1 28 ? 15.913 41.746 78.719 1.00 17.43 28 LYS B C 1
ATOM 2195 O O . LYS B 1 28 ? 14.824 41.989 78.182 1.00 17.88 28 LYS B O 1
ATOM 2201 N N . GLY B 1 29 ? 16.281 42.317 79.866 1.00 16.04 29 GLY B N 1
ATOM 2202 C CA . GLY B 1 29 ? 15.436 43.290 80.541 1.00 15.20 29 GLY B CA 1
ATOM 2203 C C . GLY B 1 29 ? 15.424 44.591 79.752 1.00 14.15 29 GLY B C 1
ATOM 2204 O O . GLY B 1 29 ? 14.391 45.249 79.620 1.00 14.48 29 GLY B O 1
ATOM 2205 N N . ILE B 1 30 ? 16.573 44.959 79.195 1.00 13.66 30 ILE B N 1
ATOM 2206 C CA . ILE B 1 30 ? 16.607 46.127 78.344 1.00 13.02 30 ILE B CA 1
ATOM 2207 C C . ILE B 1 30 ? 15.532 45.976 77.247 1.00 14.67 30 ILE B C 1
ATOM 2208 O O . ILE B 1 30 ? 14.684 46.887 77.086 1.00 13.05 30 ILE B O 1
ATOM 2213 N N . GLU B 1 31 ? 15.551 44.841 76.520 1.00 14.57 31 GLU B N 1
ATOM 2214 C CA . GLU B 1 31 ? 14.671 44.612 75.380 1.00 14.80 31 GLU B CA 1
ATOM 2215 C C . GLU B 1 31 ? 13.218 44.640 75.809 1.00 15.42 31 GLU B C 1
ATOM 2216 O O . GLU B 1 31 ? 12.374 45.165 75.111 1.00 15.62 31 GLU B O 1
ATOM 2222 N N . LYS B 1 32 ? 12.926 44.091 76.972 1.00 16.10 32 LYS B N 1
ATOM 2223 C CA . LYS B 1 32 ? 11.531 44.026 77.405 1.00 17.63 32 LYS B CA 1
ATOM 2224 C C . LYS B 1 32 ? 10.988 45.414 77.564 1.00 16.47 32 LYS B C 1
ATOM 2225 O O . LYS B 1 32 ? 9.948 45.687 77.051 1.00 16.25 32 LYS B O 1
ATOM 2231 N N . THR B 1 33 ? 11.701 46.278 78.280 1.00 16.94 33 THR B N 1
ATOM 2232 C CA . THR B 1 33 ? 11.211 47.650 78.475 1.00 16.28 33 THR B CA 1
ATOM 2233 C C . THR B 1 33 ? 11.260 48.478 77.232 1.00 15.55 33 THR B C 1
ATOM 2234 O O . THR B 1 33 ? 10.309 49.193 76.970 1.00 14.59 33 THR B O 1
ATOM 2238 N N . ALA B 1 34 ? 12.345 48.377 76.455 1.00 15.21 34 ALA B N 1
ATOM 2239 C CA . ALA B 1 34 ? 12.490 49.184 75.235 1.00 14.95 34 ALA B CA 1
ATOM 2240 C C . ALA B 1 34 ? 11.375 48.871 74.248 1.00 15.32 34 ALA B C 1
ATOM 2241 O O . ALA B 1 34 ? 10.775 49.800 73.713 1.00 15.75 34 ALA B O 1
ATOM 2243 N N . GLU B 1 35 ? 11.006 47.589 74.067 1.00 15.17 35 GLU B N 1
ATOM 2244 C CA . GLU B 1 35 ? 10.115 47.244 72.985 1.00 16.81 35 GLU B CA 1
ATOM 2245 C C . GLU B 1 35 ? 8.641 47.542 73.315 1.00 17.43 35 GLU B C 1
ATOM 2246 O O . GLU B 1 35 ? 7.807 47.531 72.406 1.00 18.52 35 GLU B O 1
ATOM 2252 N N . LYS B 1 36 ? 8.338 47.834 74.583 1.00 17.38 36 LYS B N 1
ATOM 2253 C CA . LYS B 1 36 ? 7.012 48.356 75.006 1.00 18.71 36 LYS B CA 1
ATOM 2254 C C . LYS B 1 36 ? 6.880 49.848 74.809 1.00 19.00 36 LYS B C 1
ATOM 2255 O O . LYS B 1 36 ? 5.773 50.417 74.948 1.00 19.82 36 LYS B O 1
ATOM 2261 N N . ASN B 1 37 ? 8.013 50.480 74.545 1.00 17.93 37 ASN B N 1
ATOM 2262 C CA . ASN B 1 37 ? 8.092 51.910 74.398 1.00 17.92 37 ASN B CA 1
ATOM 2263 C C . ASN B 1 37 ? 8.480 52.363 73.026 1.00 18.13 37 ASN B C 1
ATOM 2264 O O . ASN B 1 37 ? 8.885 53.516 72.880 1.00 18.91 37 ASN B O 1
ATOM 2269 N N . GLY B 1 38 ? 8.404 51.463 72.037 1.00 16.63 38 GLY B N 1
ATOM 2270 C CA . GLY B 1 38 ? 8.594 51.843 70.645 1.00 18.39 38 GLY B CA 1
ATOM 2271 C C . GLY B 1 38 ? 10.061 51.849 70.250 1.00 18.79 38 GLY B C 1
ATOM 2272 O O . GLY B 1 38 ? 10.482 52.549 69.309 1.00 20.71 38 GLY B O 1
ATOM 2273 N N . TYR B 1 39 ? 10.864 51.077 70.946 1.00 18.10 39 TYR B N 1
ATOM 2274 C CA . TYR B 1 39 ? 12.283 51.002 70.575 1.00 16.93 39 TYR B CA 1
ATOM 2275 C C . TYR B 1 39 ? 12.692 49.588 70.319 1.00 17.31 39 TYR B C 1
ATOM 2276 O O . TYR B 1 39 ? 12.191 48.693 70.971 1.00 16.18 39 TYR B O 1
ATOM 2285 N N . ARG B 1 40 ? 13.613 49.414 69.371 1.00 17.61 40 ARG B N 1
ATOM 2286 C CA . ARG B 1 40 ? 14.396 48.202 69.221 1.00 18.02 40 ARG B CA 1
ATOM 2287 C C . ARG B 1 40 ? 15.870 48.467 69.594 1.00 17.53 40 ARG B C 1
ATOM 2288 O O . ARG B 1 40 ? 16.298 49.616 69.755 1.00 18.38 40 ARG B O 1
ATOM 2296 N N . ILE B 1 41 ? 16.643 47.403 69.711 1.00 15.63 41 ILE B N 1
ATOM 2297 C CA . ILE B 1 41 ? 17.910 47.476 70.405 1.00 15.75 41 ILE B CA 1
ATOM 2298 C C . ILE B 1 41 ? 19.060 47.109 69.475 1.00 14.66 41 ILE B C 1
ATOM 2299 O O . ILE B 1 41 ? 19.006 46.092 68.798 1.00 14.82 41 ILE B O 1
ATOM 2304 N N . LEU B 1 42 ? 20.105 47.930 69.428 1.00 15.24 42 LEU B N 1
ATOM 2305 C CA . LEU B 1 42 ? 21.319 47.508 68.737 1.00 13.95 42 LEU B CA 1
ATOM 2306 C C . LEU B 1 42 ? 22.387 47.272 69.784 1.00 14.23 42 LEU B C 1
ATOM 2307 O O . LEU B 1 42 ? 22.519 48.082 70.745 1.00 14.90 42 LEU B O 1
ATOM 2312 N N . LEU B 1 43 ? 23.149 46.194 69.648 1.00 12.38 43 LEU B N 1
ATOM 2313 C CA . LEU B 1 43 ? 24.224 45.892 70.602 1.00 14.65 43 LEU B CA 1
ATOM 2314 C C . LEU B 1 43 ? 25.605 46.161 70.033 1.00 14.52 43 LEU B C 1
ATOM 2315 O O . LEU B 1 43 ? 25.832 46.038 68.849 1.00 15.25 43 LEU B O 1
ATOM 2320 N N . CYS B 1 44 ? 26.554 46.466 70.888 1.00 16.18 44 CYS B N 1
ATOM 2321 C CA . CYS B 1 44 ? 27.953 46.468 70.460 1.00 14.33 44 CYS B CA 1
ATOM 2322 C C . CYS B 1 44 ? 28.718 45.782 71.559 1.00 14.76 44 CYS B C 1
ATOM 2323 O O . CYS B 1 44 ? 28.528 46.106 72.751 1.00 11.63 44 CYS B O 1
ATOM 2326 N N . ASN B 1 45 ? 29.525 44.803 71.178 1.00 14.27 45 ASN B N 1
ATOM 2327 C CA . ASN B 1 45 ? 30.302 44.053 72.141 1.00 15.14 45 ASN B CA 1
ATOM 2328 C C . ASN B 1 45 ? 31.590 44.798 72.309 1.00 14.94 45 ASN B C 1
ATOM 2329 O O . ASN B 1 45 ? 32.619 44.462 71.698 1.00 14.56 45 ASN B O 1
ATOM 2334 N N . THR B 1 46 ? 31.532 45.826 73.150 1.00 16.68 46 THR B N 1
ATOM 2335 C CA . THR B 1 46 ? 32.628 46.834 73.224 1.00 17.02 46 THR B CA 1
ATOM 2336 C C . THR B 1 46 ? 33.752 46.307 74.092 1.00 16.38 46 THR B C 1
ATOM 2337 O O . THR B 1 46 ? 34.941 46.563 73.853 1.00 15.15 46 THR B O 1
ATOM 2341 N N . GLU B 1 47 ? 33.384 45.575 75.139 1.00 17.47 47 GLU B N 1
ATOM 2342 C CA . GLU B 1 47 ? 34.394 45.043 76.097 1.00 17.15 47 GLU B CA 1
ATOM 2343 C C . GLU B 1 47 ? 35.376 46.072 76.617 1.00 16.08 47 GLU B C 1
ATOM 2344 O O . GLU B 1 47 ? 36.618 45.796 76.707 1.00 15.64 47 GLU B O 1
ATOM 2350 N N . SER B 1 48 ? 34.858 47.270 76.895 1.00 14.10 48 SER B N 1
ATOM 2351 C CA . SER B 1 48 ? 35.656 48.371 77.364 1.00 14.90 48 SER B CA 1
ATOM 2352 C C . SER B 1 48 ? 36.905 48.636 76.552 1.00 15.04 48 SER B C 1
ATOM 2353 O O . SER B 1 48 ? 37.972 48.987 77.081 1.00 15.05 48 SER B O 1
ATOM 2356 N N . ASP B 1 49 ? 36.764 48.434 75.255 1.00 15.76 49 ASP B N 1
ATOM 2357 C CA . ASP B 1 49 ? 37.765 48.725 74.249 1.00 16.38 49 ASP B CA 1
ATOM 2358 C C . ASP B 1 49 ? 37.361 50.040 73.641 1.00 17.27 49 ASP B C 1
ATOM 2359 O O . ASP B 1 49 ? 36.274 50.159 73.030 1.00 15.49 49 ASP B O 1
ATOM 2364 N N . LEU B 1 50 ? 38.220 51.031 73.832 1.00 17.86 50 LEU B N 1
ATOM 2365 C CA . LEU B 1 50 ? 37.856 52.415 73.538 1.00 17.77 50 LEU B CA 1
ATOM 2366 C C . LEU B 1 50 ? 37.635 52.638 72.068 1.00 17.58 50 LEU B C 1
ATOM 2367 O O . LEU B 1 50 ? 36.743 53.424 71.690 1.00 16.15 50 LEU B O 1
ATOM 2372 N N . ALA B 1 51 ? 38.395 51.903 71.252 1.00 17.13 51 ALA B N 1
ATOM 2373 C CA . ALA B 1 51 ? 38.279 52.059 69.815 1.00 18.16 51 ALA B CA 1
ATOM 2374 C C . ALA B 1 51 ? 36.928 51.527 69.375 1.00 18.71 51 ALA B C 1
ATOM 2375 O O . ALA B 1 51 ? 36.261 52.147 68.555 1.00 17.77 51 ALA B O 1
ATOM 2377 N N . ARG B 1 52 ? 36.532 50.367 69.899 1.00 18.48 52 ARG B N 1
ATOM 2378 C CA . ARG B 1 52 ? 35.180 49.859 69.614 1.00 18.27 52 ARG B CA 1
ATOM 2379 C C . ARG B 1 52 ? 34.089 50.836 70.048 1.00 17.40 52 ARG B C 1
ATOM 2380 O O . ARG B 1 52 ? 33.148 51.072 69.335 1.00 18.01 52 ARG B O 1
ATOM 2388 N N . SER B 1 53 ? 34.219 51.404 71.244 1.00 17.68 53 SER B N 1
ATOM 2389 C CA . SER B 1 53 ? 33.215 52.315 71.767 1.00 15.98 53 SER B CA 1
ATOM 2390 C C . SER B 1 53 ? 33.066 53.538 70.898 1.00 18.00 53 SER B C 1
ATOM 2391 O O . SER B 1 53 ? 31.950 53.917 70.543 1.00 14.33 53 SER B O 1
ATOM 2394 N N . ARG B 1 54 ? 34.192 54.160 70.576 1.00 17.25 54 ARG B N 1
ATOM 2395 C CA . ARG B 1 54 ? 34.165 55.351 69.750 1.00 20.40 54 ARG B CA 1
ATOM 2396 C C . ARG B 1 54 ? 33.466 55.079 68.437 1.00 20.06 54 ARG B C 1
ATOM 2397 O O . ARG B 1 54 ? 32.695 55.912 67.902 1.00 20.43 54 ARG B O 1
ATOM 2405 N N . SER B 1 55 ? 33.728 53.895 67.907 1.00 18.87 55 SER B N 1
ATOM 2406 C CA . SER B 1 55 ? 33.194 53.554 66.606 1.00 19.16 55 SER B CA 1
ATOM 2407 C C . SER B 1 55 ? 31.678 53.367 66.650 1.00 19.52 55 SER B C 1
ATOM 2408 O O . SER B 1 55 ? 30.944 53.888 65.824 1.00 18.23 55 SER B O 1
ATOM 2411 N N . CYS B 1 56 ? 31.175 52.658 67.645 1.00 19.25 56 CYS B N 1
ATOM 2412 C CA . CYS B 1 56 ? 29.751 52.358 67.605 1.00 18.17 56 CYS B CA 1
ATOM 2413 C C . CYS B 1 56 ? 29.018 53.635 67.945 1.00 18.51 56 CYS B C 1
ATOM 2414 O O . CYS B 1 56 ? 27.857 53.778 67.608 1.00 19.29 56 CYS B O 1
ATOM 2417 N N . LEU B 1 57 ? 29.702 54.584 68.586 1.00 19.58 57 LEU B N 1
ATOM 2418 C CA . LEU B 1 57 ? 29.044 55.857 68.956 1.00 19.50 57 LEU B CA 1
ATOM 2419 C C . LEU B 1 57 ? 28.797 56.813 67.785 1.00 20.21 57 LEU B C 1
ATOM 2420 O O . LEU B 1 57 ? 28.045 57.768 67.934 1.00 19.52 57 LEU B O 1
ATOM 2425 N N . THR B 1 58 ? 29.358 56.526 66.603 1.00 20.33 58 THR B N 1
ATOM 2426 C CA . THR B 1 58 ? 28.961 57.246 65.405 1.00 20.66 58 THR B CA 1
ATOM 2427 C C . THR B 1 58 ? 27.447 57.063 65.086 1.00 21.71 58 THR B C 1
ATOM 2428 O O . THR B 1 58 ? 26.871 57.887 64.385 1.00 19.97 58 THR B O 1
ATOM 2432 N N . LEU B 1 59 ? 26.802 56.025 65.614 1.00 22.15 59 LEU B N 1
ATOM 2433 C CA . LEU B 1 59 ? 25.370 55.889 65.440 1.00 23.80 59 LEU B CA 1
ATOM 2434 C C . LEU B 1 59 ? 24.574 57.025 66.069 1.00 25.17 59 LEU B C 1
ATOM 2435 O O . LEU B 1 59 ? 23.478 57.368 65.586 1.00 24.77 59 LEU B O 1
ATOM 2440 N N . LEU B 1 60 ? 25.099 57.582 67.169 1.00 25.96 60 LEU B N 1
ATOM 2441 C CA . LEU B 1 60 ? 24.437 58.655 67.885 1.00 27.36 60 LEU B CA 1
ATOM 2442 C C . LEU B 1 60 ? 24.540 59.898 67.051 1.00 28.69 60 LEU B C 1
ATOM 2443 O O . LEU B 1 60 ? 23.519 60.490 66.695 1.00 28.24 60 LEU B O 1
ATOM 2448 N N . SER B 1 61 ? 25.774 60.279 66.720 1.00 30.59 61 SER B N 1
ATOM 2449 C CA . SER B 1 61 ? 26.025 61.383 65.774 1.00 32.18 61 SER B CA 1
ATOM 2450 C C . SER B 1 61 ? 25.254 61.191 64.469 1.00 31.71 61 SER B C 1
ATOM 2451 O O . SER B 1 61 ? 24.593 62.110 63.997 1.00 32.51 61 SER B O 1
ATOM 2454 N N . GLY B 1 62 ? 25.328 59.998 63.890 1.00 29.92 62 GLY B N 1
ATOM 2455 C CA . GLY B 1 62 ? 24.590 59.714 62.679 1.00 29.60 62 GLY B CA 1
ATOM 2456 C C . GLY B 1 62 ? 23.081 59.624 62.873 1.00 29.54 62 GLY B C 1
ATOM 2457 O O . GLY B 1 62 ? 22.366 59.306 61.937 1.00 31.44 62 GLY B O 1
ATOM 2458 N N . LYS B 1 63 ? 22.574 59.86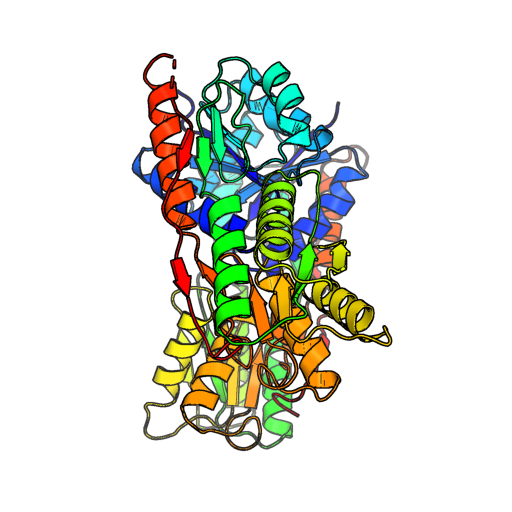8 64.071 1.00 29.14 63 LYS B N 1
ATOM 2459 C CA . LYS B 1 63 ? 21.100 59.821 64.311 1.00 28.60 63 LYS B CA 1
ATOM 2460 C C . LYS B 1 63 ? 20.408 58.470 64.049 1.00 27.62 63 LYS B C 1
ATOM 2461 O O . LYS B 1 63 ? 19.224 58.443 63.728 1.00 28.48 63 LYS B O 1
ATOM 2467 N N . MET B 1 64 ? 21.124 57.364 64.170 1.00 25.07 64 MET B N 1
ATOM 2468 C CA . MET B 1 64 ? 20.490 56.035 64.066 1.00 24.15 64 MET B CA 1
ATOM 2469 C C . MET B 1 64 ? 19.990 55.527 65.437 1.00 23.35 64 MET B C 1
ATOM 2470 O O . MET B 1 64 ? 19.139 54.677 65.526 1.00 23.59 64 MET B O 1
ATOM 2475 N N . VAL B 1 65 ? 20.520 56.038 66.532 1.00 21.84 65 VAL B N 1
ATOM 2476 C CA . VAL B 1 65 ? 19.981 55.643 67.819 1.00 20.27 65 VAL B CA 1
ATOM 2477 C C . VAL B 1 65 ? 19.732 56.899 68.617 1.00 20.68 65 VAL B C 1
ATOM 2478 O O . VAL B 1 65 ? 20.438 57.932 68.397 1.00 19.80 65 VAL B O 1
ATOM 2482 N N . ASP B 1 66 ? 18.739 56.791 69.520 1.00 19.69 66 ASP B N 1
ATOM 2483 C CA . ASP B 1 66 ? 18.278 57.854 70.375 1.00 19.36 66 ASP B CA 1
ATOM 2484 C C . ASP B 1 66 ? 18.940 57.935 71.766 1.00 18.97 66 ASP B C 1
ATOM 2485 O O . ASP B 1 66 ? 18.651 58.867 72.531 1.00 17.24 66 ASP B O 1
ATOM 2490 N N . GLY B 1 67 ? 19.853 57.027 72.089 1.00 17.21 67 GLY B N 1
ATOM 2491 C CA . GLY B 1 67 ? 20.421 57.011 73.450 1.00 16.10 67 GLY B CA 1
ATOM 2492 C C . GLY B 1 67 ? 21.290 55.776 73.633 1.00 15.38 67 GLY B C 1
ATOM 2493 O O . GLY B 1 67 ? 21.218 54.846 72.831 1.00 14.73 67 GLY B O 1
ATOM 2494 N N . VAL B 1 68 ? 22.164 55.798 74.638 1.00 14.73 68 VAL B N 1
ATOM 2495 C CA . VAL B 1 68 ? 23.093 54.700 74.893 1.00 13.79 68 VAL B CA 1
ATOM 2496 C C . VAL B 1 68 ? 23.023 54.184 76.367 1.00 13.53 68 VAL B C 1
ATOM 2497 O O . VAL B 1 68 ? 22.960 54.962 77.303 1.00 11.57 68 VAL B O 1
ATOM 2501 N N . ILE B 1 69 ? 22.937 52.850 76.533 1.00 13.31 69 ILE B N 1
ATOM 2502 C CA . ILE B 1 69 ? 23.152 52.185 77.840 1.00 12.41 69 ILE B CA 1
ATOM 2503 C C . ILE B 1 69 ? 24.451 51.472 77.739 1.00 12.48 69 ILE B C 1
ATOM 2504 O O . ILE B 1 69 ? 24.693 50.793 76.755 1.00 12.96 69 ILE B O 1
ATOM 2509 N N . THR B 1 70 ? 25.354 51.760 78.656 1.00 13.47 70 THR B N 1
ATOM 2510 C CA . THR B 1 70 ? 26.682 51.160 78.674 1.00 13.50 70 THR B CA 1
ATOM 2511 C C . THR B 1 70 ? 26.877 50.249 79.916 1.00 14.50 70 THR B C 1
ATOM 2512 O O . THR B 1 70 ? 26.420 50.569 81.003 1.00 13.91 70 THR B O 1
ATOM 2516 N N . MET B 1 71 ? 27.513 49.091 79.704 1.00 13.04 71 MET B N 1
ATOM 2517 C CA . MET B 1 71 ? 27.876 48.220 80.751 1.00 13.42 71 MET B CA 1
ATOM 2518 C C . MET B 1 71 ? 29.450 48.224 80.815 1.00 15.05 71 MET B C 1
ATOM 2519 O O . MET B 1 71 ? 30.033 47.461 81.571 1.00 13.52 71 MET B O 1
ATOM 2524 N N . ASP B 1 72 ? 30.111 49.159 80.115 1.00 14.16 72 ASP B N 1
ATOM 2525 C CA . ASP B 1 72 ? 31.595 49.215 80.197 1.00 14.92 72 ASP B CA 1
ATOM 2526 C C . ASP B 1 72 ? 32.188 49.739 81.489 1.00 14.17 72 ASP B C 1
ATOM 2527 O O . ASP B 1 72 ? 31.476 50.337 82.339 1.00 14.80 72 ASP B O 1
ATOM 2532 N N . ALA B 1 73 ? 33.510 49.553 81.635 1.00 12.96 73 ALA B N 1
ATOM 2533 C CA . ALA B 1 73 ? 34.226 50.048 82.806 1.00 14.02 73 ALA B CA 1
ATOM 2534 C C . ALA B 1 73 ? 33.931 51.534 83.018 1.00 14.31 73 ALA B C 1
ATOM 2535 O O . ALA B 1 73 ? 33.879 52.342 82.045 1.00 14.69 73 ALA B O 1
ATOM 2537 N N . LEU B 1 74 ? 33.720 51.876 84.291 1.00 15.46 74 LEU B N 1
ATOM 2538 C CA . LEU B 1 74 ? 33.382 53.233 84.750 1.00 16.48 74 LEU B CA 1
ATOM 2539 C C . LEU B 1 74 ? 34.349 54.248 84.244 1.00 16.11 74 LEU B C 1
ATOM 2540 O O . LEU B 1 74 ? 33.950 55.332 83.895 1.00 15.83 74 LEU B O 1
ATOM 2545 N N . SER B 1 75 ? 35.637 53.887 84.134 1.00 15.07 75 SER B N 1
ATOM 2546 C CA . SER B 1 75 ? 36.644 54.842 83.720 1.00 16.53 75 SER B CA 1
ATOM 2547 C C . SER B 1 75 ? 36.608 55.269 82.217 1.00 18.37 75 SER B C 1
ATOM 2548 O O . SER B 1 75 ? 37.358 56.197 81.749 1.00 18.34 75 SER B O 1
ATOM 2551 N N . GLU B 1 76 ? 35.735 54.601 81.471 1.00 18.35 76 GLU B N 1
ATOM 2552 C CA . GLU B 1 76 ? 35.513 54.933 80.073 1.00 17.69 76 GLU B CA 1
ATOM 2553 C C . GLU B 1 76 ? 34.593 56.143 79.971 1.00 18.13 76 GLU B C 1
ATOM 2554 O O . GLU B 1 76 ? 34.591 56.791 78.952 1.00 17.73 76 GLU B O 1
ATOM 2560 N N . LEU B 1 77 ? 33.755 56.388 80.980 1.00 18.02 77 LEU B N 1
ATOM 2561 C CA . LEU B 1 77 ? 32.781 57.462 80.902 1.00 19.18 77 LEU B CA 1
ATOM 2562 C C . LEU B 1 77 ? 33.423 58.809 80.557 1.00 19.31 77 LEU B C 1
ATOM 2563 O O . LEU B 1 77 ? 33.008 59.427 79.596 1.00 20.31 77 LEU B O 1
ATOM 2568 N N . PRO B 1 78 ? 34.464 59.245 81.319 1.00 20.69 78 PRO B N 1
ATOM 2569 C CA . PRO B 1 78 ? 35.083 60.554 80.992 1.00 20.35 78 PRO B CA 1
ATOM 2570 C C . PRO B 1 78 ? 35.722 60.598 79.598 1.00 20.95 78 PRO B C 1
ATOM 2571 O O . PRO B 1 78 ? 35.735 61.652 78.977 1.00 19.92 78 PRO B O 1
ATOM 2575 N N . GLU B 1 79 ? 36.121 59.447 79.063 1.00 22.42 79 GLU B N 1
ATOM 2576 C CA . GLU B 1 79 ? 36.719 59.367 77.738 1.00 24.39 79 GLU B CA 1
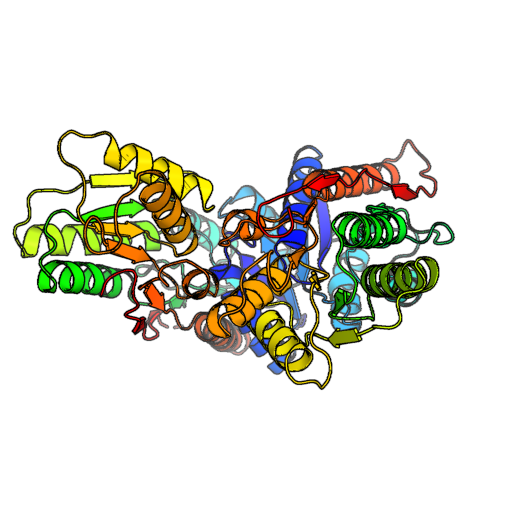ATOM 2577 C C . GLU B 1 79 ? 35.676 59.521 76.605 1.00 23.80 79 GLU B C 1
ATOM 2578 O O . GLU B 1 79 ? 36.025 59.756 75.456 1.00 23.41 79 GLU B O 1
ATOM 2584 N N . LEU B 1 80 ? 34.402 59.382 76.943 1.00 21.89 80 LEU B N 1
ATOM 2585 C CA . LEU B 1 80 ? 33.351 59.440 75.959 1.00 20.90 80 LEU B CA 1
ATOM 2586 C C . LEU B 1 80 ? 32.389 60.604 76.115 1.00 21.30 80 LEU B C 1
ATOM 2587 O O . LEU B 1 80 ? 31.484 60.752 75.291 1.00 21.41 80 LEU B O 1
ATOM 2592 N N . GLN B 1 81 ? 32.595 61.414 77.152 1.00 23.54 81 GLN B N 1
ATOM 2593 C CA . GLN B 1 81 ? 31.649 62.446 77.549 1.00 26.01 81 GLN B CA 1
ATOM 2594 C C . GLN B 1 81 ? 31.535 63.470 76.406 1.00 25.53 81 GLN B C 1
ATOM 2595 O O . GLN B 1 81 ? 30.448 63.985 76.118 1.00 25.18 81 GLN B O 1
ATOM 2601 N N . ASN B 1 82 ? 32.631 63.659 75.683 1.00 24.68 82 ASN B N 1
ATOM 2602 C CA . ASN B 1 82 ? 32.597 64.609 74.607 1.00 25.33 82 ASN B CA 1
ATOM 2603 C C . ASN B 1 82 ? 31.795 64.136 73.416 1.00 23.99 82 ASN B C 1
ATOM 2604 O O . ASN B 1 82 ? 31.256 64.948 72.680 1.00 24.25 82 ASN B O 1
ATOM 2609 N N . ILE B 1 83 ? 31.712 62.827 73.222 1.00 22.45 83 ILE B N 1
ATOM 2610 C CA . ILE B 1 83 ? 30.907 62.311 72.120 1.00 21.48 83 ILE B CA 1
ATOM 2611 C C . ILE B 1 83 ? 29.438 62.329 72.526 1.00 20.25 83 ILE B C 1
ATOM 2612 O O . ILE B 1 83 ? 28.584 62.687 71.733 1.00 20.02 83 ILE B O 1
ATOM 2617 N N . ILE B 1 84 ? 29.142 61.915 73.746 1.00 19.87 84 ILE B N 1
ATOM 2618 C CA . ILE B 1 84 ? 27.748 61.734 74.163 1.00 20.08 84 ILE B CA 1
ATOM 2619 C C . ILE B 1 84 ? 27.051 63.029 74.608 1.00 19.65 84 ILE B C 1
ATOM 2620 O O . ILE B 1 84 ? 25.862 63.182 74.387 1.00 20.91 84 ILE B O 1
ATOM 2625 N N . GLY B 1 85 ? 27.771 63.955 75.248 1.00 19.09 85 GLY B N 1
ATOM 2626 C CA . GLY B 1 85 ? 27.188 65.260 75.583 1.00 17.73 85 GLY B CA 1
ATOM 2627 C C . GLY B 1 85 ? 25.909 65.062 76.371 1.00 18.37 85 GLY B C 1
ATOM 2628 O O . GLY B 1 85 ? 25.864 64.303 77.342 1.00 17.60 85 GLY B O 1
ATOM 2629 N N . ALA B 1 86 ? 24.848 65.710 75.909 1.00 18.22 86 ALA B N 1
ATOM 2630 C CA . ALA B 1 86 ? 23.543 65.656 76.528 1.00 17.10 86 ALA B CA 1
ATOM 2631 C C . ALA B 1 86 ? 22.681 64.490 76.022 1.00 17.43 86 ALA B C 1
ATOM 2632 O O . ALA B 1 86 ? 21.520 64.343 76.466 1.00 16.69 86 ALA B O 1
ATOM 2634 N N . PHE B 1 87 ? 23.189 63.679 75.081 1.00 16.42 87 PHE B N 1
ATOM 2635 C CA . PHE B 1 87 ? 22.390 62.542 74.608 1.00 15.79 87 PHE B CA 1
ATOM 2636 C C . PHE B 1 87 ? 21.974 61.651 75.776 1.00 15.22 87 PHE B C 1
ATOM 2637 O O . PHE B 1 87 ? 22.718 61.529 76.755 1.00 16.65 87 PHE B O 1
ATOM 2645 N N . PRO B 1 88 ? 20.758 61.049 75.717 1.00 14.51 88 PRO B N 1
ATOM 2646 C CA . PRO B 1 88 ? 20.392 60.108 76.792 1.00 13.89 88 PRO B CA 1
ATOM 2647 C C . PRO B 1 88 ? 21.473 59.026 77.025 1.00 13.72 88 PRO B C 1
ATOM 2648 O O . PRO B 1 88 ? 21.953 58.433 76.062 1.00 13.61 88 PRO B O 1
ATOM 2652 N N . TRP B 1 89 ? 21.872 58.823 78.291 1.00 12.10 89 TRP B N 1
ATOM 2653 C CA . TRP B 1 89 ? 23.028 57.976 78.640 1.00 12.51 89 TRP B CA 1
ATOM 2654 C C . TRP B 1 89 ? 22.768 57.395 80.020 1.00 11.91 89 TRP B C 1
ATOM 2655 O O . TRP B 1 89 ? 22.372 58.117 80.952 1.00 13.04 89 TRP B O 1
ATOM 2666 N N . VAL B 1 90 ? 22.995 56.087 80.166 1.00 12.88 90 VAL B N 1
ATOM 2667 C CA . VAL B 1 90 ? 22.799 55.397 81.437 1.00 12.02 90 VAL B CA 1
ATOM 2668 C C . VAL B 1 90 ? 23.886 54.379 81.565 1.00 12.36 90 VAL B C 1
ATOM 2669 O O . VAL B 1 90 ? 24.200 53.721 80.599 1.00 13.42 90 VAL B O 1
ATOM 2673 N N . GLN B 1 91 ? 24.430 54.231 82.769 1.00 11.50 91 GLN B N 1
ATOM 2674 C CA . GLN B 1 91 ? 25.447 53.246 83.031 1.00 12.67 91 GLN B CA 1
ATOM 2675 C C . GLN B 1 91 ? 24.863 52.116 83.852 1.00 12.83 91 GLN B C 1
ATOM 2676 O O . GLN B 1 91 ? 24.134 52.351 84.825 1.00 15.03 91 GLN B O 1
ATOM 2682 N N . CYS B 1 92 ? 25.123 50.889 83.443 1.00 14.90 92 CYS B N 1
ATOM 2683 C CA . CYS B 1 92 ? 24.709 49.688 84.200 1.00 17.54 92 CYS B CA 1
ATOM 2684 C C . CYS B 1 92 ? 25.867 49.029 84.901 1.00 17.22 92 CYS B C 1
ATOM 2685 O O . CYS B 1 92 ? 26.949 48.886 84.332 1.00 17.91 92 CYS B O 1
ATOM 2688 N N . ALA B 1 93 ? 25.616 48.551 86.121 1.00 18.51 93 ALA B N 1
ATOM 2689 C CA . ALA B 1 93 ? 26.515 47.640 86.808 1.00 17.45 93 ALA B CA 1
ATOM 2690 C C . ALA B 1 93 ? 27.803 48.248 87.274 1.00 18.31 93 ALA B C 1
ATOM 2691 O O . ALA B 1 93 ? 28.602 47.550 87.803 1.00 19.26 93 ALA B O 1
ATOM 2693 N N . GLU B 1 94 ? 27.998 49.534 87.090 1.00 19.61 94 GLU B N 1
ATOM 2694 C CA . GLU B 1 94 ? 29.073 50.262 87.766 1.00 20.94 94 GLU B CA 1
ATOM 2695 C C . GLU B 1 94 ? 28.421 51.360 88.628 1.00 21.41 94 GLU B C 1
ATOM 2696 O O . GLU B 1 94 ? 27.428 51.962 88.241 1.00 22.48 94 GLU B O 1
ATOM 2702 N N . TYR B 1 95 ? 28.962 51.586 89.805 1.00 21.87 95 TYR B N 1
ATOM 2703 C CA . TYR B 1 95 ? 28.377 52.544 90.747 1.00 21.67 95 TYR B CA 1
ATOM 2704 C C . TYR B 1 95 ? 29.383 53.575 91.214 1.00 21.94 95 TYR B C 1
ATOM 2705 O O . TYR B 1 95 ? 30.333 53.212 91.914 1.00 22.26 95 TYR B O 1
ATOM 2714 N N . ASP B 1 96 ? 29.158 54.843 90.831 1.00 21.62 96 ASP B N 1
ATOM 2715 C CA . ASP B 1 96 ? 29.872 55.970 91.390 1.00 22.59 96 ASP B CA 1
ATOM 2716 C C . ASP B 1 96 ? 28.869 57.086 91.608 1.00 22.39 96 ASP B C 1
ATOM 2717 O O . ASP B 1 96 ? 28.351 57.653 90.640 1.00 21.70 96 ASP B O 1
ATOM 2722 N N . PRO B 1 97 ? 28.515 57.355 92.876 1.00 22.18 97 PRO B N 1
ATOM 2723 C CA . PRO B 1 97 ? 27.484 58.405 93.082 1.00 22.53 97 PRO B CA 1
ATOM 2724 C C . PRO B 1 97 ? 27.926 59.853 92.763 1.00 22.45 97 PRO B C 1
ATOM 2725 O O . PRO B 1 97 ? 27.085 60.775 92.705 1.00 21.49 97 PRO B O 1
ATOM 2729 N N . LEU B 1 98 ? 29.223 60.053 92.533 1.00 21.96 98 LEU B N 1
ATOM 2730 C CA . LEU B 1 98 ? 29.723 61.349 92.146 1.00 21.27 98 LEU B CA 1
ATOM 2731 C C . LEU B 1 98 ? 29.699 61.451 90.617 1.00 21.34 98 LEU B C 1
ATOM 2732 O O . LEU B 1 98 ? 29.835 62.540 90.034 1.00 20.60 98 LEU B O 1
ATOM 2737 N N . SER B 1 99 ? 29.451 60.355 89.929 1.00 19.80 99 SER B N 1
ATOM 2738 C CA . SER B 1 99 ? 29.374 60.486 88.461 1.00 20.50 99 SER B CA 1
ATOM 2739 C C . SER B 1 99 ? 28.083 61.218 88.059 1.00 19.53 99 SER B C 1
ATOM 2740 O O . SER B 1 99 ? 27.081 61.106 88.759 1.00 20.26 99 SER B O 1
ATOM 2743 N N . THR B 1 100 ? 28.102 62.012 86.990 1.00 18.18 100 THR B N 1
ATOM 2744 C CA . THR B 1 100 ? 26.881 62.645 86.518 1.00 18.30 100 THR B CA 1
ATOM 2745 C C . THR B 1 100 ? 26.001 61.778 85.588 1.00 18.44 100 THR B C 1
ATOM 2746 O O . THR B 1 100 ? 24.926 62.183 85.213 1.00 19.51 100 THR B O 1
ATOM 2750 N N . VAL B 1 101 ? 26.465 60.592 85.233 1.00 17.66 101 VAL B N 1
ATOM 2751 C CA . VAL B 1 101 ? 25.716 59.702 84.367 1.00 16.05 101 VAL B CA 1
ATOM 2752 C C . VAL B 1 101 ? 24.881 58.798 85.234 1.00 16.67 101 VAL B C 1
ATOM 2753 O O . VAL B 1 101 ? 25.411 58.157 86.133 1.00 15.34 101 VAL B O 1
ATOM 2757 N N . SER B 1 102 ? 23.569 58.781 84.994 1.00 14.39 102 SER B N 1
ATOM 2758 C CA . SER B 1 102 ? 22.718 57.993 85.829 1.00 13.94 102 SER B CA 1
ATOM 2759 C C . SER B 1 102 ? 23.034 56.524 85.649 1.00 14.81 102 SER B C 1
ATOM 2760 O O . SER B 1 102 ? 23.428 56.103 84.566 1.00 14.28 102 SER B O 1
ATOM 2763 N N . SER B 1 103 ? 22.809 55.738 86.718 1.00 14.46 103 SER B N 1
ATOM 2764 C CA . SER B 1 103 ? 23.261 54.355 86.769 1.00 14.48 103 SER B CA 1
ATOM 2765 C C . SER B 1 103 ? 22.232 53.519 87.488 1.00 13.53 103 SER B C 1
ATOM 2766 O O . SER B 1 103 ? 21.407 54.020 88.251 1.00 14.14 103 SER B O 1
ATOM 2769 N N . VAL B 1 104 ? 22.355 52.219 87.297 1.00 14.59 104 VAL B N 1
ATOM 2770 C CA . VAL B 1 104 ? 21.584 51.229 88.016 1.00 16.19 104 VAL B CA 1
ATOM 2771 C C . VAL B 1 104 ? 22.508 49.996 88.191 1.00 16.48 104 VAL B C 1
ATOM 2772 O O . VAL B 1 104 ? 23.152 49.558 87.251 1.00 16.84 104 VAL B O 1
ATOM 2776 N N . SER B 1 105 ? 22.634 49.534 89.425 1.00 16.56 105 SER B N 1
ATOM 2777 C CA . SER B 1 105 ? 23.549 48.442 89.810 1.00 16.77 105 SER B CA 1
ATOM 2778 C C . SER B 1 105 ? 23.202 47.959 91.208 1.00 16.84 105 SER B C 1
ATOM 2779 O O . SER B 1 105 ? 22.244 48.437 91.819 1.00 17.71 105 SER B O 1
ATOM 2782 N N . ILE B 1 106 ? 23.952 46.973 91.695 1.00 16.45 106 ILE B N 1
ATOM 2783 C CA . ILE B 1 106 ? 23.892 46.595 93.083 1.00 16.11 106 ILE B CA 1
ATOM 2784 C C . ILE B 1 106 ? 25.056 47.269 93.822 1.00 16.73 106 ILE B C 1
ATOM 2785 O O . ILE B 1 106 ? 25.916 47.912 93.192 1.00 14.32 106 ILE B O 1
ATOM 2790 N N . ASP B 1 107 ? 25.097 47.078 95.153 1.00 15.68 107 ASP B N 1
ATOM 2791 C CA . ASP B 1 107 ? 26.234 47.521 95.965 1.00 16.85 107 ASP B CA 1
ATOM 2792 C C . ASP B 1 107 ? 27.254 46.366 96.086 1.00 16.09 107 ASP B C 1
ATOM 2793 O O . ASP B 1 107 ? 27.108 45.492 96.911 1.00 16.15 107 ASP B O 1
ATOM 2798 N N . ASP B 1 108 ? 28.312 46.411 95.294 1.00 16.76 108 ASP B N 1
ATOM 2799 C CA . ASP B 1 108 ? 29.303 45.358 95.243 1.00 16.03 108 ASP B CA 1
ATOM 2800 C C . ASP B 1 108 ? 30.099 45.220 96.516 1.00 16.18 108 ASP B C 1
ATOM 2801 O O . ASP B 1 108 ? 30.526 44.108 96.886 1.00 15.03 108 ASP B O 1
ATOM 2806 N N . VAL B 1 109 ? 30.366 46.336 97.169 1.00 16.44 109 VAL B N 1
ATOM 2807 C CA . VAL B 1 109 ? 31.143 46.272 98.432 1.00 16.09 109 VAL B CA 1
ATOM 2808 C C . VAL B 1 109 ? 30.350 45.607 99.499 1.00 15.69 109 VAL B C 1
ATOM 2809 O O . VAL B 1 109 ? 30.877 44.730 100.126 1.00 17.05 109 VAL B O 1
ATOM 2813 N N . ALA B 1 110 ? 29.060 45.947 99.659 1.00 14.73 110 ALA B N 1
ATOM 2814 C CA . ALA B 1 110 ? 28.267 45.299 100.708 1.00 14.48 110 ALA B CA 1
ATOM 2815 C C . ALA B 1 110 ? 28.088 43.797 100.437 1.00 14.75 110 ALA B C 1
ATOM 2816 O O . ALA B 1 110 ? 28.193 42.996 101.373 1.00 16.25 110 ALA B O 1
ATOM 2818 N N . ALA B 1 111 ? 27.790 43.415 99.191 1.00 13.42 111 ALA B N 1
ATOM 2819 C CA . ALA B 1 111 ? 27.659 41.993 98.843 1.00 12.89 111 ALA B CA 1
ATOM 2820 C C . ALA B 1 111 ? 28.939 41.217 99.104 1.00 14.41 111 ALA B C 1
ATOM 2821 O O . ALA B 1 111 ? 28.839 40.131 99.620 1.00 14.44 111 ALA B O 1
ATOM 2823 N N . SER B 1 112 ? 30.123 41.716 98.682 1.00 12.57 112 SER B N 1
ATOM 2824 C CA . SER B 1 112 ? 31.312 40.929 98.898 1.00 14.68 112 SER B CA 1
ATOM 2825 C C . SER B 1 112 ? 31.753 40.822 100.336 1.00 15.07 112 SER B C 1
ATOM 2826 O O . SER B 1 112 ? 32.234 39.782 100.722 1.00 15.89 112 SER B O 1
ATOM 2829 N N . GLU B 1 113 ? 31.541 41.862 101.154 1.00 16.40 113 GLU B N 1
ATOM 2830 C CA . GLU B 1 113 ? 31.876 41.743 102.570 1.00 17.35 113 GLU B CA 1
ATOM 2831 C C . GLU B 1 113 ? 30.956 40.745 103.231 1.00 17.02 113 GLU B C 1
ATOM 2832 O O . GLU B 1 113 ? 31.390 40.040 104.100 1.00 17.90 113 GLU B O 1
ATOM 2838 N N . TYR B 1 114 ? 29.676 40.753 102.861 1.00 17.20 114 TYR B N 1
ATOM 2839 C CA . TYR B 1 114 ? 28.663 39.795 103.337 1.00 16.84 114 TYR B CA 1
ATOM 2840 C C . TYR B 1 114 ? 29.033 38.370 102.999 1.00 16.05 114 TYR B C 1
ATOM 2841 O O . TYR B 1 114 ? 28.839 37.510 103.795 1.00 17.01 114 TYR B O 1
ATOM 2850 N N . VAL B 1 115 ? 29.507 38.135 101.788 1.00 14.53 115 VAL B N 1
ATOM 2851 C CA . VAL B 1 115 ? 30.106 36.824 101.378 1.00 13.13 115 VAL B CA 1
ATOM 2852 C C . VAL B 1 115 ? 31.188 36.356 102.325 1.00 13.69 115 VAL B C 1
ATOM 2853 O O . VAL B 1 115 ? 31.108 35.263 102.867 1.00 13.49 115 VAL B O 1
ATOM 2857 N N . VAL B 1 116 ? 32.183 37.199 102.558 1.00 13.86 116 VAL B N 1
ATOM 2858 C CA . VAL B 1 116 ? 33.235 36.884 103.522 1.00 16.10 116 VAL B CA 1
ATOM 2859 C C . VAL B 1 116 ? 32.691 36.675 104.937 1.00 16.85 116 VAL B C 1
ATOM 2860 O O . VAL B 1 116 ? 33.066 35.711 105.603 1.00 16.55 116 VAL B O 1
ATOM 2864 N N . ASP B 1 117 ? 31.788 37.525 105.391 1.00 16.93 117 ASP B N 1
ATOM 2865 C CA . ASP B 1 117 ? 31.267 37.292 106.732 1.00 17.18 117 ASP B CA 1
ATOM 2866 C C . ASP B 1 117 ? 30.603 35.923 106.843 1.00 17.60 117 ASP B C 1
ATOM 2867 O O . ASP B 1 117 ? 30.747 35.293 107.869 1.00 16.61 117 ASP B O 1
ATOM 2872 N N . GLN B 1 118 ? 29.867 35.478 105.805 1.00 17.52 118 GLN B N 1
ATOM 2873 C CA . GLN B 1 118 ? 29.169 34.194 105.870 1.00 17.27 118 GLN B CA 1
ATOM 2874 C C . GLN B 1 118 ? 30.136 33.033 105.861 1.00 17.51 118 GLN B C 1
ATOM 2875 O O . GLN B 1 118 ? 30.001 32.112 106.643 1.00 17.13 118 GLN B O 1
ATOM 2881 N N . LEU B 1 119 ? 31.117 33.066 104.965 1.00 16.55 119 LEU B N 1
ATOM 2882 C CA . LEU B 1 119 ? 32.193 32.085 105.020 1.00 15.40 119 LEU B CA 1
ATOM 2883 C C . LEU B 1 119 ? 32.881 32.009 106.398 1.00 14.83 119 LEU B C 1
ATOM 2884 O O . LEU B 1 119 ? 33.116 30.930 106.885 1.00 15.29 119 LEU B O 1
ATOM 2889 N N . VAL B 1 120 ? 33.191 33.129 107.017 1.00 15.76 120 VAL B N 1
ATOM 2890 C CA . VAL B 1 120 ? 33.854 33.122 108.343 1.00 17.01 120 VAL B CA 1
ATOM 2891 C C . VAL B 1 120 ? 32.939 32.582 109.429 1.00 18.74 120 VAL B C 1
ATOM 2892 O O . VAL B 1 120 ? 33.402 31.835 110.291 1.00 18.84 120 VAL B O 1
ATOM 2896 N N . LYS B 1 121 ? 31.635 32.888 109.357 1.00 18.35 121 LYS B N 1
ATOM 2897 C CA . LYS B 1 121 ? 30.668 32.347 110.282 1.00 21.08 121 LYS B CA 1
ATOM 2898 C C . LYS B 1 121 ? 30.615 30.838 110.200 1.00 21.50 121 LYS B C 1
ATOM 2899 O O . LYS B 1 121 ? 30.381 30.151 111.188 1.00 21.02 121 LYS B O 1
ATOM 2905 N N . SER B 1 122 ? 30.772 30.304 108.998 1.00 21.67 122 SER B N 1
ATOM 2906 C CA . SER B 1 122 ? 30.650 28.877 108.826 1.00 21.15 122 SER B CA 1
ATOM 2907 C C . SER B 1 122 ? 31.966 28.217 109.196 1.00 21.77 122 SER B C 1
ATOM 2908 O O . SER B 1 122 ? 32.078 27.022 109.065 1.00 21.61 122 SER B O 1
ATOM 2911 N N . GLY B 1 123 ? 32.956 28.996 109.674 1.00 21.22 123 GLY B N 1
ATOM 2912 C CA . GLY B 1 123 ? 34.181 28.401 110.214 1.00 19.66 123 GLY B CA 1
ATOM 2913 C C . GLY B 1 123 ? 35.386 28.424 109.274 1.00 19.65 123 GLY B C 1
ATOM 2914 O O . GLY B 1 123 ? 36.440 27.927 109.636 1.00 19.93 123 GLY B O 1
ATOM 2915 N N . LYS B 1 124 ? 35.230 29.003 108.069 1.00 18.71 124 LYS B N 1
ATOM 2916 C CA . LYS B 1 124 ? 36.293 29.076 107.069 1.00 17.01 124 LYS B CA 1
ATOM 2917 C C . LYS B 1 124 ? 37.325 30.166 107.425 1.00 17.52 124 LYS B C 1
ATOM 2918 O O . LYS B 1 124 ? 36.956 31.190 107.926 1.00 18.24 124 LYS B O 1
ATOM 2924 N N . LYS B 1 125 ? 38.608 29.939 107.175 1.00 17.26 125 LYS B N 1
ATOM 2925 C CA . LYS B 1 125 ? 39.637 30.796 107.698 1.00 17.65 125 LYS B CA 1
ATOM 2926 C C . LYS B 1 125 ? 40.683 31.133 106.622 1.00 18.52 125 LYS B C 1
ATOM 2927 O O . LYS B 1 125 ? 41.499 32.058 106.774 1.00 18.54 125 LYS B O 1
ATOM 2933 N N . ARG B 1 126 ? 40.633 30.421 105.508 1.00 17.75 126 ARG B N 1
ATOM 2934 C CA . ARG B 1 126 ? 41.565 30.707 104.420 1.00 18.08 126 ARG B CA 1
ATOM 2935 C C . ARG B 1 126 ? 40.781 30.870 103.133 1.00 18.00 126 ARG B C 1
ATOM 2936 O O . ARG B 1 126 ? 40.632 29.903 102.346 1.00 19.32 126 ARG B O 1
ATOM 2944 N N . ILE B 1 127 ? 40.259 32.076 102.932 1.00 16.46 127 ILE B N 1
ATOM 2945 C CA . ILE B 1 127 ? 39.337 32.330 101.864 1.00 16.68 127 ILE B CA 1
ATOM 2946 C C . ILE B 1 127 ? 40.167 32.985 100.763 1.00 16.58 127 ILE B C 1
ATOM 2947 O O . ILE B 1 127 ? 40.859 33.989 101.023 1.00 18.74 127 ILE B O 1
ATOM 2952 N N . ALA B 1 128 ? 40.099 32.432 99.560 1.00 15.22 128 ALA B N 1
ATOM 2953 C CA . ALA B 1 128 ? 40.784 32.950 98.355 1.00 13.96 128 ALA B CA 1
ATOM 2954 C C . ALA B 1 128 ? 39.746 33.620 97.460 1.00 14.76 128 ALA B C 1
ATOM 2955 O O . ALA B 1 128 ? 38.516 33.379 97.607 1.00 14.71 128 ALA B O 1
ATOM 2957 N N . LEU B 1 129 ? 40.234 34.489 96.571 1.00 12.34 129 LEU B N 1
ATOM 2958 C CA . LEU B 1 129 ? 39.425 35.197 95.591 1.00 12.79 129 LEU B CA 1
ATOM 2959 C C . LEU B 1 129 ? 39.921 34.872 94.174 1.00 13.47 129 LEU B C 1
ATOM 2960 O O . LEU B 1 129 ? 41.135 34.871 93.899 1.00 13.10 129 LEU B O 1
ATOM 2965 N N . ILE B 1 130 ? 38.997 34.510 93.293 1.00 12.53 130 ILE B N 1
ATOM 2966 C CA . ILE B 1 130 ? 39.332 34.451 91.876 1.00 12.72 130 ILE B CA 1
ATOM 2967 C C . ILE B 1 130 ? 38.715 35.741 91.297 1.00 13.58 130 ILE B C 1
ATOM 2968 O O . ILE B 1 130 ? 37.461 35.913 91.305 1.00 12.67 130 ILE B O 1
ATOM 2973 N N . ASN B 1 131 ? 39.570 36.669 90.887 1.00 13.80 131 ASN B N 1
ATOM 2974 C CA . ASN B 1 131 ? 39.067 37.914 90.302 1.00 15.53 131 ASN B CA 1
ATOM 2975 C C . ASN B 1 131 ? 39.292 37.877 88.770 1.00 17.28 131 ASN B C 1
ATOM 2976 O O . ASN B 1 131 ? 39.922 36.942 88.254 1.00 17.38 131 ASN B O 1
ATOM 2981 N N . HIS B 1 132 ? 38.798 38.844 88.014 1.00 18.34 132 HIS B N 1
ATOM 2982 C CA . HIS B 1 132 ? 38.970 38.697 86.562 1.00 20.78 132 HIS B CA 1
ATOM 2983 C C . HIS B 1 132 ? 39.658 39.902 85.942 1.00 23.11 132 HIS B C 1
ATOM 2984 O O . HIS B 1 132 ? 40.923 39.878 85.753 1.00 27.66 132 HIS B O 1
ATOM 2991 N N . ASP B 1 133 ? 38.913 40.956 85.656 1.00 23.17 133 ASP B N 1
ATOM 2992 C CA . ASP B 1 133 ? 39.449 42.139 84.903 1.00 21.27 133 ASP B CA 1
ATOM 2993 C C . ASP B 1 133 ? 39.231 43.396 85.735 1.00 20.77 133 ASP B C 1
ATOM 2994 O O . ASP B 1 133 ? 38.114 43.916 85.824 1.00 18.66 133 ASP B O 1
ATOM 2999 N N . LEU B 1 134 ? 40.304 43.855 86.371 1.00 19.55 134 LEU B N 1
ATOM 3000 C CA . LEU B 1 134 ? 40.266 45.020 87.257 1.00 18.59 134 LEU B CA 1
ATOM 3001 C C . LEU B 1 134 ? 39.991 46.387 86.620 1.00 17.41 134 LEU B C 1
ATOM 3002 O O . LEU B 1 134 ? 39.945 47.351 87.348 1.00 17.73 134 LEU B O 1
ATOM 3007 N N . ALA B 1 135 ? 39.880 46.508 85.286 1.00 15.16 135 ALA B N 1
ATOM 3008 C CA . ALA B 1 135 ? 39.464 47.779 84.692 1.00 14.64 135 ALA B CA 1
ATOM 3009 C C . ALA B 1 135 ? 38.026 48.103 85.184 1.00 14.21 135 ALA B C 1
ATOM 3010 O O . ALA B 1 135 ? 37.661 49.268 85.291 1.00 14.19 135 ALA B O 1
ATOM 3012 N N . TYR B 1 136 ? 37.234 47.078 85.545 1.00 13.62 136 TYR B N 1
ATOM 3013 C CA . TYR B 1 136 ? 35.860 47.318 86.038 1.00 14.84 136 TYR B CA 1
ATOM 3014 C C . TYR B 1 136 ? 35.807 47.652 87.514 1.00 16.55 136 TYR B C 1
ATOM 3015 O O . TYR B 1 136 ? 36.427 46.956 88.364 1.00 16.21 136 TYR B O 1
ATOM 3024 N N . GLN B 1 137 ? 35.069 48.718 87.844 1.00 16.74 137 GLN B N 1
ATOM 3025 C CA . GLN B 1 137 ? 35.059 49.157 89.241 1.00 17.63 137 GLN B CA 1
ATOM 3026 C C . GLN B 1 137 ? 34.395 48.058 90.063 1.00 16.77 137 GLN B C 1
ATOM 3027 O O . GLN B 1 137 ? 34.774 47.795 91.209 1.00 16.32 137 GLN B O 1
ATOM 3033 N N . TYR B 1 138 ? 33.437 47.353 89.492 1.00 16.41 138 TYR B N 1
ATOM 3034 C CA . TYR B 1 138 ? 32.891 46.325 90.337 1.00 16.73 138 TYR B CA 1
ATOM 3035 C C . TYR B 1 138 ? 33.965 45.268 90.679 1.00 15.92 138 TYR B C 1
ATOM 3036 O O . TYR B 1 138 ? 33.939 44.706 91.748 1.00 15.76 138 TYR B O 1
ATOM 3045 N N . ALA B 1 139 ? 34.899 44.994 89.778 1.00 16.30 139 ALA B N 1
ATOM 3046 C CA . ALA B 1 139 ? 35.892 43.975 90.130 1.00 17.70 139 ALA B CA 1
ATOM 3047 C C . ALA B 1 139 ? 36.836 44.517 91.197 1.00 17.23 139 ALA B C 1
ATOM 3048 O O . ALA B 1 139 ? 37.325 43.759 92.071 1.00 18.69 139 ALA B O 1
ATOM 3050 N N . GLN B 1 140 ? 37.082 45.819 91.153 1.00 17.03 140 GLN B N 1
ATOM 3051 C CA . GLN B 1 140 ? 37.925 46.481 92.175 1.00 16.64 140 GLN B CA 1
ATOM 3052 C C . GLN B 1 140 ? 37.226 46.448 93.564 1.00 15.99 140 GLN B C 1
ATOM 3053 O O . GLN B 1 140 ? 37.845 46.142 94.588 1.00 16.08 140 GLN B O 1
ATOM 3059 N N . HIS B 1 141 ? 35.933 46.728 93.577 1.00 15.40 141 HIS B N 1
ATOM 3060 C CA . HIS B 1 141 ? 35.164 46.807 94.815 1.00 15.58 141 HIS B CA 1
ATOM 3061 C C . HIS B 1 141 ? 35.043 45.424 95.447 1.00 15.21 141 HIS B C 1
ATOM 3062 O O . HIS B 1 141 ? 35.031 45.285 96.695 1.00 16.92 141 HIS B O 1
ATOM 3069 N N . ARG B 1 142 ? 34.882 44.395 94.609 1.00 14.28 142 ARG B N 1
ATOM 3070 C CA . ARG B 1 142 ? 34.747 43.040 95.159 1.00 13.54 142 ARG B CA 1
ATOM 3071 C C . ARG B 1 142 ? 36.076 42.653 95.752 1.00 13.86 142 ARG B C 1
ATOM 3072 O O . ARG B 1 142 ? 36.114 42.069 96.800 1.00 15.17 142 ARG B O 1
ATOM 3080 N N . GLU B 1 143 ? 37.177 43.007 95.094 1.00 13.26 143 GLU B N 1
ATOM 3081 C CA . GLU B 1 143 ? 38.510 42.737 95.650 1.00 13.26 143 GLU B CA 1
ATOM 3082 C C . GLU B 1 143 ? 38.783 43.478 96.976 1.00 14.29 143 GLU B C 1
ATOM 3083 O O . GLU B 1 143 ? 39.317 42.867 97.871 1.00 13.69 143 GLU B O 1
ATOM 3089 N N . SER B 1 144 ? 38.376 44.766 97.108 1.00 15.43 144 SER B N 1
ATOM 3090 C CA . SER B 1 144 ? 38.661 45.572 98.314 1.00 16.99 144 SER B CA 1
ATOM 3091 C C . SER B 1 144 ? 37.825 45.019 99.396 1.00 15.87 144 SER B C 1
ATOM 3092 O O . SER B 1 144 ? 38.290 44.864 100.488 1.00 17.73 144 SER B O 1
ATOM 3095 N N . GLY B 1 145 ? 36.537 44.844 99.097 1.00 17.15 145 GLY B N 1
ATOM 3096 C CA . GLY B 1 145 ? 35.572 44.319 100.037 1.00 16.78 145 GLY B CA 1
ATOM 3097 C C . GLY B 1 145 ? 36.143 43.020 100.625 1.00 18.26 145 GLY B C 1
ATOM 3098 O O . GLY B 1 145 ? 36.176 42.877 101.841 1.00 19.92 145 GLY B O 1
ATOM 3099 N N . TYR B 1 146 ? 36.629 42.098 99.770 1.00 16.62 146 TYR B N 1
ATOM 3100 C CA . TYR B 1 146 ? 37.234 40.821 100.210 1.00 14.43 146 TYR B CA 1
ATOM 3101 C C . TYR B 1 146 ? 38.469 41.083 101.118 1.00 15.32 146 TYR B C 1
ATOM 3102 O O . TYR B 1 146 ? 38.574 40.539 102.183 1.00 14.53 146 TYR B O 1
ATOM 3111 N N . LEU B 1 147 ? 39.410 41.908 100.678 1.00 18.01 147 LEU B N 1
ATOM 3112 C CA . LEU B 1 147 ? 40.682 42.072 101.418 1.00 18.36 147 LEU B CA 1
ATOM 3113 C C . LEU B 1 147 ? 40.452 42.772 102.771 1.00 19.69 147 LEU B C 1
ATOM 3114 O O . LEU B 1 147 ? 40.971 42.349 103.813 1.00 19.73 147 LEU B O 1
ATOM 3119 N N . ASN B 1 148 ? 39.632 43.819 102.755 1.00 19.93 148 ASN B N 1
ATOM 3120 C CA . ASN B 1 148 ? 39.287 44.542 103.988 1.00 20.42 148 ASN B CA 1
ATOM 3121 C C . ASN B 1 148 ? 38.538 43.696 104.981 1.00 20.41 148 ASN B C 1
ATOM 3122 O O . ASN B 1 148 ? 38.725 43.848 106.205 1.00 20.86 148 ASN B O 1
ATOM 3127 N N . ARG B 1 149 ? 37.664 42.828 104.507 1.00 18.19 149 ARG B N 1
ATOM 3128 C CA . ARG B 1 149 ? 36.856 42.052 105.451 1.00 17.03 149 ARG B CA 1
ATOM 3129 C C . ARG B 1 149 ? 37.662 40.923 106.061 1.00 16.93 149 ARG B C 1
ATOM 3130 O O . ARG B 1 149 ? 37.470 40.529 107.207 1.00 17.15 149 ARG B O 1
ATOM 3138 N N . LEU B 1 150 ? 38.637 40.408 105.332 1.00 17.75 150 LEU B N 1
ATOM 3139 C CA . LEU B 1 150 ? 39.556 39.424 105.938 1.00 17.34 150 LEU B CA 1
ATOM 3140 C C . LEU B 1 150 ? 40.324 40.038 107.087 1.00 16.97 150 LEU B C 1
ATOM 3141 O O . LEU B 1 150 ? 40.513 39.382 108.095 1.00 15.49 150 LEU B O 1
ATOM 3146 N N . LYS B 1 151 ? 40.827 41.261 106.884 1.00 16.96 151 LYS B N 1
ATOM 3147 C CA . LYS B 1 151 ? 41.639 41.980 107.880 1.00 16.82 151 LYS B CA 1
ATOM 3148 C C . LYS B 1 151 ? 40.709 42.337 109.025 1.00 15.99 151 LYS B C 1
ATOM 3149 O O . LYS B 1 151 ? 41.107 42.356 110.185 1.00 16.98 151 LYS B O 1
ATOM 3155 N N . PHE B 1 152 ? 39.472 42.680 108.694 1.00 15.21 152 PHE B N 1
ATOM 3156 C CA . PHE B 1 152 ? 38.502 42.941 109.737 1.00 15.29 152 PHE B CA 1
ATOM 3157 C C . PHE B 1 152 ? 38.300 41.750 110.672 1.00 15.60 152 PHE B C 1
ATOM 3158 O O . PHE B 1 152 ? 38.019 41.900 111.854 1.00 13.75 152 PHE B O 1
ATOM 3166 N N . HIS B 1 153 ? 38.391 40.557 110.117 1.00 16.85 153 HIS B N 1
ATOM 3167 C CA . HIS B 1 153 ? 38.247 39.331 110.930 1.00 17.25 153 HIS B CA 1
ATOM 3168 C C . HIS B 1 153 ? 39.592 38.823 111.434 1.00 17.10 153 HIS B C 1
ATOM 3169 O O . HIS B 1 153 ? 39.697 37.748 111.976 1.00 17.20 153 HIS B O 1
ATOM 3176 N N . GLY B 1 154 ? 40.635 39.600 111.206 1.00 17.52 154 GLY B N 1
ATOM 3177 C CA . GLY B 1 154 ? 41.956 39.219 111.678 1.00 16.27 154 GLY B CA 1
ATOM 3178 C C . GLY B 1 154 ? 42.488 37.929 111.084 1.00 16.53 154 GLY B C 1
ATOM 3179 O O . GLY B 1 154 ? 43.206 37.243 111.741 1.00 15.71 154 GLY B O 1
ATOM 3180 N N . LEU B 1 155 ? 42.074 37.581 109.861 1.00 17.71 155 LEU B N 1
ATOM 3181 C CA . LEU B 1 155 ? 42.532 36.382 109.195 1.00 19.10 155 LEU B CA 1
ATOM 3182 C C . LEU B 1 155 ? 43.933 36.628 108.629 1.00 20.00 155 LEU B C 1
ATOM 3183 O O . LEU B 1 155 ? 44.211 37.658 108.066 1.00 20.54 155 LEU B O 1
ATOM 3188 N N . ASP B 1 156 ? 44.814 35.652 108.743 1.00 20.68 156 ASP B N 1
ATOM 3189 C CA . ASP B 1 156 ? 46.160 35.822 108.212 1.00 22.10 156 ASP B CA 1
ATOM 3190 C C . ASP B 1 156 ? 46.263 35.520 106.682 1.00 22.66 156 ASP B C 1
ATOM 3191 O O . ASP B 1 156 ? 47.076 36.126 105.946 1.00 23.63 156 ASP B O 1
ATOM 3196 N N . TYR B 1 157 ? 45.412 34.633 106.193 1.00 20.67 157 TYR B N 1
ATOM 3197 C CA . TYR B 1 157 ? 45.465 34.200 104.792 1.00 20.12 157 TYR B CA 1
ATOM 3198 C C . TYR B 1 157 ? 44.707 35.145 103.883 1.00 20.06 157 TYR B C 1
ATOM 3199 O O . TYR B 1 157 ? 43.502 35.485 104.117 1.00 18.43 157 TYR B O 1
ATOM 3208 N N . SER B 1 158 ? 45.409 35.486 102.812 1.00 19.75 158 SER B N 1
ATOM 3209 C CA . SER B 1 158 ? 44.890 36.275 101.748 1.00 20.04 158 SER B CA 1
ATOM 3210 C C . SER B 1 158 ? 45.416 35.689 100.479 1.00 20.53 158 SER B C 1
ATOM 3211 O O . SER B 1 158 ? 46.648 35.378 100.390 1.00 18.88 158 SER B O 1
ATOM 3214 N N . ARG B 1 159 ? 44.512 35.515 99.502 1.00 19.25 159 ARG B N 1
ATOM 3215 C CA . ARG B 1 159 ? 44.965 35.312 98.167 1.00 19.30 159 ARG B CA 1
ATOM 3216 C C . ARG B 1 159 ? 44.090 35.463 96.986 1.00 19.22 159 ARG B C 1
ATOM 3217 O O . ARG B 1 159 ? 42.933 35.038 96.984 1.00 18.31 159 ARG B O 1
ATOM 3225 N N . ILE B 1 160 ? 44.674 36.023 95.942 1.00 17.26 160 ILE B N 1
ATOM 3226 C CA . ILE B 1 160 ? 43.891 36.397 94.782 1.00 16.54 160 ILE B CA 1
ATOM 3227 C C . ILE B 1 160 ? 44.525 35.810 93.554 1.00 17.58 160 ILE B C 1
ATOM 3228 O O . ILE B 1 160 ? 45.769 35.920 93.350 1.00 16.67 160 ILE B O 1
ATOM 3233 N N . SER B 1 161 ? 43.695 35.197 92.721 1.00 15.14 161 SER B N 1
ATOM 3234 C CA . SER B 1 161 ? 44.233 34.691 91.494 1.00 16.81 161 SER B CA 1
ATOM 3235 C C . SER B 1 161 ? 43.377 35.279 90.372 1.00 16.94 161 SER B C 1
ATOM 3236 O O . SER B 1 161 ? 42.171 35.402 90.540 1.00 17.97 161 SER B O 1
ATOM 3239 N N . TYR B 1 162 ? 43.972 35.670 89.250 1.00 16.73 162 TYR B N 1
ATOM 3240 C CA . TYR B 1 162 ? 43.218 36.443 88.269 1.00 18.41 162 TYR B CA 1
ATOM 3241 C C . TYR B 1 162 ? 42.912 35.587 87.085 1.00 19.14 162 TYR B C 1
ATOM 3242 O O . TYR B 1 162 ? 43.807 34.965 86.480 1.00 18.27 162 TYR B O 1
ATOM 3251 N N . ALA B 1 163 ? 41.628 35.487 86.764 1.00 17.73 163 ALA B N 1
ATOM 3252 C CA . ALA B 1 163 ? 41.299 34.702 85.587 1.00 18.63 163 ALA B CA 1
ATOM 3253 C C . ALA B 1 163 ? 41.551 35.550 84.360 1.00 18.29 163 ALA B C 1
ATOM 3254 O O . ALA B 1 163 ? 41.126 36.670 84.317 1.00 19.97 163 ALA B O 1
ATOM 3256 N N . GLU B 1 164 ? 42.189 35.031 83.323 1.00 19.98 164 GLU B N 1
ATOM 3257 C CA . GLU B 1 164 ? 42.384 35.898 82.139 1.00 21.18 164 GLU B CA 1
ATOM 3258 C C . GLU B 1 164 ? 41.113 36.080 81.329 1.00 20.39 164 GLU B C 1
ATOM 3259 O O . GLU B 1 164 ? 40.768 37.193 80.894 1.00 20.71 164 GLU B O 1
ATOM 3265 N N . ASN B 1 165 ? 40.399 34.994 81.125 1.00 18.05 165 ASN B N 1
ATOM 3266 C CA . ASN B 1 165 ? 39.131 35.075 80.394 1.00 17.29 165 ASN B CA 1
ATOM 3267 C C . ASN B 1 165 ? 37.959 34.797 81.289 1.00 16.94 165 ASN B C 1
ATOM 3268 O O . ASN B 1 165 ? 38.153 34.289 82.360 1.00 15.20 165 ASN B O 1
ATOM 3273 N N . LEU B 1 166 ? 36.739 35.124 80.846 1.00 17.13 166 LEU B N 1
ATOM 3274 C CA . LEU B 1 166 ? 35.596 34.770 81.606 1.00 16.64 166 LEU B CA 1
ATOM 3275 C C . LEU B 1 166 ? 35.055 33.432 81.082 1.00 17.65 166 LEU B C 1
ATOM 3276 O O . LEU B 1 166 ? 34.108 33.393 80.309 1.00 18.67 166 LEU B O 1
ATOM 3281 N N . ASP B 1 167 ? 35.637 32.326 81.518 1.00 17.74 167 ASP B N 1
ATOM 3282 C CA . ASP B 1 167 ? 35.131 31.013 81.137 1.00 17.05 167 ASP B CA 1
ATOM 3283 C C . ASP B 1 167 ? 35.547 29.997 82.157 1.00 16.75 167 ASP B C 1
ATOM 3284 O O . ASP B 1 167 ? 36.384 30.295 82.995 1.00 15.39 167 ASP B O 1
ATOM 3289 N N . TYR B 1 168 ? 34.972 28.793 82.086 1.00 16.90 168 TYR B N 1
ATOM 3290 C CA . TYR B 1 168 ? 35.143 27.813 83.154 1.00 17.74 168 TYR B CA 1
ATOM 3291 C C . TYR B 1 168 ? 36.624 27.369 83.217 1.00 16.88 168 TYR B C 1
ATOM 3292 O O . TYR B 1 168 ? 37.143 27.185 84.280 1.00 16.72 168 TYR B O 1
ATOM 3301 N N . MET B 1 169 ? 37.286 27.264 82.083 1.00 16.53 169 MET B N 1
ATOM 3302 C CA . MET B 1 169 ? 38.687 26.885 82.051 1.00 18.22 169 MET B CA 1
ATOM 3303 C C . MET B 1 169 ? 39.522 27.887 82.811 1.00 17.76 169 MET B C 1
ATOM 3304 O O . MET B 1 169 ? 40.460 27.490 83.529 1.00 20.55 169 MET B O 1
ATOM 3309 N N . ALA B 1 170 ? 39.213 29.194 82.651 1.00 16.63 170 ALA B N 1
ATOM 3310 C CA . ALA B 1 170 ? 39.934 30.197 83.396 1.00 14.98 170 ALA B CA 1
ATOM 3311 C C . ALA B 1 170 ? 39.733 30.007 84.881 1.00 13.76 170 ALA B C 1
ATOM 3312 O O . ALA B 1 170 ? 40.645 30.207 85.652 1.00 12.95 170 ALA B O 1
ATOM 3314 N N . GLY B 1 171 ? 38.529 29.632 85.290 1.00 13.22 171 GLY B N 1
ATOM 3315 C CA . GLY B 1 171 ? 38.243 29.380 86.701 1.00 13.38 171 GLY B CA 1
ATOM 3316 C C . GLY B 1 171 ? 39.075 28.210 87.268 1.00 13.55 171 GLY B C 1
ATOM 3317 O O . GLY B 1 171 ? 39.513 28.206 88.429 1.00 13.56 171 GLY B O 1
ATOM 3318 N N . LYS B 1 172 ? 39.214 27.194 86.435 1.00 12.54 172 LYS B N 1
ATOM 3319 C CA . LYS B 1 172 ? 39.799 25.936 86.766 1.00 14.95 172 LYS B CA 1
ATOM 3320 C C . LYS B 1 172 ? 41.300 26.202 86.927 1.00 14.24 172 LYS B C 1
ATOM 3321 O O . LYS B 1 172 ? 41.898 25.792 87.925 1.00 16.03 172 LYS B O 1
ATOM 3327 N N . LEU B 1 173 ? 41.876 26.933 85.976 1.00 14.88 173 LEU B N 1
ATOM 3328 C CA . LEU B 1 173 ? 43.278 27.372 86.044 1.00 14.57 173 LEU B CA 1
ATOM 3329 C C . LEU B 1 173 ? 43.630 28.292 87.259 1.00 16.87 173 LEU B C 1
ATOM 3330 O O . LEU B 1 173 ? 44.661 28.087 87.954 1.00 16.81 173 LEU B O 1
ATOM 3335 N N . ALA B 1 174 ? 42.812 29.319 87.496 1.00 15.33 174 ALA B N 1
ATOM 3336 C CA . ALA B 1 174 ? 42.883 30.079 88.714 1.00 15.00 174 ALA B CA 1
ATOM 3337 C C . ALA B 1 174 ? 42.893 29.134 89.959 1.00 14.65 174 ALA B C 1
ATOM 3338 O O . ALA B 1 174 ? 43.666 29.300 90.877 1.00 15.62 174 ALA B O 1
ATOM 3340 N N . THR B 1 175 ? 42.018 28.150 89.994 1.00 14.27 175 THR B N 1
ATOM 3341 C CA . THR B 1 175 ? 41.951 27.267 91.111 1.00 12.95 175 THR B CA 1
ATOM 3342 C C . THR B 1 175 ? 43.206 26.403 91.271 1.00 13.50 175 THR B C 1
ATOM 3343 O O . THR B 1 175 ? 43.721 26.270 92.368 1.00 13.39 175 THR B O 1
ATOM 3347 N N . PHE B 1 176 ? 43.683 25.814 90.200 1.00 13.57 176 PHE B N 1
ATOM 3348 C CA . PHE B 1 176 ? 44.908 25.028 90.287 1.00 15.45 176 PHE B CA 1
ATOM 3349 C C . PHE B 1 176 ? 46.033 25.907 90.842 1.00 14.61 176 PHE B C 1
ATOM 3350 O O . PHE B 1 176 ? 46.730 25.513 91.745 1.00 16.77 176 PHE B O 1
ATOM 3358 N N . SER B 1 177 ? 46.110 27.138 90.408 1.00 16.18 177 SER B N 1
ATOM 3359 C CA . SER B 1 177 ? 47.136 28.061 90.891 1.00 17.23 177 SER B CA 1
ATOM 3360 C C . SER B 1 177 ? 47.042 28.290 92.400 1.00 18.20 177 SER B C 1
ATOM 3361 O O . SER B 1 177 ? 48.080 28.367 93.057 1.00 19.24 177 SER B O 1
ATOM 3364 N N . LEU B 1 178 ? 45.822 28.351 92.970 1.00 16.70 178 LEU B N 1
ATOM 3365 C CA . LEU B 1 178 ? 45.634 28.582 94.434 1.00 16.69 178 LEU B CA 1
ATOM 3366 C C . LEU B 1 178 ? 45.906 27.344 95.259 1.00 17.70 178 LEU B C 1
ATOM 3367 O O . LEU B 1 178 ? 46.294 27.423 96.431 1.00 16.36 178 LEU B O 1
ATOM 3372 N N . LEU B 1 179 ? 45.701 26.188 94.642 1.00 18.28 179 LEU B N 1
ATOM 3373 C CA . LEU B 1 179 ? 45.978 24.935 95.294 1.00 19.74 179 LEU B CA 1
ATOM 3374 C C . LEU B 1 179 ? 47.469 24.684 95.322 1.00 21.74 179 LEU B C 1
ATOM 3375 O O . LEU B 1 179 ? 47.921 23.914 96.151 1.00 20.70 179 LEU B O 1
ATOM 3380 N N . LYS B 1 180 ? 48.221 25.311 94.413 1.00 23.60 180 LYS B N 1
ATOM 3381 C CA . LYS B 1 180 ? 49.672 25.070 94.353 1.00 26.35 180 LYS B CA 1
ATOM 3382 C C . LYS B 1 180 ? 50.365 26.022 95.298 1.00 27.21 180 LYS B C 1
ATOM 3383 O O . LYS B 1 180 ? 50.897 27.054 94.880 1.00 28.38 180 LYS B O 1
ATOM 3389 N N . SER B 1 181 ? 50.321 25.729 96.583 1.00 27.96 181 SER B N 1
ATOM 3390 C CA . SER B 1 181 ? 50.898 26.662 97.548 1.00 28.44 181 SER B CA 1
ATOM 3391 C C . SER B 1 181 ? 51.030 25.982 98.847 1.00 28.08 181 SER B C 1
ATOM 3392 O O . SER B 1 181 ? 50.351 24.982 99.069 1.00 26.98 181 SER B O 1
ATOM 3395 N N . ALA B 1 182 ? 51.916 26.537 99.686 1.00 28.38 182 ALA B N 1
ATOM 3396 C CA . ALA B 1 182 ? 52.222 26.010 101.034 1.00 27.66 182 ALA B CA 1
ATOM 3397 C C . ALA B 1 182 ? 50.932 25.788 101.799 1.00 26.61 182 ALA B C 1
ATOM 3398 O O . ALA B 1 182 ? 50.678 24.687 102.312 1.00 26.95 182 ALA B O 1
ATOM 3400 N N . VAL B 1 183 ? 50.142 26.845 101.871 1.00 25.09 183 VAL B N 1
ATOM 3401 C CA . VAL B 1 183 ? 48.827 26.829 102.519 1.00 23.96 183 VAL B CA 1
ATOM 3402 C C . VAL B 1 183 ? 47.766 26.873 101.437 1.00 22.00 183 VAL B C 1
ATOM 3403 O O . VAL B 1 183 ? 47.774 27.776 100.605 1.00 21.19 183 VAL B O 1
ATOM 3407 N N . LYS B 1 184 ? 46.881 25.883 101.440 1.00 21.75 184 LYS B N 1
ATOM 3408 C CA . LYS B 1 184 ? 45.737 25.831 100.529 1.00 23.22 184 LYS B CA 1
ATOM 3409 C C . LYS B 1 184 ? 44.466 26.540 101.073 1.00 21.10 184 LYS B C 1
ATOM 3410 O O . LYS B 1 184 ? 44.282 26.646 102.298 1.00 20.95 184 LYS B O 1
ATOM 3416 N N . PRO B 1 185 ? 43.579 26.997 100.174 1.00 19.71 185 PRO B N 1
ATOM 3417 C CA . PRO B 1 185 ? 42.430 27.624 100.751 1.00 18.72 185 PRO B CA 1
ATOM 3418 C C . PRO B 1 185 ? 41.468 26.593 101.313 1.00 18.11 185 PRO B C 1
ATOM 3419 O O . PRO B 1 185 ? 41.519 25.397 100.939 1.00 15.49 185 PRO B O 1
ATOM 3423 N N . ASP B 1 186 ? 40.648 27.024 102.266 1.00 17.40 186 ASP B N 1
ATOM 3424 C CA . ASP B 1 186 ? 39.502 26.238 102.626 1.00 16.37 186 ASP B CA 1
ATOM 3425 C C . ASP B 1 186 ? 38.232 26.861 102.026 1.00 15.83 186 ASP B C 1
ATOM 3426 O O . ASP B 1 186 ? 37.122 26.406 102.324 1.00 15.78 186 ASP B O 1
ATOM 3431 N N . ALA B 1 187 ? 38.364 27.912 101.214 1.00 14.64 187 ALA B N 1
ATOM 3432 C CA . ALA B 1 187 ? 37.197 28.500 100.559 1.00 13.72 187 ALA B CA 1
ATOM 3433 C C . ALA B 1 187 ? 37.579 29.406 99.440 1.00 14.80 187 ALA B C 1
ATOM 3434 O O . ALA B 1 187 ? 38.671 30.044 99.487 1.00 15.81 187 ALA B O 1
ATOM 3436 N N . ILE B 1 188 ? 36.760 29.369 98.384 1.00 13.38 188 ILE B N 1
ATOM 3437 C CA . ILE B 1 188 ? 37.044 30.101 97.153 1.00 14.23 188 ILE B CA 1
ATOM 3438 C C . ILE B 1 188 ? 35.815 30.907 96.798 1.00 14.70 188 ILE B C 1
ATOM 3439 O O . ILE B 1 188 ? 34.693 30.361 96.647 1.00 13.71 188 ILE B O 1
ATOM 3444 N N . PHE B 1 189 ? 36.029 32.219 96.720 1.00 13.77 189 PHE B N 1
ATOM 3445 C CA . PHE B 1 189 ? 35.010 33.155 96.346 1.00 14.42 189 PHE B CA 1
ATOM 3446 C C . PHE B 1 189 ? 35.375 33.680 94.940 1.00 15.38 189 PHE B C 1
ATOM 3447 O O . PHE B 1 189 ? 36.418 34.304 94.791 1.00 14.68 189 PHE B O 1
ATOM 3455 N N . ALA B 1 190 ? 34.541 33.360 93.931 1.00 15.74 190 ALA B N 1
ATOM 3456 C CA . ALA B 1 190 ? 34.736 33.899 92.580 1.00 15.60 190 ALA B CA 1
ATOM 3457 C C . ALA B 1 190 ? 33.748 34.982 92.230 1.00 16.12 190 ALA B C 1
ATOM 3458 O O . ALA B 1 190 ? 32.561 34.935 92.620 1.00 17.87 190 ALA B O 1
ATOM 3460 N N . ILE B 1 191 ? 34.261 35.929 91.463 1.00 15.80 191 ILE B N 1
ATOM 3461 C CA . ILE B 1 191 ? 33.619 37.162 90.982 1.00 15.54 191 ILE B CA 1
ATOM 3462 C C . ILE B 1 191 ? 32.567 36.922 89.858 1.00 14.70 191 ILE B C 1
ATOM 3463 O O . ILE B 1 191 ? 31.885 37.860 89.412 1.00 13.84 191 ILE B O 1
ATOM 3468 N N . SER B 1 192 ? 32.421 35.665 89.457 1.00 12.85 192 SER B N 1
ATOM 3469 C CA . SER B 1 192 ? 31.347 35.277 88.533 1.00 13.11 192 SER B CA 1
ATOM 3470 C C . SER B 1 192 ? 31.034 33.793 88.747 1.00 13.16 192 SER B C 1
ATOM 3471 O O . SER B 1 192 ? 31.948 33.004 88.949 1.00 12.44 192 SER B O 1
ATOM 3474 N N . ASP B 1 193 ? 29.756 33.402 88.628 1.00 13.62 193 ASP B N 1
ATOM 3475 C CA . ASP B 1 193 ? 29.398 31.998 88.624 1.00 12.74 193 ASP B CA 1
ATOM 3476 C C . ASP B 1 193 ? 30.149 31.187 87.551 1.00 12.61 193 ASP B C 1
ATOM 3477 O O . ASP B 1 193 ? 30.361 30.044 87.737 1.00 12.10 193 ASP B O 1
ATOM 3482 N N . VAL B 1 194 ? 30.514 31.782 86.427 1.00 12.32 194 VAL B N 1
ATOM 3483 C CA . VAL B 1 194 ? 31.225 31.054 85.338 1.00 13.26 194 VAL B CA 1
ATOM 3484 C C . VAL B 1 194 ? 32.610 30.570 85.872 1.00 13.65 194 VAL B C 1
ATOM 3485 O O . VAL B 1 194 ? 33.031 29.436 85.654 1.00 12.72 194 VAL B O 1
ATOM 3489 N N . LEU B 1 195 ? 33.297 31.453 86.569 1.00 13.13 195 LEU B N 1
ATOM 3490 C CA . LEU B 1 195 ? 34.622 31.118 87.116 1.00 13.86 195 LEU B CA 1
ATOM 3491 C C . LEU B 1 195 ? 34.468 30.112 88.243 1.00 13.95 195 LEU B C 1
ATOM 3492 O O . LEU B 1 195 ? 35.317 29.248 88.407 1.00 14.19 195 LEU B O 1
ATOM 3497 N N . ALA B 1 196 ? 33.376 30.203 89.001 1.00 14.49 196 ALA B N 1
ATOM 3498 C CA . ALA B 1 196 ? 33.161 29.315 90.176 1.00 14.65 196 ALA B CA 1
ATOM 3499 C C . ALA B 1 196 ? 32.856 27.893 89.704 1.00 15.46 196 ALA B C 1
ATOM 3500 O O . ALA B 1 196 ? 33.258 26.908 90.333 1.00 16.32 196 ALA B O 1
ATOM 3502 N N . ALA B 1 197 ? 32.167 27.776 88.564 1.00 16.43 197 ALA B N 1
ATOM 3503 C CA . ALA B 1 197 ? 31.869 26.452 88.008 1.00 16.37 197 ALA B CA 1
ATOM 3504 C C . ALA B 1 197 ? 33.175 25.732 87.670 1.00 15.72 197 ALA B C 1
ATOM 3505 O O . ALA B 1 197 ? 33.277 24.517 87.829 1.00 14.85 197 ALA B O 1
ATOM 3507 N N . GLY B 1 198 ? 34.168 26.495 87.219 1.00 16.65 198 GLY B N 1
ATOM 3508 C CA . GLY B 1 198 ? 35.506 25.961 86.907 1.00 14.65 198 GLY B CA 1
ATOM 3509 C C . GLY B 1 198 ? 36.254 25.656 88.188 1.00 14.95 198 GLY B C 1
ATOM 3510 O O . GLY B 1 198 ? 37.011 24.672 88.285 1.00 12.86 198 GLY B O 1
ATOM 3511 N N . ALA B 1 199 ? 36.022 26.475 89.211 1.00 13.92 199 ALA B N 1
ATOM 3512 C CA . ALA B 1 199 ? 36.645 26.153 90.486 1.00 14.35 199 ALA B CA 1
ATOM 3513 C C . ALA B 1 199 ? 36.137 24.796 91.028 1.00 14.47 199 ALA B C 1
ATOM 3514 O O . ALA B 1 199 ? 36.934 23.958 91.430 1.00 14.90 199 ALA B O 1
ATOM 3516 N N . ILE B 1 200 ? 34.826 24.574 90.985 1.00 15.47 200 ILE B N 1
ATOM 3517 C CA . ILE B 1 200 ? 34.196 23.329 91.394 1.00 16.38 200 ILE B CA 1
ATOM 3518 C C . ILE B 1 200 ? 34.759 22.141 90.584 1.00 16.94 200 ILE B C 1
ATOM 3519 O O . ILE B 1 200 ? 35.147 21.100 91.141 1.00 17.38 200 ILE B O 1
ATOM 3524 N N . GLN B 1 201 ? 34.875 22.308 89.278 1.00 15.04 201 GLN B N 1
ATOM 3525 C CA . GLN B 1 201 ? 35.548 21.283 88.480 1.00 16.71 201 GLN B CA 1
ATOM 3526 C C . GLN B 1 201 ? 36.995 20.966 88.887 1.00 16.03 201 GLN B C 1
ATOM 3527 O O . GLN B 1 201 ? 37.367 19.798 89.041 1.00 16.51 201 GLN B O 1
ATOM 3533 N N . ALA B 1 202 ? 37.843 21.968 89.065 1.00 16.19 202 ALA B N 1
ATOM 3534 C CA . ALA B 1 202 ? 39.234 21.685 89.499 1.00 15.61 202 ALA B CA 1
ATOM 3535 C C . ALA B 1 202 ? 39.292 21.068 90.894 1.00 16.04 202 ALA B C 1
ATOM 3536 O O . ALA B 1 202 ? 40.112 20.172 91.206 1.00 17.45 202 ALA B O 1
ATOM 3538 N N . LEU B 1 203 ? 38.445 21.542 91.760 1.00 15.36 203 LEU B N 1
ATOM 3539 C CA . LEU B 1 203 ? 38.402 21.044 93.134 1.00 15.52 203 LEU B CA 1
ATOM 3540 C C . LEU B 1 203 ? 38.068 19.519 93.165 1.00 16.18 203 LEU B C 1
ATOM 3541 O O . LEU B 1 203 ? 38.747 18.707 93.828 1.00 15.54 203 LEU B O 1
ATOM 3546 N N . THR B 1 204 ? 37.014 19.155 92.435 1.00 18.27 204 THR B N 1
ATOM 3547 C CA . THR B 1 204 ? 36.571 17.769 92.251 1.00 19.50 204 THR B CA 1
ATOM 3548 C C . THR B 1 204 ? 37.626 16.877 91.613 1.00 20.15 204 THR B C 1
ATOM 3549 O O . THR B 1 204 ? 37.829 15.716 92.039 1.00 19.28 204 THR B O 1
ATOM 3553 N N . GLU B 1 205 ? 38.292 17.387 90.592 1.00 21.95 205 GLU B N 1
ATOM 3554 C CA . GLU B 1 205 ? 39.326 16.601 89.925 1.00 24.00 205 GLU B CA 1
ATOM 3555 C C . GLU B 1 205 ? 40.554 16.482 90.810 1.00 24.41 205 GLU B C 1
ATOM 3556 O O . GLU B 1 205 ? 41.396 15.629 90.610 1.00 25.07 205 GLU B O 1
ATOM 3562 N N . SER B 1 206 ? 40.663 17.352 91.794 1.00 25.42 206 SER B N 1
ATOM 3563 C CA . SER B 1 206 ? 41.803 17.344 92.695 1.00 25.35 206 SER B CA 1
ATOM 3564 C C . SER B 1 206 ? 41.451 16.467 93.905 1.00 25.83 206 SER B C 1
ATOM 3565 O O . SER B 1 206 ? 42.269 16.259 94.768 1.00 26.67 206 SER B O 1
ATOM 3568 N N . GLY B 1 207 ? 40.195 16.001 93.985 1.00 25.73 207 GLY B N 1
ATOM 3569 C CA . GLY B 1 207 ? 39.740 15.134 95.094 1.00 23.42 207 GLY B CA 1
ATOM 3570 C C . GLY B 1 207 ? 39.438 15.879 96.390 1.00 22.95 207 GLY B C 1
ATOM 3571 O O . GLY B 1 207 ? 39.520 15.331 97.497 1.00 22.47 207 GLY B O 1
ATOM 3572 N N . LEU B 1 208 ? 39.076 17.137 96.267 1.00 21.39 208 LEU B N 1
ATOM 3573 C CA . LEU B 1 208 ? 38.725 17.879 97.406 1.00 21.91 208 LEU B CA 1
ATOM 3574 C C . LEU B 1 208 ? 37.201 17.887 97.505 1.00 22.54 208 LEU B C 1
ATOM 3575 O O . LEU B 1 208 ? 36.500 17.896 96.510 1.00 24.86 208 LEU B O 1
ATOM 3580 N N . SER B 1 209 ? 36.712 17.803 98.723 1.00 22.31 209 SER B N 1
ATOM 3581 C CA . SER B 1 209 ? 35.297 17.729 99.000 1.00 22.12 209 SER B CA 1
ATOM 3582 C C . SER B 1 209 ? 34.790 19.138 99.110 1.00 20.06 209 SER B C 1
ATOM 3583 O O . SER B 1 209 ? 35.447 19.981 99.687 1.00 20.53 209 SER B O 1
ATOM 3586 N N . ILE B 1 210 ? 33.592 19.373 98.623 1.00 19.81 210 ILE B N 1
ATOM 3587 C CA . ILE B 1 210 ? 33.001 20.695 98.652 1.00 18.28 210 ILE B CA 1
ATOM 3588 C C . ILE B 1 210 ? 31.663 20.556 99.343 1.00 18.39 210 ILE B C 1
ATOM 3589 O O . ILE B 1 210 ? 30.822 19.793 98.882 1.00 18.20 210 ILE B O 1
ATOM 3594 N N . PRO B 1 211 ? 31.414 21.322 100.418 1.00 19.16 211 PRO B N 1
ATOM 3595 C CA . PRO B 1 211 ? 32.256 22.362 101.052 1.00 19.04 211 PRO B CA 1
ATOM 3596 C C . PRO B 1 211 ? 33.251 21.882 102.061 1.00 20.58 211 PRO B C 1
ATOM 3597 O O . PRO B 1 211 ? 33.989 22.693 102.617 1.00 19.68 211 PRO B O 1
ATOM 3601 N N . GLN B 1 212 ? 33.237 20.588 102.382 1.00 21.55 212 GLN B N 1
ATOM 3602 C CA . GLN B 1 212 ? 33.927 20.113 103.599 1.00 21.73 212 GLN B CA 1
ATOM 3603 C C . GLN B 1 212 ? 35.399 20.487 103.604 1.00 21.85 212 GLN B C 1
ATOM 3604 O O . GLN B 1 212 ? 35.898 20.992 104.585 1.00 22.68 212 GLN B O 1
ATOM 3610 N N . ASP B 1 213 ? 36.092 20.253 102.495 1.00 21.78 213 ASP B N 1
ATOM 3611 C CA . ASP B 1 213 ? 37.486 20.679 102.373 1.00 20.02 213 ASP B CA 1
ATOM 3612 C C . ASP B 1 213 ? 37.603 22.149 101.917 1.00 20.10 213 ASP B C 1
ATOM 3613 O O . ASP B 1 213 ? 38.418 22.899 102.462 1.00 19.76 213 ASP B O 1
ATOM 3618 N N . VAL B 1 214 ? 36.867 22.498 100.852 1.00 18.52 214 VAL B N 1
ATOM 3619 C CA . VAL B 1 214 ? 36.923 23.822 100.239 1.00 18.01 214 VAL B CA 1
ATOM 3620 C C . VAL B 1 214 ? 35.486 24.214 99.789 1.00 15.93 214 VAL B C 1
ATOM 3621 O O . VAL B 1 214 ? 34.842 23.543 98.977 1.00 16.84 214 VAL B O 1
ATOM 3625 N N . ALA B 1 215 ? 35.000 25.301 100.360 1.00 14.67 215 ALA B N 1
ATOM 3626 C CA . ALA B 1 215 ? 33.712 25.887 100.052 1.00 12.05 215 ALA B CA 1
ATOM 3627 C C . ALA B 1 215 ? 33.918 26.729 98.780 1.00 12.16 215 ALA B C 1
ATOM 3628 O O . ALA B 1 215 ? 35.017 27.241 98.567 1.00 12.66 215 ALA B O 1
ATOM 3630 N N . VAL B 1 216 ? 32.885 26.896 97.952 1.00 11.51 216 VAL B N 1
ATOM 3631 C CA . VAL B 1 216 ? 32.913 27.776 96.762 1.00 11.12 216 VAL B CA 1
ATOM 3632 C C . VAL B 1 216 ? 31.711 28.708 96.784 1.00 11.54 216 VAL B C 1
ATOM 3633 O O . VAL B 1 216 ? 30.595 28.264 97.057 1.00 12.54 216 VAL B O 1
ATOM 3637 N N . VAL B 1 217 ? 31.932 29.990 96.496 1.00 12.01 217 VAL B N 1
ATOM 3638 C CA . VAL B 1 217 ? 30.880 30.980 96.327 1.00 11.83 217 VAL B CA 1
ATOM 3639 C C . VAL B 1 217 ? 31.140 31.705 95.006 1.00 12.47 217 VAL B C 1
ATOM 3640 O O . VAL B 1 217 ? 32.296 32.018 94.649 1.00 13.71 217 VAL B O 1
ATOM 3644 N N . GLY B 1 218 ? 30.075 31.896 94.241 1.00 12.48 218 GLY B N 1
ATOM 3645 C CA . GLY B 1 218 ? 30.173 32.668 92.987 1.00 13.35 218 GLY B CA 1
ATOM 3646 C C . GLY B 1 218 ? 29.547 34.064 93.016 1.00 13.68 218 GLY B C 1
ATOM 3647 O O . GLY B 1 218 ? 29.457 34.710 94.058 1.00 14.56 218 GLY B O 1
ATOM 3648 N N . PHE B 1 219 ? 29.166 34.577 91.849 1.00 15.00 219 PHE B N 1
ATOM 3649 C CA . PHE B 1 219 ? 28.582 35.921 91.768 1.00 15.24 219 PHE B CA 1
ATOM 3650 C C . PHE B 1 219 ? 27.685 36.048 90.540 1.00 14.74 219 PHE B C 1
ATOM 3651 O O . PHE B 1 219 ? 28.061 35.627 89.457 1.00 15.93 219 PHE B O 1
ATOM 3659 N N . ASP B 1 220 ? 26.470 36.528 90.754 1.00 15.28 220 ASP B N 1
ATOM 3660 C CA . ASP B 1 220 ? 25.517 36.937 89.695 1.00 15.13 220 ASP B CA 1
ATOM 3661 C C . ASP B 1 220 ? 24.206 36.181 89.705 1.00 14.29 220 ASP B C 1
ATOM 3662 O O . ASP B 1 220 ? 23.177 36.736 89.403 1.00 12.82 220 ASP B O 1
ATOM 3667 N N . GLY B 1 221 ? 24.265 34.885 89.971 1.00 14.89 221 GLY B N 1
ATOM 3668 C CA . GLY B 1 221 ? 23.039 34.082 90.074 1.00 13.80 221 GLY B CA 1
ATOM 3669 C C . GLY B 1 221 ? 22.537 33.739 88.687 1.00 15.98 221 GLY B C 1
ATOM 3670 O O . GLY B 1 221 ? 21.371 33.868 88.435 1.00 16.18 221 GLY B O 1
ATOM 3671 N N . VAL B 1 222 ? 23.441 33.365 87.760 1.00 15.54 222 VAL B N 1
ATOM 3672 C CA . VAL B 1 222 ? 23.070 32.942 86.389 1.00 12.86 222 VAL B CA 1
ATOM 3673 C C . VAL B 1 222 ? 22.788 31.425 86.375 1.00 13.21 222 VAL B C 1
ATOM 3674 O O . VAL B 1 222 ? 22.987 30.771 87.398 1.00 11.90 222 VAL B O 1
ATOM 3678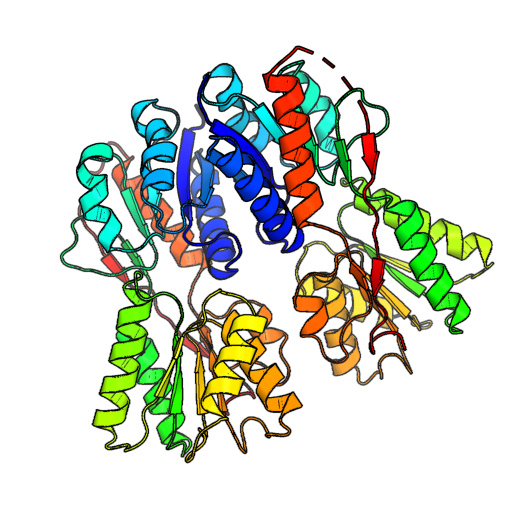 N N . ASP B 1 223 ? 22.200 30.898 85.301 1.00 12.65 223 ASP B N 1
ATOM 3679 C CA . ASP B 1 223 ? 21.773 29.473 85.289 1.00 14.50 223 ASP B CA 1
ATOM 3680 C C . ASP B 1 223 ? 22.882 28.467 85.600 1.00 14.14 223 ASP B C 1
ATOM 3681 O O . ASP B 1 223 ? 22.609 27.451 86.232 1.00 14.30 223 ASP B O 1
ATOM 3686 N N . ILE B 1 224 ? 24.125 28.746 85.213 1.00 13.97 224 ILE B N 1
ATOM 3687 C CA . ILE B 1 224 ? 25.202 27.775 85.497 1.00 12.85 224 ILE B CA 1
ATOM 3688 C C . ILE B 1 224 ? 25.273 27.462 86.979 1.00 14.32 224 ILE B C 1
ATOM 3689 O O . ILE B 1 224 ? 25.619 26.356 87.385 1.00 13.14 224 ILE B O 1
ATOM 3694 N N . SER B 1 225 ? 24.923 28.438 87.801 1.00 15.23 225 SER B N 1
ATOM 3695 C CA . SER B 1 225 ? 24.983 28.227 89.236 1.00 15.84 225 SER B CA 1
ATOM 3696 C C . SER B 1 225 ? 23.948 27.178 89.708 1.00 17.52 225 SER B C 1
ATOM 3697 O O . SER B 1 225 ? 24.054 26.648 90.836 1.00 18.51 225 SER B O 1
ATOM 3700 N N . GLN B 1 226 ? 22.971 26.850 88.862 1.00 17.84 226 GLN B N 1
ATOM 3701 C CA . GLN B 1 226 ? 22.001 25.817 89.212 1.00 20.02 226 GLN B CA 1
ATOM 3702 C C . GLN B 1 226 ? 22.257 24.458 88.510 1.00 20.01 226 GLN B C 1
ATOM 3703 O O . GLN B 1 226 ? 21.478 23.497 88.646 1.00 19.10 226 GLN B O 1
ATOM 3709 N N . ILE B 1 227 ? 23.356 24.420 87.770 1.00 19.13 227 ILE B N 1
ATOM 3710 C CA . ILE B 1 227 ? 23.739 23.281 87.011 1.00 19.82 227 ILE B CA 1
ATOM 3711 C C . ILE B 1 227 ? 24.922 22.514 87.615 1.00 20.18 227 ILE B C 1
ATOM 3712 O O . ILE B 1 227 ? 25.106 21.319 87.320 1.00 19.56 227 ILE B O 1
ATOM 3717 N N . THR B 1 228 ? 25.734 23.201 88.429 1.00 20.38 228 THR B N 1
ATOM 3718 C CA . THR B 1 228 ? 26.979 22.607 88.885 1.00 18.97 228 THR B CA 1
ATOM 3719 C C . THR B 1 228 ? 26.629 21.619 89.972 1.00 19.35 228 THR B C 1
ATOM 3720 O O . THR B 1 228 ? 25.525 21.686 90.584 1.00 17.33 228 THR B O 1
ATOM 3724 N N . VAL B 1 229 ? 27.562 20.699 90.242 1.00 17.79 229 VAL B N 1
ATOM 3725 C CA . VAL B 1 229 ? 27.345 19.770 91.325 1.00 17.73 229 VAL B CA 1
ATOM 3726 C C . VAL B 1 229 ? 28.526 19.876 92.258 1.00 18.22 229 VAL B C 1
ATOM 3727 O O . VAL B 1 229 ? 29.624 19.609 91.855 1.00 18.59 229 VAL B O 1
ATOM 3731 N N . PRO B 1 230 ? 28.311 20.314 93.507 1.00 17.27 230 PRO B N 1
ATOM 3732 C CA . PRO B 1 230 ? 27.136 20.777 94.171 1.00 15.83 230 PRO B CA 1
ATOM 3733 C C . PRO B 1 230 ? 26.626 22.090 93.509 1.00 15.95 230 PRO B C 1
ATOM 3734 O O . PRO B 1 230 ? 27.378 22.843 92.864 1.00 14.37 230 PRO B O 1
ATOM 3738 N N . ALA B 1 231 ? 25.349 22.357 93.696 1.00 16.15 231 ALA B N 1
ATOM 3739 C CA . ALA B 1 231 ? 24.793 23.652 93.256 1.00 16.08 231 ALA B CA 1
ATOM 3740 C C . ALA B 1 231 ? 25.552 24.758 93.965 1.00 15.48 231 ALA B C 1
ATOM 3741 O O . ALA B 1 231 ? 25.975 24.574 95.086 1.00 14.06 231 ALA B O 1
ATOM 3743 N N . LEU B 1 232 ? 25.619 25.924 93.303 1.00 14.71 232 LEU B N 1
ATOM 3744 C CA . LEU B 1 232 ? 26.549 26.978 93.633 1.00 15.12 232 LEU B CA 1
ATOM 3745 C C . LEU B 1 232 ? 25.930 28.101 94.444 1.00 16.18 232 LEU B C 1
ATOM 3746 O O . LEU B 1 232 ? 25.005 28.745 93.973 1.00 15.38 232 LEU B O 1
ATOM 3751 N N . THR B 1 233 ? 26.379 28.261 95.704 1.00 14.65 233 THR B N 1
ATOM 3752 C CA . THR B 1 233 ? 26.134 29.466 96.445 1.00 14.79 233 THR B CA 1
ATOM 3753 C C . THR B 1 233 ? 26.647 30.673 95.684 1.00 14.29 233 THR B C 1
ATOM 3754 O O . THR B 1 233 ? 27.734 30.679 95.094 1.00 15.60 233 THR B O 1
ATOM 3758 N N . THR B 1 234 ? 25.864 31.717 95.692 1.00 14.77 234 THR B N 1
ATOM 3759 C CA . THR B 1 234 ? 26.194 32.853 94.867 1.00 14.64 234 THR B CA 1
ATOM 3760 C C . THR B 1 234 ? 25.558 34.110 95.401 1.00 15.83 234 THR B C 1
ATOM 3761 O O . THR B 1 234 ? 24.681 34.073 96.297 1.00 15.65 234 THR B O 1
ATOM 3765 N N . VAL B 1 235 ? 26.032 35.235 94.872 1.00 15.48 235 VAL B N 1
ATOM 3766 C CA . VAL B 1 235 ? 25.339 36.500 95.047 1.00 14.18 235 VAL B CA 1
ATOM 3767 C C . VAL B 1 235 ? 24.405 36.748 93.858 1.00 14.60 235 VAL B C 1
ATOM 3768 O O . VAL B 1 235 ? 24.870 37.049 92.765 1.00 16.28 235 VAL B O 1
ATOM 3772 N N . GLN B 1 236 ? 23.101 36.612 94.096 1.00 14.31 236 GLN B N 1
ATOM 3773 C CA . GLN B 1 236 ? 22.074 36.808 93.058 1.00 14.67 236 GLN B CA 1
ATOM 3774 C C . GLN B 1 236 ? 21.820 38.274 92.805 1.00 13.94 236 GLN B C 1
ATOM 3775 O O . GLN B 1 236 ? 21.510 39.022 93.758 1.00 14.19 236 GLN B O 1
ATOM 3781 N N . GLN B 1 237 ? 22.088 38.725 91.571 1.00 14.07 237 GLN B N 1
ATOM 3782 C CA . GLN B 1 237 ? 21.702 40.097 91.125 1.00 14.75 237 GLN B CA 1
ATOM 3783 C C . GLN B 1 237 ? 20.317 40.085 90.457 1.00 14.76 237 GLN B C 1
ATOM 3784 O O . GLN B 1 237 ? 19.958 39.103 89.796 1.00 12.32 237 GLN B O 1
ATOM 3790 N N . PRO B 1 238 ? 19.571 41.170 90.601 1.00 14.40 238 PRO B N 1
ATOM 3791 C CA . PRO B 1 238 ? 18.318 41.204 89.856 1.00 14.51 238 PRO B CA 1
ATOM 3792 C C . PRO B 1 238 ? 18.571 41.642 88.396 1.00 15.36 238 PRO B C 1
ATOM 3793 O O . PRO B 1 238 ? 18.207 42.782 88.006 1.00 16.52 238 PRO B O 1
ATOM 3797 N N . SER B 1 239 ? 19.147 40.748 87.598 1.00 14.13 239 SER B N 1
ATOM 3798 C CA . SER B 1 239 ? 19.776 41.155 86.336 1.00 14.25 239 SER B CA 1
ATOM 3799 C C . SER B 1 239 ? 18.808 41.749 85.322 1.00 14.67 239 SER B C 1
ATOM 3800 O O . SER B 1 239 ? 19.080 42.807 84.753 1.00 15.89 239 SER B O 1
ATOM 3803 N N . GLU B 1 240 ? 17.701 41.060 85.077 1.00 14.68 240 GLU B N 1
ATOM 3804 C CA . GLU B 1 240 ? 16.640 41.618 84.264 1.00 17.54 240 GLU B CA 1
ATOM 3805 C C . GLU B 1 240 ? 16.103 42.976 84.728 1.00 17.23 240 GLU B C 1
ATOM 3806 O O . GLU B 1 240 ? 15.911 43.860 83.896 1.00 17.56 240 GLU B O 1
ATOM 3812 N N . GLN B 1 241 ? 15.808 43.126 86.021 1.00 17.45 241 GLN B N 1
ATOM 3813 C CA . GLN B 1 241 ? 15.409 44.428 86.623 1.00 17.37 241 GLN B CA 1
ATOM 3814 C C . GLN B 1 241 ? 16.446 45.537 86.432 1.00 15.68 241 GLN B C 1
ATOM 3815 O O . GLN B 1 241 ? 16.077 46.659 86.159 1.00 15.55 241 GLN B O 1
ATOM 3821 N N . ILE B 1 242 ? 17.734 45.231 86.555 1.00 14.09 242 ILE B N 1
ATOM 3822 C CA . ILE B 1 242 ? 18.784 46.161 86.140 1.00 13.45 242 ILE B CA 1
ATOM 3823 C C . ILE B 1 242 ? 18.623 46.696 84.720 1.00 13.69 242 ILE B C 1
ATOM 3824 O O . ILE B 1 242 ? 18.658 47.900 84.535 1.00 13.68 242 ILE B O 1
ATOM 3829 N N . GLY B 1 243 ? 18.448 45.829 83.722 1.00 13.27 243 GLY B N 1
ATOM 3830 C CA . GLY B 1 243 ? 18.189 46.295 82.334 1.00 11.07 243 GLY B CA 1
ATOM 3831 C C . GLY B 1 243 ? 16.857 47.042 82.174 1.00 12.94 243 GLY B C 1
ATOM 3832 O O . GLY B 1 243 ? 16.786 48.061 81.490 1.00 12.10 243 GLY B O 1
ATOM 3833 N N . MET B 1 244 ? 15.788 46.557 82.789 1.00 12.46 244 MET B N 1
ATOM 3834 C CA . MET B 1 244 ? 14.495 47.246 82.604 1.00 14.49 244 MET B CA 1
ATOM 3835 C C . MET B 1 244 ? 14.608 48.668 83.186 1.00 14.99 244 MET B C 1
ATOM 3836 O O . MET B 1 244 ? 14.127 49.643 82.582 1.00 13.51 244 MET B O 1
ATOM 3841 N N . LYS B 1 245 ? 15.313 48.787 84.315 1.00 14.87 245 LYS B N 1
ATOM 3842 C CA . LYS B 1 245 ? 15.430 50.073 85.014 1.00 14.74 245 LYS B CA 1
ATOM 3843 C C . LYS B 1 245 ? 16.331 50.981 84.222 1.00 15.65 245 LYS B C 1
ATOM 3844 O O . LYS B 1 245 ? 16.060 52.186 84.120 1.00 17.77 245 LYS B O 1
ATOM 3850 N N . ALA B 1 246 ? 17.398 50.425 83.618 1.00 16.08 246 ALA B N 1
ATOM 3851 C CA . ALA B 1 246 ? 18.296 51.234 82.805 1.00 15.60 246 ALA B CA 1
ATOM 3852 C C . ALA B 1 246 ? 17.493 51.897 81.688 1.00 15.21 246 ALA B C 1
ATOM 3853 O O . ALA B 1 246 ? 17.535 53.098 81.524 1.00 15.72 246 ALA B O 1
ATOM 3855 N N . VAL B 1 247 ? 16.652 51.143 81.005 1.00 16.33 247 VAL B N 1
ATOM 3856 C CA . VAL B 1 247 ? 15.763 51.722 79.989 1.00 15.30 247 VAL B CA 1
ATOM 3857 C C . VAL B 1 247 ? 14.842 52.775 80.505 1.00 16.94 247 VAL B C 1
ATOM 3858 O O . VAL B 1 247 ? 14.704 53.835 79.846 1.00 15.41 247 VAL B O 1
ATOM 3862 N N . SER B 1 248 ? 14.215 52.502 81.653 1.00 16.81 248 SER B N 1
ATOM 3863 C CA . SER B 1 248 ? 13.393 53.473 82.334 1.00 19.20 248 SER B CA 1
ATOM 3864 C C . SER B 1 248 ? 14.078 54.801 82.596 1.00 18.56 248 SER B C 1
ATOM 3865 O O . SER B 1 248 ? 13.444 55.857 82.426 1.00 16.44 248 SER B O 1
ATOM 3868 N N . LEU B 1 249 ? 15.350 54.725 82.989 1.00 16.63 249 LEU B N 1
ATOM 3869 C CA . LEU B 1 249 ? 16.142 55.921 83.217 1.00 17.53 249 LEU B CA 1
ATOM 3870 C C . LEU B 1 249 ? 16.473 56.617 81.902 1.00 17.46 249 LEU B C 1
ATOM 3871 O O . LEU B 1 249 ? 16.533 57.896 81.841 1.00 17.45 249 LEU B O 1
ATOM 3876 N N . LEU B 1 250 ? 16.699 55.824 80.861 1.00 16.66 250 LEU B N 1
ATOM 3877 C CA . LEU B 1 250 ? 17.010 56.364 79.540 1.00 17.46 250 LEU B CA 1
ATOM 3878 C C . LEU B 1 250 ? 15.786 57.062 78.989 1.00 17.93 250 LEU B C 1
ATOM 3879 O O . LEU B 1 250 ? 15.900 58.063 78.304 1.00 18.89 250 LEU B O 1
ATOM 3884 N N . LEU B 1 251 ? 14.612 56.501 79.243 1.00 18.73 251 LEU B N 1
ATOM 3885 C CA . LEU B 1 251 ? 13.356 57.141 78.809 1.00 20.84 251 LEU B CA 1
ATOM 3886 C C . LEU B 1 251 ? 13.034 58.465 79.522 1.00 22.07 251 LEU B C 1
ATOM 3887 O O . LEU B 1 251 ? 12.467 59.377 78.920 1.00 23.92 251 LEU B O 1
ATOM 3892 N N . GLU B 1 252 ? 13.379 58.618 80.788 1.00 22.92 252 GLU B N 1
ATOM 3893 C CA . GLU B 1 252 ? 13.183 59.917 81.407 1.00 24.25 252 GLU B CA 1
ATOM 3894 C C . GLU B 1 252 ? 13.996 60.981 80.707 1.00 24.21 252 GLU B C 1
ATOM 3895 O O . GLU B 1 252 ? 13.522 62.124 80.588 1.00 25.32 252 GLU B O 1
ATOM 3901 N N . GLN B 1 253 ? 15.229 60.639 80.314 1.00 22.53 253 GLN B N 1
ATOM 3902 C CA . GLN B 1 253 ? 16.052 61.534 79.573 1.00 20.62 253 GLN B CA 1
ATOM 3903 C C . GLN B 1 253 ? 15.418 61.841 78.234 1.00 21.95 253 GLN B C 1
ATOM 3904 O O . GLN B 1 253 ? 15.338 63.009 77.856 1.00 22.22 253 GLN B O 1
ATOM 3910 N N . ILE B 1 254 ? 14.993 60.824 77.501 1.00 21.44 254 ILE B N 1
ATOM 3911 C CA . ILE B 1 254 ? 14.430 61.044 76.156 1.00 22.96 254 ILE B CA 1
ATOM 3912 C C . ILE B 1 254 ? 13.138 61.868 76.255 1.00 24.09 254 ILE B C 1
ATOM 3913 O O . ILE B 1 254 ? 12.910 62.786 75.454 1.00 24.61 254 ILE B O 1
ATOM 3918 N N . HIS B 1 255 ? 12.337 61.603 77.274 1.00 25.60 255 HIS B N 1
ATOM 3919 C CA . HIS B 1 255 ? 11.033 62.262 77.413 1.00 28.63 255 HIS B CA 1
ATOM 3920 C C . HIS B 1 255 ? 11.153 63.785 77.544 1.00 29.48 255 HIS B C 1
ATOM 3921 O O . HIS B 1 255 ? 11.901 64.291 78.375 1.00 29.15 255 HIS B O 1
ATOM 3928 N N . SER B 1 256 ? 10.369 64.461 76.705 1.00 31.31 256 SER B N 1
ATOM 3929 C CA . SER B 1 256 ? 10.255 65.905 76.583 1.00 32.89 256 SER B CA 1
ATOM 3930 C C . SER B 1 256 ? 9.727 66.640 77.802 1.00 33.74 256 SER B C 1
ATOM 3931 O O . SER B 1 256 ? 10.165 67.762 78.074 1.00 33.80 256 SER B O 1
ATOM 3934 N N . ASP B 1 257 ? 8.794 66.020 78.532 1.00 34.27 257 ASP B N 1
ATOM 3935 C CA . ASP B 1 257 ? 8.129 66.703 79.645 1.00 34.72 257 ASP B CA 1
ATOM 3936 C C . ASP B 1 257 ? 8.814 66.520 80.978 1.00 34.46 257 ASP B C 1
ATOM 3937 O O . ASP B 1 257 ? 8.316 66.982 82.011 1.00 35.56 257 ASP B O 1
ATOM 3942 N N . VAL B 1 258 ? 9.955 65.856 81.000 1.00 33.34 258 VAL B N 1
ATOM 3943 C CA . VAL B 1 258 ? 10.751 65.866 82.242 1.00 32.78 258 VAL B CA 1
ATOM 3944 C C . VAL B 1 258 ? 12.160 66.342 81.951 1.00 31.30 258 VAL B C 1
ATOM 3945 O O . VAL B 1 258 ? 12.758 65.917 80.976 1.00 32.04 258 VAL B O 1
ATOM 3949 N N . LEU B 1 259 ? 12.685 67.215 82.797 1.00 29.70 259 LEU B N 1
ATOM 3950 C CA . LEU B 1 259 ? 14.128 67.452 82.793 1.00 28.77 259 LEU B CA 1
ATOM 3951 C C . LEU B 1 259 ? 14.728 66.471 83.799 1.00 27.95 259 LEU B C 1
ATOM 3952 O O . LEU B 1 259 ? 14.657 66.660 85.013 1.00 29.25 259 LEU B O 1
ATOM 3957 N N . ALA B 1 260 ? 15.289 65.390 83.268 1.00 26.06 260 ALA B N 1
ATOM 3958 C CA . ALA B 1 260 ? 15.822 64.308 84.082 1.00 23.75 260 ALA B CA 1
ATOM 3959 C C . ALA B 1 260 ? 17.007 64.794 84.900 1.00 22.18 260 ALA B C 1
ATOM 3960 O O . ALA B 1 260 ? 17.815 65.543 84.380 1.00 21.59 260 ALA B O 1
ATOM 3962 N N . LYS B 1 261 ? 17.166 64.287 86.130 1.00 20.90 261 LYS B N 1
ATOM 3963 C CA . LYS B 1 261 ? 18.336 64.613 86.965 1.00 19.65 261 LYS B CA 1
ATOM 3964 C C . LYS B 1 261 ? 19.113 63.343 87.134 1.00 18.01 261 LYS B C 1
ATOM 3965 O O . LYS B 1 261 ? 18.589 62.268 86.837 1.00 15.27 261 LYS B O 1
ATOM 3971 N N . THR B 1 262 ? 20.340 63.460 87.620 1.00 15.61 262 THR B N 1
ATOM 3972 C CA . THR B 1 262 ? 21.175 62.315 87.899 1.00 15.61 262 THR B CA 1
ATOM 3973 C C . THR B 1 262 ? 20.608 61.511 89.028 1.00 15.11 262 THR B C 1
ATOM 3974 O O . THR B 1 262 ? 20.285 62.069 90.089 1.00 15.46 262 THR B O 1
ATOM 3978 N N . VAL B 1 263 ? 20.535 60.191 88.824 1.00 16.09 263 VAL B N 1
ATOM 3979 C CA . VAL B 1 263 ? 20.121 59.272 89.873 1.00 14.96 263 VAL B CA 1
ATOM 3980 C C . VAL B 1 263 ? 20.971 58.032 89.814 1.00 15.42 263 VAL B C 1
ATOM 3981 O O . VAL B 1 263 ? 21.305 57.574 88.717 1.00 14.44 263 VAL B O 1
ATOM 3985 N N . HIS B 1 264 ? 21.280 57.446 90.975 1.00 13.17 264 HIS B N 1
ATOM 3986 C CA . HIS B 1 264 ? 22.117 56.267 90.988 1.00 14.11 264 HIS B CA 1
ATOM 3987 C C . HIS B 1 264 ? 21.331 55.247 91.729 1.00 15.17 264 HIS B C 1
ATOM 3988 O O . HIS B 1 264 ? 21.314 55.264 92.967 1.00 15.62 264 HIS B O 1
ATOM 3995 N N . HIS B 1 265 ? 20.544 54.435 91.008 1.00 15.86 265 HIS B N 1
ATOM 3996 C CA . HIS B 1 265 ? 19.732 53.416 91.681 1.00 16.05 265 HIS B CA 1
ATOM 3997 C C . HIS B 1 265 ? 20.563 52.202 92.120 1.00 16.90 265 HIS B C 1
ATOM 3998 O O . HIS B 1 265 ? 21.399 51.692 91.355 1.00 16.66 265 HIS B O 1
ATOM 4005 N N . LEU B 1 266 ? 20.335 51.760 93.354 1.00 16.10 266 LEU B N 1
ATOM 4006 C CA . LEU B 1 266 ? 20.935 50.555 93.874 1.00 17.57 266 LEU B CA 1
ATOM 4007 C C . LEU B 1 266 ? 19.804 49.604 94.049 1.00 17.65 266 LEU B C 1
ATOM 4008 O O . LEU B 1 266 ? 18.890 49.901 94.776 1.00 19.82 266 LEU B O 1
ATOM 4013 N N . LEU B 1 267 ? 19.855 48.473 93.371 1.00 18.50 267 LEU B N 1
ATOM 4014 C CA . LEU B 1 267 ? 18.865 47.398 93.510 1.00 18.29 267 LEU B CA 1
ATOM 4015 C C . LEU B 1 267 ? 19.401 46.293 94.463 1.00 18.96 267 LEU B C 1
ATOM 4016 O O . LEU B 1 267 ? 20.639 46.113 94.585 1.00 18.87 267 LEU B O 1
ATOM 4021 N N . PRO B 1 268 ? 18.487 45.614 95.216 1.00 19.19 268 PRO B N 1
ATOM 4022 C CA . PRO B 1 268 ? 18.963 44.643 96.241 1.00 18.96 268 PRO B CA 1
ATOM 4023 C C . PRO B 1 268 ? 19.568 43.404 95.621 1.00 19.35 268 PRO B C 1
ATOM 4024 O O . PRO B 1 268 ? 19.004 42.878 94.696 1.00 19.66 268 PRO B O 1
ATOM 4028 N N . TRP B 1 269 ? 20.717 42.962 96.143 1.00 19.18 269 TRP B N 1
ATOM 4029 C CA . TRP B 1 269 ? 21.283 41.642 95.860 1.00 19.07 269 TRP B CA 1
ATOM 4030 C C . TRP B 1 269 ? 20.828 40.666 96.923 1.00 19.65 269 TRP B C 1
ATOM 4031 O O . TRP B 1 269 ? 20.489 41.082 98.020 1.00 20.34 269 TRP B O 1
ATOM 4042 N N . LYS B 1 270 ? 20.885 39.377 96.640 1.00 20.03 270 LYS B N 1
ATOM 4043 C CA . LYS B 1 270 ? 20.542 38.382 97.637 1.00 22.16 270 LYS B CA 1
ATOM 4044 C C . LYS B 1 270 ? 21.646 37.338 97.701 1.00 20.89 270 LYS B C 1
ATOM 4045 O O . LYS B 1 270 ? 22.147 36.882 96.672 1.00 21.59 270 LYS B O 1
ATOM 4051 N N . PHE B 1 271 ? 22.008 36.928 98.912 1.00 21.49 271 PHE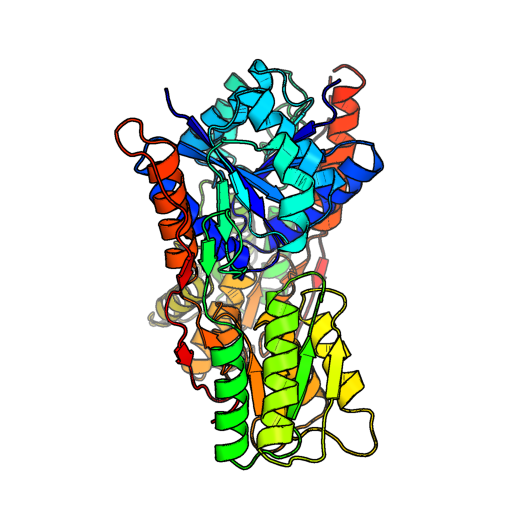 B N 1
ATOM 4052 C CA . PHE B 1 271 ? 22.970 35.839 99.069 1.00 20.25 271 PHE B CA 1
ATOM 4053 C C . PHE B 1 271 ? 22.166 34.613 99.052 1.00 19.14 271 PHE B C 1
ATOM 4054 O O . PHE B 1 271 ? 21.321 34.455 99.887 1.00 20.65 271 PHE B O 1
ATOM 4062 N N . VAL B 1 272 ? 22.382 33.788 98.057 1.00 18.20 272 VAL B N 1
ATOM 4063 C CA . VAL B 1 272 ? 21.575 32.565 97.872 1.00 17.72 272 VAL B CA 1
ATOM 4064 C C . VAL B 1 272 ? 22.448 31.346 98.220 1.00 17.76 272 VAL B C 1
ATOM 4065 O O . VAL B 1 272 ? 23.424 31.058 97.555 1.00 18.07 272 VAL B O 1
ATOM 4069 N N . ARG B 1 273 ? 22.091 30.681 99.312 1.00 18.80 273 ARG B N 1
ATOM 4070 C CA . ARG B 1 273 ? 22.862 29.567 99.878 1.00 20.04 273 ARG B CA 1
ATOM 4071 C C . ARG B 1 273 ? 22.553 28.267 99.199 1.00 19.34 273 ARG B C 1
ATOM 4072 O O . ARG B 1 273 ? 21.389 27.812 99.207 1.00 17.91 273 ARG B O 1
ATOM 4080 N N . ARG B 1 274 ? 23.594 27.652 98.619 1.00 17.44 274 ARG B N 1
ATOM 4081 C CA . ARG B 1 274 ? 23.409 26.318 98.110 1.00 18.72 274 ARG B CA 1
ATOM 4082 C C . ARG B 1 274 ? 24.378 25.318 98.742 1.00 19.16 274 ARG B C 1
ATOM 4083 O O . ARG B 1 274 ? 24.998 25.619 99.756 1.00 20.12 274 ARG B O 1
ATOM 4091 N N . GLN B 1 275 ? 24.531 24.160 98.129 1.00 18.84 275 GLN B N 1
ATOM 4092 C CA . GLN B 1 275 ? 25.324 23.090 98.701 1.00 21.61 275 GLN B CA 1
ATOM 4093 C C . GLN B 1 275 ? 26.829 23.364 98.655 1.00 19.71 275 GLN B C 1
ATOM 4094 O O . GLN B 1 275 ? 27.563 22.819 99.444 1.00 19.00 275 GLN B O 1
ATOM 4100 N N . SER B 1 276 ? 27.261 24.269 97.801 1.00 19.39 276 SER B N 1
ATOM 4101 C CA . SER B 1 276 ? 28.706 24.519 97.595 1.00 19.59 276 SER B CA 1
ATOM 4102 C C . SER B 1 276 ? 29.345 25.261 98.752 1.00 20.64 276 SER B C 1
ATOM 4103 O O . SER B 1 276 ? 30.549 25.334 98.837 1.00 19.03 276 SER B O 1
ATOM 4106 N N . SER B 1 277 ? 28.522 25.829 99.639 1.00 22.73 277 SER B N 1
ATOM 4107 C CA . SER B 1 277 ? 29.053 26.468 100.812 1.00 25.87 277 SER B CA 1
ATOM 4108 C C . SER B 1 277 ? 28.441 25.960 102.116 1.00 28.74 277 SER B C 1
ATOM 4109 O O . SER B 1 277 ? 29.132 25.907 103.138 1.00 28.96 277 SER B O 1
ATOM 4112 N N . GLU B 1 278 ? 27.165 25.576 102.073 1.00 31.61 278 GLU B N 1
ATOM 4113 C CA . GLU B 1 278 ? 26.361 25.400 103.295 1.00 35.71 278 GLU B CA 1
ATOM 4114 C C . GLU B 1 278 ? 26.971 24.365 104.255 1.00 36.89 278 GLU B C 1
ATOM 4115 O O . GLU B 1 278 ? 27.025 23.170 103.927 1.00 38.13 278 GLU B O 1
#